Protein AF-0000000086705305 (afdb_homodimer)

Organism: NCBI:txid218936

Radius of gyration: 27.29 Å; Cα contacts (8 Å, |Δi|>4): 1681; chains: 2; bounding box: 51×80×66 Å

Secondary structure (DSSP, 8-state):
---TT-----TTS-BHHHHTTTTS--EE--SS--SSPPPHHHHHHHHHHHHH-----B---HHHHHHHHHHHHHHH-----GGGEEEES-HHHHHHHHHHHH--TT-EEEEEES--THHHHHHHHTT--EEEEEEEEETTEEEE-HHHHHHHHTTEEEEEEESS-TTT-----HHHHHHHHHHHHHHT-EEEEE-TTTT-B--TT-----GGGS-HHHHHTEEEEE-STTTTT-GGG--EEEE---HHHHHHHHHHHTTTSPPPPHHHHHHHHHHHHH-HHHHHHHHHHHHHHHHHHHHHHHHSTT-EEPPP-BSSEEEEE-GGGT-S-HHHHHHHTTEE-EEHHHHT-TTEEEEE--S-HHHHHHHHHHHHHHHHHHH-/---TT-----TTS-BHHHHTTTTS--EE--SS--SSPPPHHHHHHHHHHHHH-----B---HHHHHHHHHHHHHHH-----GGGEEEES-HHHHHHHHHHHH--TT-EEEEEES--THHHHHHHHTT--EEEEEEEEETTEEEE-HHHHHHHHTTEEEEEEESS-TTT-----HHHHHHHHHHHHHTT-EEEEE-TTTT-B--TT-----GGGS-HHHHHTEEEEE-STTTTT-GGG--EEEE---HHHHHHHHHHHTTTSPPPPHHHHHHHHHHHHH-HHHHHHHHHHHHHHHHHHHHHHHHSTT-EE----BSSEEEEE-GGGT-S-HHHHHHHTTEE-EEHHHHT-TTEEEEE--S-HHHHHHHHHHHHHHHHHHH-

Solvent-accessible surface area (backbone atoms only — not comparable to full-atom values): 38372 Å² total; per-residue (Å²): 137,87,71,58,67,55,84,67,89,55,74,96,63,37,33,48,57,56,56,76,38,62,97,50,84,39,50,66,24,46,50,90,51,48,56,40,68,31,37,68,48,24,43,50,46,45,47,54,53,46,68,69,31,60,35,40,50,43,52,81,45,73,64,39,55,48,46,52,40,50,46,37,30,74,75,54,68,29,82,68,57,80,85,24,55,43,79,31,34,35,62,62,28,46,52,25,37,45,50,59,38,54,38,56,87,78,31,20,33,34,29,59,35,57,23,53,38,65,66,73,44,27,27,57,69,60,67,24,44,74,40,74,25,51,51,39,77,54,97,51,28,49,40,73,39,60,69,55,41,54,67,53,34,77,55,25,26,30,34,49,41,58,45,41,26,42,46,50,7,24,64,65,48,72,68,57,50,49,53,54,46,52,48,27,60,76,43,62,30,37,37,39,32,42,25,42,45,50,79,33,59,50,34,88,88,60,65,68,65,58,67,52,55,73,36,74,69,44,18,54,36,27,34,37,29,37,38,54,21,65,61,47,30,35,49,10,36,28,41,23,33,31,46,24,69,25,61,67,62,40,49,35,40,53,60,56,36,50,53,43,52,51,74,48,25,37,66,15,47,49,34,45,34,25,35,71,71,56,22,61,68,50,41,55,52,48,40,55,52,42,41,51,45,49,49,52,49,53,58,52,41,73,69,40,83,54,42,46,66,56,53,62,30,26,58,51,43,45,42,37,37,41,56,67,67,68,61,93,48,56,51,62,58,36,36,75,47,23,31,35,50,31,58,17,48,64,28,65,38,61,52,27,36,32,39,38,50,43,50,25,61,66,60,50,51,50,46,53,50,34,48,49,52,49,51,52,62,69,76,101,135,85,71,58,66,55,83,67,87,58,75,95,63,38,33,50,56,54,57,77,39,64,98,50,83,38,50,70,23,44,51,90,50,48,57,41,68,31,37,68,48,24,41,52,47,46,46,56,53,46,69,68,30,60,35,39,49,44,51,82,44,72,64,40,55,49,47,53,41,50,44,38,30,72,75,53,68,30,82,68,57,79,84,25,55,45,79,31,33,35,62,62,27,47,53,23,36,44,49,60,39,55,39,56,88,78,31,18,34,33,28,58,34,58,23,54,39,66,67,74,44,25,26,58,68,59,68,26,43,73,40,74,25,50,50,40,77,53,97,50,29,50,40,73,40,61,68,55,40,55,67,52,34,77,55,25,25,30,34,49,40,59,44,41,27,44,45,48,7,25,65,66,47,72,67,58,50,47,54,54,46,52,47,29,60,75,43,62,30,36,36,41,33,43,25,44,45,50,79,34,58,51,34,88,88,60,64,68,66,57,65,52,56,72,36,74,70,44,17,53,36,27,36,38,29,37,37,53,20,66,62,49,31,35,49,9,37,26,42,24,33,31,44,24,69,25,63,67,62,41,50,35,40,53,59,56,36,50,52,43,52,52,74,48,25,39,66,16,48,48,33,46,35,24,36,71,71,57,22,62,69,51,43,54,53,48,41,55,52,43,40,52,43,50,50,52,50,53,58,52,40,73,69,39,84,54,42,44,66,59,53,64,29,27,59,51,43,46,44,36,38,40,55,69,67,68,60,93,48,56,52,62,56,37,36,74,49,24,31,34,51,32,59,18,49,66,28,66,38,60,52,26,37,32,39,38,50,42,50,25,60,67,58,51,51,51,45,50,50,32,49,50,54,48,49,49,60,69,75,104

pLDDT: mean 97.44, std 2.16, range [77.44, 98.94]

Structure (mmCIF, N/CA/C/O backbone):
data_AF-0000000086705305-model_v1
#
loop_
_entity.id
_entity.type
_entity.pdbx_description
1 polymer 'cysteine-S-conjugate beta-lyase'
#
loop_
_atom_site.group_PDB
_atom_site.id
_atom_site.type_symbol
_atom_site.label_atom_id
_atom_site.label_alt_id
_atom_site.label_comp_id
_atom_site.label_asym_id
_atom_site.label_entity_id
_atom_site.label_seq_id
_atom_site.pdbx_PDB_ins_code
_atom_site.Cartn_x
_atom_site.Cartn_y
_atom_site.Cartn_z
_atom_site.occupancy
_atom_site.B_iso_or_equiv
_atom_site.auth_seq_id
_atom_site.auth_comp_id
_atom_site.auth_asym_id
_atom_site.auth_atom_id
_atom_site.pdbx_PDB_model_num
ATOM 1 N N . MET A 1 1 ? -6.625 5.883 32.219 1 77.69 1 MET A N 1
ATOM 2 C CA . MET A 1 1 ? -5.848 7.102 32 1 77.69 1 MET A CA 1
ATOM 3 C C . MET A 1 1 ? -4.707 6.859 31.031 1 77.69 1 MET A C 1
ATOM 5 O O . MET A 1 1 ? -4.07 5.809 31.062 1 77.69 1 MET A O 1
ATOM 9 N N . PHE A 1 2 ? -4.656 7.656 29.953 1 94.25 2 PHE A N 1
ATOM 10 C CA . PHE A 1 2 ? -3.613 7.535 28.953 1 94.25 2 PHE A CA 1
ATOM 11 C C . PHE A 1 2 ? -2.387 8.352 29.328 1 94.25 2 PHE A C 1
ATOM 13 O O . PHE A 1 2 ? -2.512 9.469 29.844 1 94.25 2 PHE A O 1
ATOM 20 N N . ASP A 1 3 ? -1.215 7.75 29.312 1 96.81 3 ASP A N 1
ATOM 21 C CA . ASP A 1 3 ? 0.016 8.43 29.719 1 96.81 3 ASP A CA 1
ATOM 22 C C . ASP A 1 3 ? 0.774 8.945 28.5 1 96.81 3 ASP A C 1
ATOM 24 O O . ASP A 1 3 ? 1.658 8.266 27.969 1 96.81 3 ASP A O 1
ATOM 28 N N . PHE A 1 4 ? 0.56 10.203 28.125 1 98.19 4 PHE A N 1
ATOM 29 C CA . PHE A 1 4 ? 1.198 10.812 26.969 1 98.19 4 PHE A CA 1
ATOM 30 C C . PHE A 1 4 ? 2.564 11.383 27.328 1 98.19 4 PHE A C 1
ATOM 32 O O . PHE A 1 4 ? 3.307 11.844 26.469 1 98.19 4 PHE A O 1
ATOM 39 N N . ASP A 1 5 ? 2.9 11.312 28.609 1 97.88 5 ASP A N 1
ATOM 40 C CA . ASP A 1 5 ? 4.215 11.773 29.062 1 97.88 5 ASP A CA 1
ATOM 41 C C . ASP A 1 5 ? 5.25 10.656 28.953 1 97.88 5 ASP A C 1
ATOM 43 O O . ASP A 1 5 ? 6.453 10.914 29.047 1 97.88 5 ASP A O 1
ATOM 47 N N . LYS A 1 6 ? 4.812 9.469 28.812 1 95.31 6 LYS A N 1
ATOM 48 C CA . LYS A 1 6 ? 5.715 8.32 28.781 1 95.31 6 LYS A CA 1
ATOM 49 C C . LYS A 1 6 ? 6.648 8.391 27.578 1 95.31 6 LYS A C 1
ATOM 51 O O . LYS A 1 6 ? 6.195 8.547 26.453 1 95.31 6 LYS A O 1
ATOM 56 N N . GLU A 1 7 ? 7.91 8.367 27.844 1 95.62 7 GLU A N 1
ATOM 57 C CA . GLU A 1 7 ? 8.891 8.273 26.766 1 95.62 7 GLU A CA 1
ATOM 58 C C . GLU A 1 7 ? 9.078 6.832 26.297 1 95.62 7 GLU A C 1
ATOM 60 O O . GLU A 1 7 ? 9.336 5.945 27.109 1 95.62 7 GLU A O 1
ATOM 65 N N . ILE A 1 8 ? 8.906 6.609 25.094 1 95.31 8 ILE A N 1
ATOM 66 C CA . ILE A 1 8 ? 9.039 5.273 24.531 1 95.31 8 ILE A CA 1
ATOM 67 C C . ILE A 1 8 ? 10.242 5.23 23.594 1 95.31 8 ILE A C 1
ATOM 69 O O . ILE A 1 8 ? 10.359 6.062 22.688 1 95.31 8 ILE A O 1
ATOM 73 N N . ASP A 1 9 ? 11.148 4.266 23.781 1 95.06 9 ASP A N 1
ATOM 74 C CA . ASP A 1 9 ? 12.328 4.098 22.922 1 95.06 9 ASP A CA 1
ATOM 75 C C . ASP A 1 9 ? 11.93 3.639 21.531 1 95.06 9 ASP A C 1
ATOM 77 O O . ASP A 1 9 ? 11.289 2.598 21.375 1 95.06 9 ASP A O 1
ATOM 81 N N . ARG A 1 10 ? 12.297 4.406 20.578 1 94.44 10 ARG A N 1
ATOM 82 C CA . ARG A 1 10 ? 11.922 4.102 19.203 1 94.44 10 ARG A CA 1
ATOM 83 C C . ARG A 1 10 ? 13.125 3.615 18.406 1 94.44 10 ARG A C 1
ATOM 85 O O . ARG A 1 10 ? 13.055 3.469 17.188 1 94.44 10 ARG A O 1
ATOM 92 N N . SER A 1 11 ? 14.195 3.375 19.047 1 91 11 SER A N 1
ATOM 93 C CA . SER A 1 11 ? 15.367 2.828 18.375 1 91 11 SER A CA 1
ATOM 94 C C . SER A 1 11 ? 15.117 1.408 17.891 1 91 11 SER A C 1
ATOM 96 O O . SER A 1 11 ? 14.445 0.623 18.562 1 91 11 SER A O 1
ATOM 98 N N . ASN A 1 12 ? 15.641 1.086 16.734 1 90.94 12 ASN A N 1
ATOM 99 C CA . ASN A 1 12 ? 15.562 -0.247 16.141 1 90.94 12 ASN A CA 1
ATOM 100 C C . ASN A 1 12 ? 14.109 -0.671 15.906 1 90.94 12 ASN A C 1
ATOM 102 O O . ASN A 1 12 ? 13.758 -1.832 16.109 1 90.94 12 ASN A O 1
ATOM 106 N N . THR A 1 13 ? 13.242 0.273 15.609 1 93.62 13 THR A N 1
ATOM 107 C CA . THR A 1 13 ? 11.836 -0.011 15.367 1 93.62 13 THR A CA 1
ATOM 108 C C . THR A 1 13 ? 11.461 0.32 13.922 1 93.62 13 THR A C 1
ATOM 110 O O . THR A 1 13 ? 10.273 0.457 13.602 1 93.62 13 THR A O 1
ATOM 113 N N . MET A 1 14 ? 12.445 0.501 13.047 1 95.06 14 MET A N 1
ATOM 114 C CA . MET A 1 14 ? 12.242 0.86 11.648 1 95.06 14 MET A CA 1
ATOM 115 C C . MET A 1 14 ? 11.594 2.236 11.531 1 95.06 14 MET A C 1
ATOM 117 O O . MET A 1 14 ? 10.891 2.512 10.555 1 95.06 14 MET A O 1
ATOM 121 N N . SER A 1 15 ? 11.812 3.102 12.484 1 95.62 15 SER A N 1
ATOM 122 C CA . SER A 1 15 ? 11.203 4.422 12.539 1 95.62 15 SER A CA 1
ATOM 123 C C . SER A 1 15 ? 11.875 5.387 11.57 1 95.62 15 SER A C 1
ATOM 125 O O . SER A 1 15 ? 13.055 5.711 11.727 1 95.62 15 SER A O 1
ATOM 127 N N . LEU A 1 16 ? 11.133 5.859 10.602 1 95.81 16 LEU A N 1
ATOM 128 C CA . LEU A 1 16 ? 11.633 6.891 9.703 1 95.81 16 LEU A CA 1
ATOM 129 C C . LEU A 1 16 ? 12.07 8.125 10.484 1 95.81 16 LEU A C 1
ATOM 131 O O . LEU A 1 16 ? 13.156 8.664 10.242 1 95.81 16 LEU A O 1
ATOM 135 N N . LYS A 1 17 ? 11.266 8.578 11.445 1 95.75 17 LYS A N 1
ATOM 136 C CA . LYS A 1 17 ? 11.461 9.789 12.234 1 95.75 17 LYS A CA 1
ATOM 137 C C . LYS A 1 17 ? 12.758 9.727 13.031 1 95.75 17 LYS A C 1
ATOM 139 O O . LYS A 1 17 ? 13.562 10.656 12.992 1 95.75 17 LYS A O 1
ATOM 144 N N . TRP A 1 18 ? 13.07 8.672 13.656 1 95.31 18 TRP A N 1
ATOM 145 C CA . TRP A 1 18 ? 14.172 8.578 14.617 1 95.31 18 TRP A CA 1
ATOM 146 C C . TRP A 1 18 ? 15.438 8.07 13.945 1 95.31 18 TRP A C 1
ATOM 148 O O . TRP A 1 18 ? 16.547 8.453 14.328 1 95.31 18 TRP A O 1
ATOM 158 N N . ASP A 1 19 ? 15.312 7.266 12.898 1 95.5 19 ASP A N 1
ATOM 159 C CA . ASP A 1 19 ? 16.469 6.637 12.273 1 95.5 19 ASP A CA 1
ATOM 160 C C . ASP A 1 19 ? 17.328 7.668 11.539 1 95.5 19 ASP A C 1
ATOM 162 O O . ASP A 1 19 ? 18.531 7.477 11.367 1 95.5 19 ASP A O 1
ATOM 166 N N . LYS A 1 20 ? 16.703 8.711 11.102 1 95 20 LYS A N 1
ATOM 167 C CA . LYS A 1 20 ? 17.453 9.773 10.43 1 95 20 LYS A CA 1
ATOM 168 C C . LYS A 1 20 ? 18.578 10.297 11.312 1 95 20 LYS A C 1
ATOM 170 O O . LYS A 1 20 ? 19.641 10.68 10.82 1 95 20 LYS A O 1
ATOM 175 N N . TYR A 1 21 ? 18.391 10.32 12.578 1 96.25 21 TYR A N 1
ATOM 176 C CA . TYR A 1 21 ? 19.344 10.945 13.484 1 96.25 21 TYR A CA 1
ATOM 177 C C . TYR A 1 21 ? 19.969 9.906 14.422 1 96.25 21 TYR A C 1
ATOM 179 O O . TYR A 1 21 ? 20.359 10.227 15.539 1 96.25 21 TYR A O 1
ATOM 187 N N . LYS A 1 22 ? 19.938 8.648 13.992 1 94.25 22 LYS A N 1
ATOM 188 C CA . LYS A 1 22 ? 20.547 7.574 14.781 1 94.25 22 LYS A CA 1
ATOM 189 C C . LYS A 1 22 ? 22 7.887 15.109 1 94.25 22 LYS A C 1
ATOM 191 O O . LYS A 1 22 ? 22.781 8.242 14.227 1 94.25 22 LYS A O 1
ATOM 196 N N . GLY A 1 23 ? 22.359 7.75 16.375 1 93.62 23 GLY A N 1
ATOM 197 C CA . GLY A 1 23 ? 23.719 7.957 16.812 1 93.62 23 GLY A CA 1
ATOM 198 C C . GLY A 1 23 ? 24.078 9.422 16.984 1 93.62 23 GLY A C 1
ATOM 199 O O . GLY A 1 23 ? 25.203 9.758 17.344 1 93.62 23 GLY A O 1
ATOM 200 N N . ARG A 1 24 ? 23.156 10.398 16.766 1 95.5 24 ARG A N 1
ATOM 201 C CA . ARG A 1 24 ? 23.375 11.836 16.906 1 95.5 24 ARG A CA 1
ATOM 202 C C . ARG A 1 24 ? 22.5 12.414 18.016 1 95.5 24 ARG A C 1
ATOM 204 O O . ARG A 1 24 ? 21.422 11.891 18.297 1 95.5 24 ARG A O 1
ATOM 211 N N . ASP A 1 25 ? 22.938 13.414 18.594 1 97.19 25 ASP A N 1
ATOM 212 C CA . ASP A 1 25 ? 22.156 14.094 19.625 1 97.19 25 ASP A CA 1
ATOM 213 C C . ASP A 1 25 ? 21.25 15.156 19.016 1 97.19 25 ASP A C 1
ATOM 215 O O . ASP A 1 25 ? 21.422 16.344 19.266 1 97.19 25 ASP A O 1
ATOM 219 N N . VAL A 1 26 ? 20.359 14.742 18.203 1 98.31 26 VAL A N 1
ATOM 220 C CA . VAL A 1 26 ? 19.359 15.578 17.547 1 98.31 26 VAL A CA 1
ATOM 221 C C . VAL A 1 26 ? 17.953 15.07 17.891 1 98.31 26 VAL A C 1
ATOM 223 O O . VAL A 1 26 ? 17.672 13.875 17.734 1 98.31 26 VAL A O 1
ATOM 226 N N . LEU A 1 27 ? 17.125 15.875 18.5 1 98.19 27 LEU A N 1
ATOM 227 C CA . LEU A 1 27 ? 15.734 15.539 18.75 1 98.19 27 LEU A CA 1
ATOM 228 C C . LEU A 1 27 ? 14.922 15.586 17.469 1 98.19 27 LEU A C 1
ATOM 230 O O . LEU A 1 27 ? 14.828 16.641 16.812 1 98.19 27 LEU A O 1
ATOM 234 N N . PRO A 1 28 ? 14.383 14.453 17.016 1 98.06 28 PRO A N 1
ATOM 235 C CA . PRO A 1 28 ? 13.602 14.461 15.781 1 98.06 28 PRO A CA 1
ATOM 236 C C . PRO A 1 28 ? 12.219 15.078 15.969 1 98.06 28 PRO A C 1
ATOM 238 O O . PRO A 1 28 ? 11.344 14.477 16.594 1 98.06 28 PRO A O 1
ATOM 241 N N . MET A 1 29 ? 11.953 16.234 15.398 1 98.5 29 MET A N 1
ATOM 242 C CA . MET A 1 29 ? 10.688 16.953 15.477 1 98.5 29 MET A CA 1
ATOM 243 C C . MET A 1 29 ? 10.141 17.25 14.086 1 98.5 29 MET A C 1
ATOM 245 O O . MET A 1 29 ? 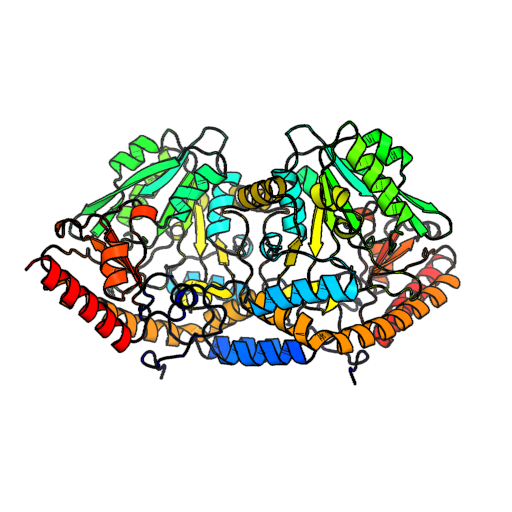9.672 18.359 13.812 1 98.5 29 MET A O 1
ATOM 249 N N . TRP A 1 30 ? 10.18 16.281 13.109 1 96.88 30 TRP A N 1
ATOM 250 C CA . TRP A 1 30 ? 9.93 16.641 11.719 1 96.88 30 TRP A CA 1
ATOM 251 C C . TRP A 1 30 ? 8.852 15.742 11.109 1 96.88 30 TRP A C 1
ATOM 253 O O . TRP A 1 30 ? 7.969 16.219 10.398 1 96.88 30 TRP A O 1
ATOM 263 N N . VAL A 1 31 ? 8.727 14.445 11.305 1 94.75 31 VAL A N 1
ATOM 264 C CA . VAL A 1 31 ? 7.781 13.508 10.703 1 94.75 31 VAL A CA 1
ATOM 265 C C . VAL A 1 31 ? 6.453 13.555 11.453 1 94.75 31 VAL A C 1
ATOM 267 O O . VAL A 1 31 ? 6.438 13.633 12.688 1 94.75 31 VAL A O 1
ATOM 270 N N . ALA A 1 32 ? 5.352 13.453 10.633 1 95.38 32 ALA A N 1
ATOM 271 C CA . ALA A 1 32 ? 4.023 13.625 11.211 1 95.38 32 ALA A CA 1
ATOM 272 C C . ALA A 1 32 ? 3.492 12.305 11.766 1 95.38 32 ALA A C 1
ATOM 274 O O . ALA A 1 32 ? 2.367 11.906 11.461 1 95.38 32 ALA A O 1
ATOM 275 N N . ASP A 1 33 ? 4.211 11.586 12.508 1 96.56 33 ASP A N 1
ATOM 276 C CA . ASP A 1 33 ? 3.738 10.602 13.469 1 96.56 33 ASP A CA 1
ATOM 277 C C . ASP A 1 33 ? 4.105 11.008 14.898 1 96.56 33 ASP A C 1
ATOM 279 O O . ASP A 1 33 ? 5.027 11.797 15.102 1 96.56 33 ASP A O 1
ATOM 283 N N . THR A 1 34 ? 3.312 10.625 15.852 1 97.81 34 THR A N 1
ATOM 284 C CA . THR A 1 34 ? 3.531 11.062 17.234 1 97.81 34 THR A CA 1
ATOM 285 C C . THR A 1 34 ? 4.336 10.023 18 1 97.81 34 THR A C 1
ATOM 287 O O . THR A 1 34 ? 4.555 8.914 17.516 1 97.81 34 THR A O 1
ATOM 290 N N . ASP A 1 35 ? 4.801 10.438 19.141 1 97.5 35 ASP A N 1
ATOM 291 C CA . ASP A 1 35 ? 5.602 9.57 20 1 97.5 35 ASP A CA 1
ATOM 292 C C . ASP A 1 35 ? 4.734 8.906 21.062 1 97.5 35 ASP A C 1
ATOM 294 O O . ASP A 1 35 ? 5.25 8.406 22.078 1 97.5 35 ASP A O 1
ATOM 298 N N . PHE A 1 36 ? 3.42 8.922 20.859 1 98.31 36 PHE A N 1
ATOM 299 C CA . PHE A 1 36 ? 2.494 8.336 21.828 1 98.31 36 PHE A CA 1
ATOM 300 C C . PHE A 1 36 ? 2.16 6.898 21.453 1 98.31 36 PHE A C 1
ATOM 302 O O . PHE A 1 36 ? 2.135 6.547 20.281 1 98.31 36 PHE A O 1
ATOM 309 N N . LEU A 1 37 ? 1.892 6.129 22.5 1 98 37 LEU A N 1
ATOM 310 C CA . LEU A 1 37 ? 1.273 4.836 22.219 1 98 37 LEU A CA 1
ATOM 311 C C . LEU A 1 37 ? -0.083 5.012 21.547 1 98 37 LEU A C 1
ATOM 313 O O . LEU A 1 37 ? -0.844 5.914 21.906 1 98 37 LEU A O 1
ATOM 317 N N . SER A 1 38 ? -0.342 4.172 20.547 1 98.5 38 SER A N 1
ATOM 318 C CA . SER A 1 38 ? -1.675 4.168 19.953 1 98.5 38 SER A CA 1
ATOM 319 C C . SER A 1 38 ? -2.729 3.729 20.969 1 98.5 38 SER A C 1
ATOM 321 O O . SER A 1 38 ? -2.395 3.176 22.016 1 98.5 38 SER A O 1
ATOM 323 N N . PRO A 1 39 ? -4.023 3.994 20.672 1 98.62 39 PRO A N 1
ATOM 324 C CA . PRO A 1 39 ? -5.078 3.582 21.609 1 98.62 39 PRO A CA 1
ATOM 325 C C . PRO A 1 39 ? -4.965 2.117 22.016 1 98.62 39 PRO A C 1
ATOM 327 O O . PRO A 1 39 ? -4.668 1.258 21.188 1 98.62 39 PRO A O 1
ATOM 330 N N . PRO A 1 40 ? -5.203 1.874 23.328 1 98.44 40 PRO A N 1
ATOM 331 C CA . PRO A 1 40 ? -5.098 0.493 23.812 1 98.44 40 PRO A CA 1
ATOM 332 C C . PRO A 1 40 ? -5.965 -0.476 23.016 1 98.44 40 PRO A C 1
ATOM 334 O O . PRO A 1 40 ? -5.574 -1.626 22.797 1 98.44 40 PRO A O 1
ATOM 337 N N . GLY A 1 41 ? -7.168 -0.02 22.578 1 98.56 41 GLY A N 1
ATOM 338 C CA . GLY A 1 41 ? -8.039 -0.87 21.781 1 98.56 41 GLY A CA 1
ATOM 339 C C . GLY A 1 41 ? -7.402 -1.302 20.469 1 98.56 41 GLY A C 1
ATOM 340 O O . GLY A 1 41 ? -7.641 -2.416 19.984 1 98.56 41 GLY A O 1
ATOM 341 N N . VAL A 1 42 ? -6.637 -0.442 19.828 1 98.81 42 VAL A N 1
ATOM 342 C CA . VAL A 1 42 ? -5.934 -0.764 18.594 1 98.81 42 VAL A CA 1
ATOM 343 C C . VAL A 1 42 ? -4.883 -1.837 18.859 1 98.81 42 VAL A C 1
ATOM 345 O O . VAL A 1 42 ? -4.793 -2.826 18.141 1 98.81 42 VAL A O 1
ATOM 348 N N . ILE A 1 43 ? -4.059 -1.638 19.922 1 98.75 43 ILE A N 1
ATOM 349 C CA . ILE A 1 43 ? -3.002 -2.58 20.281 1 98.75 43 ILE A CA 1
ATOM 350 C C . ILE A 1 43 ? -3.613 -3.943 20.594 1 98.75 43 ILE A C 1
ATOM 352 O O . ILE A 1 43 ? -3.105 -4.977 20.156 1 98.75 43 ILE A O 1
ATOM 356 N N . GLU A 1 44 ? -4.738 -3.949 21.312 1 98.81 44 GLU A N 1
ATOM 357 C CA . GLU A 1 44 ? -5.422 -5.191 21.672 1 98.81 44 GLU A CA 1
ATOM 358 C C . GLU A 1 44 ? -5.953 -5.902 20.422 1 98.81 44 GLU A C 1
ATOM 360 O O . GLU A 1 44 ? -5.777 -7.113 20.281 1 98.81 44 GLU A O 1
ATOM 365 N N . ALA A 1 45 ? -6.617 -5.188 19.516 1 98.75 45 ALA A N 1
ATOM 366 C CA . ALA A 1 45 ? -7.184 -5.77 18.297 1 98.75 45 ALA A CA 1
ATOM 367 C C . ALA A 1 45 ? -6.09 -6.371 17.422 1 98.75 45 ALA A C 1
ATOM 369 O O . ALA A 1 45 ? -6.258 -7.461 16.875 1 98.75 45 ALA A O 1
ATOM 370 N N . LEU A 1 46 ? -5.004 -5.629 17.281 1 98.88 46 LEU A N 1
ATOM 371 C CA . LEU A 1 46 ? -3.883 -6.137 16.5 1 98.88 46 LEU A CA 1
ATOM 372 C C . LEU A 1 46 ? -3.291 -7.387 17.141 1 98.88 46 LEU A C 1
ATOM 374 O O . LEU A 1 46 ? -2.941 -8.344 16.438 1 98.88 46 LEU A O 1
ATOM 378 N N . THR A 1 47 ? -3.115 -7.34 18.469 1 98.88 47 THR A N 1
ATOM 379 C CA . THR A 1 47 ? -2.594 -8.5 19.188 1 98.88 47 THR A CA 1
ATOM 380 C C . THR A 1 47 ? -3.459 -9.727 18.938 1 98.88 47 THR A C 1
ATOM 382 O O . THR A 1 47 ? -2.941 -10.805 18.625 1 98.88 47 THR A O 1
ATOM 385 N N . GLN A 1 48 ? -4.754 -9.547 19.062 1 98.56 48 GLN A N 1
ATOM 386 C CA . GLN A 1 48 ? -5.684 -10.641 18.828 1 98.56 48 GLN A CA 1
ATOM 387 C C . GLN A 1 48 ? -5.609 -11.148 17.391 1 98.56 48 GLN A C 1
ATOM 389 O O . GLN A 1 48 ? -5.602 -12.352 17.156 1 98.56 48 GLN A O 1
ATOM 394 N N . ARG A 1 49 ? -5.578 -10.258 16.453 1 98.56 49 ARG A N 1
ATOM 395 C CA . ARG A 1 49 ? -5.559 -10.664 15.047 1 98.56 49 ARG A CA 1
ATOM 396 C C . ARG A 1 49 ? -4.254 -11.375 14.703 1 98.56 49 ARG A C 1
ATOM 398 O O . ARG A 1 49 ? -4.254 -12.344 13.93 1 98.56 49 ARG A O 1
ATOM 405 N N . VAL A 1 50 ? -3.123 -10.844 15.188 1 98.75 50 VAL A N 1
ATOM 406 C CA . VAL A 1 50 ? -1.825 -11.477 14.961 1 98.75 50 VAL A CA 1
ATOM 407 C C . VAL A 1 50 ? -1.838 -12.898 15.516 1 98.75 50 VAL A C 1
ATOM 409 O O . VAL A 1 50 ? -1.298 -13.82 14.891 1 98.75 50 VAL A O 1
ATOM 412 N N . ALA A 1 51 ? -2.506 -13.086 16.625 1 98.25 51 ALA A N 1
ATOM 413 C CA . ALA A 1 51 ? -2.562 -14.398 17.266 1 98.25 51 ALA A CA 1
ATOM 414 C C . ALA A 1 51 ? -3.314 -15.406 16.406 1 98.25 51 ALA A C 1
ATOM 416 O O . ALA A 1 51 ? -3.094 -16.609 16.516 1 98.25 51 ALA A O 1
ATOM 417 N N . HIS A 1 52 ? -4.238 -14.906 15.586 1 98 52 HIS A N 1
ATOM 418 C CA . HIS A 1 52 ? -4.941 -15.797 14.672 1 98 52 HIS A CA 1
ATOM 419 C C . HIS A 1 52 ? -3.963 -16.531 13.766 1 98 52 HIS A C 1
ATOM 421 O O . HIS A 1 52 ? -4.176 -17.703 13.438 1 98 52 HIS A O 1
ATOM 427 N N . GLY A 1 53 ? -2.955 -15.828 13.227 1 98 53 GLY A N 1
ATOM 428 C CA . GLY A 1 53 ? -1.782 -16.469 12.656 1 98 53 GLY A CA 1
ATOM 429 C C . GLY A 1 53 ? -1.877 -16.656 11.156 1 98 53 GLY A C 1
ATOM 430 O O . GLY A 1 53 ? -0.921 -17.109 10.523 1 98 53 GLY A O 1
ATOM 431 N N . ILE A 1 54 ? -3.004 -16.406 10.516 1 98 54 ILE A N 1
ATOM 432 C CA . ILE A 1 54 ? -3.152 -16.438 9.062 1 98 54 ILE A CA 1
ATOM 433 C C . ILE A 1 54 ? -3.328 -15.023 8.531 1 98 54 ILE A C 1
ATOM 435 O O . ILE A 1 54 ? -4.238 -14.305 8.945 1 98 54 ILE A O 1
ATOM 439 N N . PHE A 1 55 ? -2.449 -14.609 7.648 1 98.25 55 PHE A N 1
ATOM 440 C CA . PHE A 1 55 ? -2.424 -13.242 7.145 1 98.25 55 PHE A CA 1
ATOM 441 C C . PHE A 1 55 ? -2.709 -13.211 5.648 1 98.25 55 PHE A C 1
ATOM 443 O O . PHE A 1 55 ? -1.882 -12.742 4.863 1 98.25 55 PHE A O 1
ATOM 450 N N . GLY A 1 56 ? -3.875 -13.625 5.219 1 96.69 56 GLY A N 1
ATOM 451 C CA . GLY A 1 56 ? -4.25 -13.711 3.816 1 96.69 56 GLY A CA 1
ATOM 452 C C . GLY A 1 56 ? -4.816 -12.422 3.266 1 96.69 56 GLY A C 1
ATOM 453 O O . GLY A 1 56 ? -4.879 -11.414 3.973 1 96.69 56 GLY A O 1
ATOM 454 N N . TYR A 1 57 ? -5.203 -12.43 1.952 1 96.25 57 TYR A N 1
ATOM 455 C CA . TYR A 1 57 ? -5.836 -11.289 1.296 1 96.25 57 TYR A CA 1
ATOM 456 C C . TYR A 1 57 ? -7.125 -10.898 2.006 1 96.25 57 TYR A C 1
ATOM 458 O O . TYR A 1 57 ? -7.859 -11.758 2.492 1 96.25 57 TYR A O 1
ATOM 466 N N . SER A 1 58 ? -7.309 -9.555 2.021 1 96.25 58 SER A N 1
ATOM 467 C CA . SER A 1 58 ? -8.398 -9.102 2.875 1 96.25 58 SER A CA 1
ATOM 468 C C . SER A 1 58 ? -9.195 -7.977 2.213 1 96.25 58 SER A C 1
ATOM 470 O O . SER A 1 58 ? -8.734 -7.383 1.235 1 96.25 58 SER A O 1
ATOM 472 N N . ARG A 1 59 ? -10.359 -7.746 2.682 1 95.44 59 ARG A N 1
ATOM 473 C CA . ARG A 1 59 ? -11.258 -6.637 2.385 1 95.44 59 ARG A CA 1
ATOM 474 C C . ARG A 1 59 ? -11.727 -5.953 3.664 1 95.44 59 ARG A C 1
ATOM 476 O O . ARG A 1 59 ? -11.602 -6.52 4.754 1 95.44 59 ARG A O 1
ATOM 483 N N . PRO A 1 60 ? -12.117 -4.684 3.49 1 96.62 60 PRO A N 1
ATOM 484 C CA . PRO A 1 60 ? -12.672 -4.07 4.699 1 96.62 60 PRO A CA 1
ATOM 485 C C . PRO A 1 60 ? -13.883 -4.824 5.246 1 96.62 60 PRO A C 1
ATOM 487 O O . PRO A 1 60 ? -14.719 -5.297 4.473 1 96.62 60 PRO A O 1
ATOM 490 N N . SER A 1 61 ? -13.992 -4.934 6.566 1 96.88 61 SER A N 1
ATOM 491 C CA . SER A 1 61 ? -15.141 -5.586 7.184 1 96.88 61 SER A CA 1
ATOM 492 C C . SER A 1 61 ? -16.391 -4.715 7.078 1 96.88 61 SER A C 1
ATOM 494 O O . SER A 1 61 ? -16.297 -3.488 7.016 1 96.88 61 SER A O 1
ATOM 496 N N . PRO A 1 62 ? -17.562 -5.371 7.066 1 96.56 62 PRO A N 1
ATOM 497 C CA . PRO A 1 62 ? -18.781 -4.574 7.176 1 96.56 62 PRO A CA 1
ATOM 498 C C . PRO A 1 62 ? -18.797 -3.672 8.406 1 96.56 62 PRO A C 1
ATOM 500 O O . PRO A 1 62 ? -19.328 -2.561 8.359 1 96.56 62 PRO A O 1
ATOM 503 N N . ARG A 1 63 ? -18.203 -4.141 9.469 1 98 63 ARG A N 1
ATOM 504 C CA . ARG A 1 63 ? -18.141 -3.369 10.703 1 98 63 ARG A CA 1
ATOM 505 C C . ARG A 1 63 ? -17.344 -2.09 10.508 1 98 63 ARG A C 1
ATOM 507 O O . ARG A 1 63 ? -17.734 -1.023 10.984 1 98 63 ARG A O 1
ATOM 514 N N . LEU A 1 64 ? -16.219 -2.186 9.812 1 98.5 64 LEU A N 1
ATOM 515 C CA . LEU A 1 64 ? -15.406 -0.999 9.547 1 98.5 64 LEU A CA 1
ATOM 516 C C . LEU A 1 64 ? -16.203 0.03 8.75 1 98.5 64 LEU A C 1
ATOM 518 O O . LEU A 1 64 ? -16.172 1.223 9.062 1 98.5 64 LEU A O 1
ATOM 522 N N . ILE A 1 65 ? -16.906 -0.385 7.723 1 98.69 65 ILE A N 1
ATOM 523 C CA . ILE A 1 65 ? -17.719 0.492 6.887 1 98.69 65 ILE A CA 1
ATOM 524 C C . ILE A 1 65 ? -18.781 1.171 7.738 1 98.69 65 ILE A C 1
ATOM 526 O O . ILE A 1 65 ? -18.969 2.387 7.66 1 98.69 65 ILE A O 1
ATOM 530 N N . GLU A 1 66 ? -19.391 0.399 8.609 1 98.75 66 GLU A N 1
ATOM 531 C CA . GLU A 1 66 ? -20.406 0.921 9.508 1 98.75 66 GLU A CA 1
ATOM 532 C C . GLU A 1 66 ? -19.828 1.967 10.461 1 98.75 66 GLU A C 1
ATOM 534 O O . GLU A 1 66 ? -20.438 3.01 10.688 1 98.75 66 GLU A O 1
ATOM 539 N N . LEU A 1 67 ? -18.703 1.68 10.984 1 98.88 67 LEU A N 1
ATOM 540 C CA . LEU A 1 67 ? -18.047 2.588 11.922 1 98.88 67 LEU A CA 1
ATOM 541 C C . LEU A 1 67 ? -17.719 3.912 11.242 1 98.88 67 LEU A C 1
ATOM 543 O O . LEU A 1 67 ? -17.875 4.977 11.844 1 98.88 67 LEU A O 1
ATOM 547 N N . ILE A 1 68 ? -17.266 3.875 9.977 1 98.88 68 ILE A N 1
ATOM 548 C CA . ILE A 1 68 ? -16.938 5.09 9.242 1 98.88 68 ILE A CA 1
ATOM 549 C C . ILE A 1 68 ? -18.203 5.91 9.008 1 98.88 68 ILE A C 1
ATOM 551 O O . ILE A 1 68 ? -18.219 7.117 9.258 1 98.88 68 ILE A O 1
ATOM 555 N N . ILE A 1 69 ? -19.25 5.258 8.578 1 98.81 69 ILE A N 1
ATOM 556 C CA . ILE A 1 69 ? -20.516 5.922 8.297 1 98.81 69 ILE A CA 1
ATOM 557 C C . ILE A 1 69 ? -21.047 6.59 9.562 1 98.81 69 ILE A C 1
ATOM 559 O O . ILE A 1 69 ? -21.391 7.773 9.547 1 98.81 69 ILE A O 1
ATOM 563 N N . ASN A 1 70 ? -21.031 5.867 10.664 1 98.75 70 ASN A N 1
ATOM 564 C CA . ASN A 1 70 ? -21.516 6.398 11.93 1 98.75 70 ASN A CA 1
ATOM 565 C C . ASN A 1 70 ? -20.656 7.551 12.43 1 98.75 70 ASN A C 1
ATOM 567 O O . ASN A 1 70 ? -21.172 8.547 12.93 1 98.75 70 ASN A O 1
ATOM 571 N N . ARG A 1 71 ? -19.422 7.414 12.273 1 98.44 71 ARG A N 1
ATOM 572 C CA . ARG A 1 71 ? -18.5 8.445 12.742 1 98.44 71 ARG A CA 1
ATOM 573 C C . ARG A 1 71 ? -18.719 9.758 12 1 98.44 71 ARG A C 1
ATOM 575 O O . ARG A 1 71 ? -18.781 10.828 12.609 1 98.44 71 ARG A O 1
ATOM 582 N N . LEU A 1 72 ? -18.844 9.703 10.664 1 98.69 72 LEU A N 1
ATOM 583 C CA . LEU A 1 72 ? -19.016 10.914 9.867 1 98.69 72 LEU A CA 1
ATOM 584 C C . LEU A 1 72 ? -20.359 11.57 10.172 1 98.69 72 LEU A C 1
ATOM 586 O O . LEU A 1 72 ? -20.469 12.797 10.195 1 98.69 72 LEU A O 1
ATOM 590 N N . ALA A 1 73 ? -21.359 10.742 10.461 1 98.62 73 ALA A N 1
ATOM 591 C CA . ALA A 1 73 ? -22.656 11.266 10.859 1 98.62 73 ALA A CA 1
ATOM 592 C C . ALA A 1 73 ? -22.594 11.922 12.234 1 98.62 73 ALA A C 1
ATOM 594 O O . ALA A 1 73 ? -23.078 13.039 12.422 1 98.62 73 ALA A O 1
ATOM 595 N N . ASP A 1 74 ? -21.984 11.266 13.18 1 97.81 74 ASP A N 1
ATOM 596 C CA . ASP A 1 74 ? -21.953 11.711 14.57 1 97.81 74 ASP A CA 1
ATOM 597 C C . ASP A 1 74 ? -21.062 12.938 14.742 1 97.81 74 ASP A C 1
ATOM 599 O O . ASP A 1 74 ? -21.422 13.898 15.422 1 97.81 74 ASP A O 1
ATOM 603 N N . ARG A 1 75 ? -19.938 12.984 14.109 1 96.81 75 ARG A N 1
ATOM 604 C CA . ARG A 1 75 ? -18.938 14.023 14.336 1 96.81 75 ARG A CA 1
ATOM 605 C C . ARG A 1 75 ? -19.203 15.234 13.453 1 96.81 75 ARG A C 1
ATOM 607 O O . ARG A 1 75 ? -18.938 16.375 13.852 1 96.81 75 ARG A O 1
ATOM 614 N N . TYR A 1 76 ? -19.734 14.93 12.25 1 97.75 76 TYR A N 1
ATOM 615 C CA . TYR A 1 76 ? -19.734 16.016 11.281 1 97.75 76 TYR A CA 1
ATOM 616 C C . TYR A 1 76 ? -21.141 16.25 10.734 1 97.75 76 TYR A C 1
ATOM 618 O O . TYR A 1 76 ? -21.344 17.172 9.93 1 97.75 76 TYR A O 1
ATOM 626 N N . GLY A 1 77 ? -22.109 15.461 11.156 1 97.75 77 GLY A N 1
ATOM 627 C CA . GLY A 1 77 ? -23.438 15.57 10.57 1 97.75 77 GLY A CA 1
ATOM 628 C C . GLY A 1 77 ? -23.469 15.219 9.094 1 97.75 77 GLY A C 1
ATOM 629 O O . GLY A 1 77 ? -24.344 15.688 8.359 1 97.75 77 GLY A O 1
ATOM 630 N N . TRP A 1 78 ? -22.484 14.508 8.602 1 98.44 78 TRP A N 1
ATOM 631 C CA . TRP A 1 78 ? -22.391 14.109 7.203 1 98.44 78 TRP A CA 1
ATOM 632 C C . TRP A 1 78 ? -22.859 12.68 7.012 1 98.44 78 TRP A C 1
ATOM 634 O O . TRP A 1 78 ? -22.172 11.727 7.387 1 98.44 78 TRP A O 1
ATOM 644 N N . HIS A 1 79 ? -24.047 12.477 6.457 1 98.5 79 HIS A N 1
ATOM 645 C CA . HIS A 1 79 ? -24.594 11.156 6.184 1 98.5 79 HIS A CA 1
ATOM 646 C C . HIS A 1 79 ? -24.125 10.633 4.828 1 98.5 79 HIS A C 1
ATOM 648 O O . HIS A 1 79 ? -24.453 11.211 3.791 1 98.5 79 HIS A O 1
ATOM 654 N N . ILE A 1 80 ? -23.391 9.539 4.859 1 98.75 80 ILE A N 1
ATOM 655 C CA . ILE A 1 80 ? -22.844 9 3.615 1 98.75 80 ILE A CA 1
ATOM 656 C C . ILE A 1 80 ? -23.391 7.594 3.381 1 98.75 80 ILE A C 1
ATOM 658 O O . ILE A 1 80 ? -23.984 6.992 4.281 1 98.75 80 ILE A O 1
ATOM 662 N N . GLU A 1 81 ? -23.234 7.109 2.145 1 98.56 81 GLU A N 1
ATOM 663 C CA . GLU A 1 81 ? -23.594 5.75 1.755 1 98.56 81 GLU A CA 1
ATOM 664 C C . GLU A 1 81 ? -22.359 4.855 1.657 1 98.56 81 GLU A C 1
ATOM 666 O O . GLU A 1 81 ? -21.266 5.328 1.327 1 98.56 81 GLU A O 1
ATOM 671 N N . PRO A 1 82 ? -22.578 3.592 1.97 1 98.38 82 PRO A N 1
ATOM 672 C CA . PRO A 1 82 ? -21.422 2.682 1.944 1 98.38 82 PRO A CA 1
ATOM 673 C C . PRO A 1 82 ? -20.734 2.643 0.584 1 98.38 82 PRO A C 1
ATOM 675 O O . PRO A 1 82 ? -19.516 2.521 0.514 1 98.38 82 PRO A O 1
ATOM 678 N N . GLU A 1 83 ? -21.484 2.787 -0.503 1 97.94 83 GLU A N 1
ATOM 679 C CA . GLU A 1 83 ? -20.938 2.672 -1.852 1 97.94 83 GLU A CA 1
ATOM 680 C C . GLU A 1 83 ? -20.047 3.857 -2.188 1 97.94 83 GLU A C 1
ATOM 682 O O . GLU A 1 83 ? -19.281 3.816 -3.16 1 97.94 83 GLU A O 1
ATOM 687 N N . TRP A 1 84 ? -20.156 4.961 -1.394 1 98.81 84 TRP A N 1
ATOM 688 C CA . TRP A 1 84 ? -19.344 6.156 -1.653 1 98.81 84 TRP A CA 1
ATOM 689 C C . TRP A 1 84 ? -17.906 5.949 -1.219 1 98.81 84 TRP A C 1
ATOM 691 O O . TRP A 1 84 ? -17.031 6.734 -1.572 1 98.81 84 TRP A O 1
ATOM 701 N N . LEU A 1 85 ? -17.688 4.875 -0.431 1 98.81 85 LEU A N 1
ATOM 702 C CA . LEU A 1 85 ? -16.359 4.664 0.153 1 98.81 85 LEU A CA 1
ATOM 703 C C . LEU A 1 85 ? -15.445 3.938 -0.826 1 98.81 85 LEU A C 1
ATOM 705 O O . LEU A 1 85 ? -15.82 2.906 -1.389 1 98.81 85 LEU A O 1
ATOM 709 N N . VAL A 1 86 ? -14.266 4.508 -1.074 1 98.56 86 VAL A N 1
ATOM 710 C CA . VAL A 1 86 ? -13.172 3.879 -1.808 1 98.56 86 VAL A CA 1
ATOM 711 C C . VAL A 1 86 ? -11.93 3.803 -0.92 1 98.56 86 VAL A C 1
ATOM 713 O O . VAL A 1 86 ? -11.344 4.828 -0.578 1 98.56 86 VAL A O 1
ATOM 716 N N . PHE A 1 87 ? -11.562 2.615 -0.552 1 98.12 87 PHE A N 1
ATOM 717 C CA . PHE A 1 87 ? -10.406 2.447 0.328 1 98.12 87 PHE A CA 1
ATOM 718 C C . PHE A 1 87 ? -9.109 2.592 -0.45 1 98.12 87 PHE A C 1
ATOM 720 O O . PHE A 1 87 ? -9.016 2.16 -1.602 1 98.12 87 PHE A O 1
ATOM 727 N N . LEU A 1 88 ? -8.117 3.209 0.167 1 96.81 88 LEU A N 1
ATOM 728 C CA . LEU A 1 88 ? -6.801 3.516 -0.394 1 96.81 88 LEU A CA 1
ATOM 729 C C . LEU A 1 88 ? -5.695 3.164 0.593 1 96.81 88 LEU A C 1
ATOM 731 O O . LEU A 1 88 ? -5.883 3.264 1.808 1 96.81 88 LEU A O 1
ATOM 735 N N . PRO A 1 89 ? -4.535 2.836 0.091 1 95.06 89 PRO A N 1
ATOM 736 C CA . PRO A 1 89 ? -3.426 2.545 1.003 1 95.06 89 PRO A CA 1
ATOM 737 C C . PRO A 1 89 ? -2.818 3.805 1.614 1 95.06 89 PRO A C 1
ATOM 739 O O . PRO A 1 89 ? -1.998 3.717 2.533 1 95.06 89 PRO A O 1
ATOM 742 N N . GLY A 1 90 ? -3.174 4.953 1.108 1 96.25 90 GLY A N 1
ATOM 743 C CA . GLY A 1 90 ? -2.729 6.238 1.621 1 96.25 90 GLY A CA 1
ATOM 744 C C . GLY A 1 90 ? -3.375 7.418 0.92 1 96.25 90 GLY A C 1
ATOM 745 O O . GLY A 1 90 ? -3.898 7.277 -0.187 1 96.25 90 GLY A O 1
ATOM 746 N N . VAL A 1 91 ? -3.273 8.547 1.539 1 97.38 91 VAL A N 1
ATOM 747 C CA . VAL A 1 91 ? -3.885 9.742 0.972 1 97.38 91 VAL A CA 1
ATOM 748 C C . VAL A 1 91 ? -2.98 10.32 -0.113 1 97.38 91 VAL A C 1
ATOM 750 O O . VAL A 1 91 ? -3.463 10.844 -1.12 1 97.38 91 VAL A O 1
ATOM 753 N N . VAL A 1 92 ? -1.665 10.234 0.074 1 97.31 92 VAL A N 1
ATOM 754 C CA . VAL A 1 92 ? -0.741 10.781 -0.914 1 97.31 92 VAL A CA 1
ATOM 755 C C . VAL A 1 92 ? -0.937 10.07 -2.252 1 97.31 92 VAL A C 1
ATOM 757 O O . VAL A 1 92 ? -1.109 10.719 -3.287 1 97.31 92 VAL A O 1
ATOM 760 N N . PRO A 1 93 ? -0.97 8.711 -2.283 1 97.31 93 PRO A N 1
ATOM 761 C CA 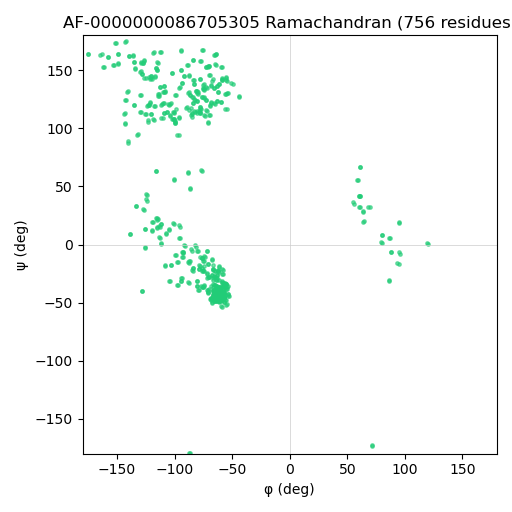. PRO A 1 93 ? -1.351 8.078 -3.549 1 97.31 93 PRO A CA 1
ATOM 762 C C . PRO A 1 93 ? -2.713 8.547 -4.055 1 97.31 93 PRO A C 1
ATOM 764 O O . PRO A 1 93 ? -2.91 8.688 -5.266 1 97.31 93 PRO A O 1
ATOM 767 N N . GLY A 1 94 ? -3.631 8.773 -3.15 1 98 94 GLY A N 1
ATOM 768 C CA . GLY A 1 94 ? -4.941 9.281 -3.521 1 98 94 GLY A CA 1
ATOM 769 C C . GLY A 1 94 ? -4.887 10.609 -4.258 1 98 94 GLY A C 1
ATOM 770 O O . GLY A 1 94 ? -5.598 10.805 -5.246 1 98 94 GLY A O 1
ATOM 771 N N . LEU A 1 95 ? -4.031 11.5 -3.807 1 98.5 95 LEU A N 1
ATOM 772 C CA . LEU A 1 95 ? -3.854 12.797 -4.457 1 98.5 95 LEU A CA 1
ATOM 773 C C . LEU A 1 95 ? -3.33 12.625 -5.879 1 98.5 95 LEU A C 1
ATOM 775 O O . LEU A 1 95 ? -3.781 13.305 -6.801 1 98.5 95 LEU A O 1
ATOM 779 N N . ASN A 1 96 ? -2.398 11.773 -6.027 1 98.06 96 ASN A N 1
ATOM 780 C CA . ASN A 1 96 ? -1.84 11.508 -7.348 1 98.06 96 ASN A CA 1
ATOM 781 C C . ASN A 1 96 ? -2.873 10.875 -8.273 1 98.06 96 ASN A C 1
ATOM 783 O O . ASN A 1 96 ? -2.992 11.266 -9.438 1 98.06 96 ASN A O 1
ATOM 787 N N . LEU A 1 97 ? -3.631 9.914 -7.762 1 97.88 97 LEU A N 1
ATOM 788 C CA . LEU A 1 97 ? -4.68 9.266 -8.547 1 97.88 97 LEU A CA 1
ATOM 789 C C . LEU A 1 97 ? -5.758 10.273 -8.945 1 97.88 97 LEU A C 1
ATOM 791 O O . LEU A 1 97 ? -6.332 10.172 -10.031 1 97.88 97 LEU A O 1
ATOM 795 N N . ALA A 1 98 ? -6.023 11.188 -8.055 1 98.62 98 ALA A N 1
ATOM 796 C CA . ALA A 1 98 ? -6.973 12.258 -8.375 1 98.62 98 ALA A CA 1
ATOM 797 C C . ALA A 1 98 ? -6.512 13.055 -9.586 1 98.62 98 ALA A C 1
ATOM 799 O O . ALA A 1 98 ? -7.309 13.359 -10.477 1 98.62 98 ALA A O 1
ATOM 800 N N . CYS A 1 99 ? -5.223 13.406 -9.625 1 98.38 99 CYS A N 1
ATOM 801 C CA . CYS A 1 99 ? -4.672 14.133 -10.766 1 98.38 99 CYS A CA 1
ATOM 802 C C . CYS A 1 99 ? -4.879 13.352 -12.055 1 98.38 99 CYS A C 1
ATOM 804 O O . CYS A 1 99 ? -5.254 13.93 -13.078 1 98.38 99 CYS A O 1
ATOM 806 N N . ARG A 1 100 ? -4.688 12.078 -11.969 1 96 100 ARG A N 1
ATOM 807 C CA . ARG A 1 100 ? -4.828 11.227 -13.141 1 96 100 ARG A CA 1
ATOM 808 C C . ARG A 1 100 ? -6.293 11.078 -13.539 1 96 100 ARG A C 1
ATOM 810 O O . ARG A 1 100 ? -6.625 11.078 -14.727 1 96 100 ARG A O 1
ATOM 817 N N . ALA A 1 101 ? -7.141 10.961 -12.602 1 97.94 101 ALA A N 1
ATOM 818 C CA . ALA A 1 101 ? -8.531 10.586 -12.82 1 97.94 101 ALA A CA 1
ATOM 819 C C . ALA A 1 101 ? -9.359 11.781 -13.266 1 97.94 101 ALA A C 1
ATOM 821 O O . ALA A 1 101 ? -10.312 11.641 -14.039 1 97.94 101 ALA A O 1
ATOM 822 N N . TRP A 1 102 ? -9 12.977 -12.812 1 98.69 102 TRP A N 1
ATOM 823 C CA . TRP A 1 102 ? -10 14.039 -12.883 1 98.69 102 TRP A CA 1
ATOM 824 C C . TRP A 1 102 ? -9.453 15.25 -13.633 1 98.69 102 TRP A C 1
ATOM 826 O O . TRP A 1 102 ? -10.008 16.344 -13.539 1 98.69 102 TRP A O 1
ATOM 836 N N . THR A 1 103 ? -8.359 15.094 -14.305 1 98.31 103 THR A N 1
ATOM 837 C CA . THR A 1 103 ? -7.82 16.188 -15.109 1 98.31 103 THR A CA 1
ATOM 838 C C . THR A 1 103 ? -7.531 15.711 -16.531 1 98.31 103 THR A C 1
ATOM 840 O O . THR A 1 103 ? -7.199 14.547 -16.75 1 98.31 103 THR A O 1
ATOM 843 N N . ALA A 1 104 ? -7.691 16.578 -17.484 1 97.06 104 ALA A N 1
ATOM 844 C CA . ALA A 1 104 ? -7.254 16.344 -18.859 1 97.06 104 ALA A CA 1
ATOM 845 C C . ALA A 1 104 ? -5.812 16.812 -19.062 1 97.06 104 ALA A C 1
ATOM 847 O O . ALA A 1 104 ? -5.336 17.703 -18.344 1 97.06 104 ALA A O 1
ATOM 848 N N . PRO A 1 105 ? -5.145 16.188 -20.062 1 94.5 105 PRO A N 1
ATOM 849 C CA . PRO A 1 105 ? -3.805 16.688 -20.375 1 94.5 105 PRO A CA 1
ATOM 850 C C . PRO A 1 105 ? -3.789 18.172 -20.703 1 94.5 105 PRO A C 1
ATOM 852 O O . PRO A 1 105 ? -4.652 18.656 -21.438 1 94.5 105 PRO A O 1
ATOM 855 N N . GLY A 1 106 ? -2.91 18.906 -20.047 1 96.44 106 GLY A N 1
ATOM 856 C CA . GLY A 1 106 ? -2.768 20.328 -20.312 1 96.44 106 GLY A CA 1
ATOM 857 C C . GLY A 1 106 ? -3.586 21.188 -19.375 1 96.44 106 GLY A C 1
ATOM 858 O O . GLY A 1 106 ? -3.346 22.391 -19.266 1 96.44 106 GLY A O 1
ATOM 859 N N . ARG A 1 107 ? -4.562 20.609 -18.688 1 97.62 107 ARG A N 1
ATOM 860 C CA . ARG A 1 107 ? -5.355 21.344 -17.703 1 97.62 107 ARG A CA 1
ATOM 861 C C . ARG A 1 107 ? -4.691 21.312 -16.328 1 97.62 107 ARG A C 1
ATOM 863 O O . ARG A 1 107 ? -4.098 20.297 -15.945 1 97.62 107 ARG A O 1
ATOM 870 N N . GLY A 1 108 ? -4.82 22.391 -15.594 1 98.5 108 GLY A N 1
ATOM 871 C CA . GLY A 1 108 ? -4.039 22.578 -14.383 1 98.5 108 GLY A CA 1
ATOM 872 C C . GLY A 1 108 ? -4.648 21.906 -13.164 1 98.5 108 GLY A C 1
ATOM 873 O O . GLY A 1 108 ? -5.816 21.516 -13.188 1 98.5 108 GLY A O 1
ATOM 874 N N . VAL A 1 109 ? -3.861 21.656 -12.188 1 98.94 109 VAL A N 1
ATOM 875 C CA . VAL A 1 109 ? -4.223 21.312 -10.82 1 98.94 109 VAL A CA 1
ATOM 876 C C . VAL A 1 109 ? -3.854 22.453 -9.875 1 98.94 109 VAL A C 1
ATOM 878 O O . VAL A 1 109 ? -2.691 22.844 -9.805 1 98.94 109 VAL A O 1
ATOM 881 N N . ILE A 1 110 ? -4.855 22.984 -9.188 1 98.94 110 ILE A N 1
ATOM 882 C CA . ILE A 1 110 ? -4.637 24.094 -8.266 1 98.94 110 ILE A CA 1
ATOM 883 C C . ILE A 1 110 ? -4.418 23.547 -6.852 1 98.94 110 ILE A C 1
ATOM 885 O O . ILE A 1 110 ? -5.102 22.625 -6.422 1 98.94 110 ILE A O 1
ATOM 889 N N . THR A 1 111 ? -3.494 24.109 -6.129 1 98.81 111 THR A N 1
ATOM 890 C CA . THR A 1 111 ? -3.357 23.812 -4.707 1 98.81 111 THR A CA 1
ATOM 891 C C . THR A 1 111 ? -2.811 25.031 -3.961 1 98.81 111 THR A C 1
ATOM 893 O O . THR A 1 111 ? -2.199 25.922 -4.566 1 98.81 111 THR A O 1
ATOM 896 N N . PRO A 1 112 ? -3.084 25.109 -2.68 1 98.19 112 PRO A N 1
ATOM 897 C CA . PRO A 1 112 ? -2.502 26.188 -1.869 1 98.19 112 PRO A CA 1
ATOM 898 C C . PRO A 1 112 ? -0.979 26.094 -1.778 1 98.19 112 PRO A C 1
ATOM 900 O O . PRO A 1 112 ? -0.411 25.016 -1.946 1 98.19 112 PRO A O 1
ATOM 903 N N . LYS A 1 113 ? -0.361 27.203 -1.528 1 98.25 113 LYS A N 1
ATOM 904 C CA . LYS A 1 113 ? 1.061 27.312 -1.211 1 98.25 113 LYS A CA 1
ATOM 905 C C . LYS A 1 113 ? 1.311 28.391 -0.161 1 98.25 113 LYS A C 1
ATOM 907 O O . LYS A 1 113 ? 0.94 29.547 -0.355 1 98.25 113 LYS A O 1
ATOM 912 N N . PRO A 1 114 ? 1.972 28.078 0.978 1 97.75 114 PRO A N 1
ATOM 913 C CA . PRO A 1 114 ? 2.553 26.781 1.333 1 97.75 114 PRO A CA 1
ATOM 914 C C . PRO A 1 114 ? 1.495 25.734 1.632 1 97.75 114 PRO A C 1
ATOM 916 O O . PRO A 1 114 ? 0.372 26.062 2.016 1 97.75 114 PRO A O 1
ATOM 919 N N . VAL A 1 115 ? 1.854 24.516 1.422 1 98.56 115 VAL A N 1
ATOM 920 C CA . VAL A 1 115 ? 1.008 23.375 1.726 1 98.56 115 VAL A CA 1
ATOM 921 C C . VAL A 1 115 ? 1.872 22.125 1.883 1 98.56 115 VAL A C 1
ATOM 923 O O . VAL A 1 115 ? 3.055 22.125 1.532 1 98.56 115 VAL A O 1
ATOM 926 N N . TYR A 1 116 ? 1.346 21.125 2.502 1 98 116 TYR A N 1
ATOM 927 C CA . TYR A 1 116 ? 2.006 19.828 2.553 1 98 116 TYR A CA 1
ATOM 928 C C . TYR A 1 116 ? 2.561 19.438 1.186 1 98 116 TYR A C 1
ATOM 930 O O . TYR A 1 116 ? 1.82 19.406 0.2 1 98 116 TYR A O 1
ATOM 938 N N . TYR A 1 117 ? 3.797 19.094 1.043 1 97.06 117 TYR A N 1
ATOM 939 C CA . TYR A 1 117 ? 4.562 19.188 -0.193 1 97.06 117 TYR A CA 1
ATOM 940 C C . TYR A 1 117 ? 4.098 18.156 -1.212 1 97.06 117 TYR A C 1
ATOM 942 O O . TYR A 1 117 ? 4.207 18.375 -2.422 1 97.06 117 TYR A O 1
ATOM 950 N N . PRO A 1 118 ? 3.561 17.016 -0.82 1 97.44 118 PRO A N 1
ATOM 951 C CA . PRO A 1 118 ? 3.041 16.125 -1.851 1 97.44 118 PRO A CA 1
ATOM 952 C C . PRO A 1 118 ? 1.955 16.766 -2.709 1 97.44 118 PRO A C 1
ATOM 954 O O . PRO A 1 118 ? 1.773 16.391 -3.869 1 97.44 118 PRO A O 1
ATOM 957 N N . PHE A 1 119 ? 1.268 17.75 -2.18 1 98.62 119 PHE A N 1
ATOM 958 C CA . PHE A 1 119 ? 0.308 18.484 -2.986 1 98.62 119 PHE A CA 1
ATOM 959 C C . PHE A 1 119 ? 1.003 19.172 -4.152 1 98.62 119 PHE A C 1
ATOM 961 O O . PHE A 1 119 ? 0.458 19.25 -5.258 1 98.62 119 PHE A O 1
ATOM 968 N N . LEU A 1 120 ? 2.162 19.719 -3.879 1 98.56 120 LEU A N 1
ATOM 969 C CA . LEU A 1 120 ? 2.928 20.469 -4.863 1 98.56 120 LEU A CA 1
ATOM 970 C C . LEU A 1 120 ? 3.59 19.547 -5.871 1 98.56 120 LEU A C 1
ATOM 972 O O . LEU A 1 120 ? 3.873 19.938 -7.004 1 98.56 120 LEU A O 1
ATOM 976 N N . GLN A 1 121 ? 3.785 18.297 -5.527 1 98.25 121 GLN A N 1
ATOM 977 C CA . GLN A 1 121 ? 4.516 17.344 -6.363 1 98.25 121 GLN A CA 1
ATOM 978 C C . GLN A 1 121 ? 3.561 16.531 -7.242 1 98.25 121 GLN A C 1
ATOM 980 O O . GLN A 1 121 ? 3.902 16.172 -8.367 1 98.25 121 GLN A O 1
ATOM 985 N N . ALA A 1 122 ? 2.359 16.266 -6.777 1 98.25 122 ALA A N 1
ATOM 986 C CA . ALA A 1 122 ? 1.417 15.336 -7.402 1 98.25 122 ALA A CA 1
ATOM 987 C C . ALA A 1 122 ? 1.132 15.742 -8.852 1 98.25 122 ALA A C 1
ATOM 989 O O . ALA A 1 122 ? 1.169 14.898 -9.75 1 98.25 122 ALA A O 1
ATOM 990 N N . PRO A 1 123 ? 0.859 17.062 -9.133 1 98.44 123 PRO A N 1
ATOM 991 C CA . PRO A 1 123 ? 0.58 17.422 -10.523 1 98.44 123 PRO A CA 1
ATOM 992 C C . PRO A 1 123 ? 1.736 17.094 -11.469 1 98.44 123 PRO A C 1
ATOM 994 O O . PRO A 1 123 ? 1.528 16.469 -12.516 1 98.44 123 PRO A O 1
ATOM 997 N N . GLY A 1 124 ? 2.961 17.438 -11.039 1 97.81 124 GLY A N 1
ATOM 998 C CA . GLY A 1 124 ? 4.125 17.156 -11.867 1 97.81 124 GLY A CA 1
ATOM 999 C C . GLY A 1 124 ? 4.336 15.672 -12.117 1 97.81 124 GLY A C 1
ATOM 1000 O O . GLY A 1 124 ? 4.637 15.266 -13.234 1 97.81 124 GLY A O 1
ATOM 1001 N N . PHE A 1 125 ? 4.152 14.875 -11.109 1 96.38 125 PHE A N 1
ATOM 1002 C CA . PHE A 1 125 ? 4.309 13.43 -11.219 1 96.38 125 PHE A CA 1
ATOM 1003 C C . PHE A 1 125 ? 3.307 12.852 -12.219 1 96.38 125 PHE A C 1
ATOM 1005 O O . PHE A 1 125 ? 3.51 11.758 -12.75 1 96.38 125 PHE A O 1
ATOM 1012 N N . ASN A 1 126 ? 2.207 13.508 -12.5 1 95.94 126 ASN A N 1
ATOM 1013 C CA . ASN A 1 126 ? 1.153 13.039 -13.391 1 95.94 126 ASN A CA 1
ATOM 1014 C C . ASN A 1 126 ? 1.07 13.883 -14.656 1 95.94 126 ASN A C 1
ATOM 1016 O O . ASN A 1 126 ? 0.037 13.906 -15.328 1 95.94 126 ASN A O 1
ATOM 1020 N N . GLU A 1 127 ? 2.115 14.656 -14.891 1 95.19 127 GLU A N 1
ATOM 1021 C CA . GLU A 1 127 ? 2.283 15.43 -16.109 1 95.19 127 GLU A CA 1
ATOM 1022 C C . GLU A 1 127 ? 1.142 16.422 -16.297 1 95.19 127 GLU A C 1
ATOM 1024 O O . GLU A 1 127 ? 0.555 16.516 -17.375 1 95.19 127 GLU A O 1
ATOM 1029 N N . ARG A 1 128 ? 0.763 17.062 -15.203 1 98.12 128 ARG A N 1
ATOM 1030 C CA . ARG A 1 128 ? -0.22 18.141 -15.203 1 98.12 128 ARG A CA 1
ATOM 1031 C C . ARG A 1 128 ? 0.407 19.453 -14.742 1 98.12 128 ARG A C 1
ATOM 1033 O O . ARG A 1 128 ? 1.297 19.453 -13.891 1 98.12 128 ARG A O 1
ATOM 1040 N N . PRO A 1 129 ? -0.043 20.594 -15.344 1 98.56 129 PRO A N 1
ATOM 1041 C CA . PRO A 1 129 ? 0.47 21.875 -14.844 1 98.56 129 PRO A CA 1
ATOM 1042 C C . PRO A 1 129 ? 0.102 22.125 -13.383 1 98.56 129 PRO A C 1
ATOM 1044 O O . PRO A 1 129 ? -1.057 21.938 -12.992 1 98.56 129 PRO A O 1
ATOM 1047 N N . LEU A 1 130 ? 1.097 22.5 -12.594 1 98.75 130 LEU A N 1
ATOM 1048 C CA . LEU A 1 130 ? 0.861 22.938 -11.219 1 98.75 130 LEU A CA 1
ATOM 1049 C C . LEU A 1 130 ? 0.489 24.406 -11.172 1 98.75 130 LEU A C 1
ATOM 1051 O O . LEU A 1 130 ? 1.215 25.25 -11.703 1 98.75 130 LEU A O 1
ATOM 1055 N N . LEU A 1 131 ? -0.626 24.719 -10.641 1 98.75 131 LEU A N 1
ATOM 1056 C CA . LEU A 1 131 ? -1.043 26.078 -10.32 1 98.75 131 LEU A CA 1
ATOM 1057 C C . LEU A 1 131 ? -1.141 26.266 -8.812 1 98.75 131 LEU A C 1
ATOM 1059 O O . LEU A 1 131 ? -1.646 25.406 -8.102 1 98.75 131 LEU A O 1
ATOM 1063 N N . THR A 1 132 ? -0.627 27.391 -8.312 1 98.5 132 THR A N 1
ATOM 1064 C CA . THR A 1 132 ? -0.66 27.594 -6.867 1 98.5 132 THR A CA 1
ATOM 1065 C C . THR A 1 132 ? -1.414 28.875 -6.52 1 98.5 132 THR A C 1
ATOM 1067 O O . THR A 1 132 ? -1.387 29.844 -7.285 1 98.5 132 THR A O 1
ATOM 1070 N N . VAL A 1 133 ? -2.109 28.781 -5.434 1 98.38 133 VAL A N 1
ATOM 1071 C CA . VAL A 1 133 ? -2.801 29.922 -4.832 1 98.38 133 VAL A CA 1
ATOM 1072 C C . VAL A 1 133 ? -2.18 30.25 -3.475 1 98.38 133 VAL A C 1
ATOM 1074 O O . VAL A 1 133 ? -2.025 29.359 -2.631 1 98.38 133 VAL A O 1
ATOM 1077 N N . PRO A 1 134 ? -1.856 31.469 -3.281 1 97.81 134 PRO A N 1
ATOM 1078 C CA . PRO A 1 134 ? -1.169 31.797 -2.029 1 97.81 134 PRO A CA 1
ATOM 1079 C C . PRO A 1 134 ? -2.072 31.641 -0.806 1 97.81 134 PRO A C 1
ATOM 1081 O O . PRO A 1 134 ? -3.256 31.984 -0.864 1 97.81 134 PRO A O 1
ATOM 1084 N N . MET A 1 135 ? -1.505 31.062 0.227 1 97 135 MET A N 1
ATOM 1085 C CA . MET A 1 135 ? -2.041 31.234 1.572 1 97 135 MET A CA 1
ATOM 1086 C C . MET A 1 135 ? -1.59 32.562 2.164 1 97 135 MET A C 1
ATOM 1088 O O . MET A 1 135 ? -0.408 32.906 2.098 1 97 135 MET A O 1
ATOM 1092 N N . GLN A 1 136 ? -2.541 33.281 2.684 1 94.62 136 GLN A N 1
ATOM 1093 C CA . GLN A 1 136 ? -2.229 34.594 3.266 1 94.62 136 GLN A CA 1
ATOM 1094 C C . GLN A 1 136 ? -2.633 34.656 4.734 1 94.62 136 GLN A C 1
ATOM 1096 O O . GLN A 1 136 ? -3.629 34.031 5.133 1 94.62 136 GLN A O 1
ATOM 1101 N N . GLU A 1 137 ? -1.81 35.312 5.48 1 93.25 137 GLU A N 1
ATOM 1102 C CA . GLU A 1 137 ? -2.191 35.5 6.875 1 93.25 137 GLU A CA 1
ATOM 1103 C C . GLU A 1 137 ? -3.18 36.656 7.012 1 93.25 137 GLU A C 1
ATOM 1105 O O . GLU A 1 137 ? -2.873 37.812 6.633 1 93.25 137 GLU A O 1
ATOM 1110 N N . VAL A 1 138 ? -4.355 36.406 7.406 1 94.62 138 VAL A N 1
ATOM 1111 C CA . VAL A 1 138 ? -5.406 37.375 7.66 1 94.62 138 VAL A CA 1
ATOM 1112 C C . VAL A 1 138 ? -5.922 37.219 9.086 1 94.62 138 VAL A C 1
ATOM 1114 O O . VAL A 1 138 ? -6.383 36.156 9.477 1 94.62 138 VAL A O 1
ATOM 1117 N N . ALA A 1 139 ? -5.789 38.281 9.867 1 93.38 139 ALA A N 1
ATOM 1118 C CA . ALA A 1 139 ? -6.238 38.312 11.258 1 93.38 139 ALA A CA 1
ATOM 1119 C C . ALA A 1 139 ? -5.605 37.156 12.047 1 93.38 139 ALA A C 1
ATOM 1121 O O . ALA A 1 139 ? -6.289 36.469 12.805 1 93.38 139 ALA A O 1
ATOM 1122 N N . GLY A 1 140 ? -4.359 36.844 11.719 1 93.38 140 GLY A N 1
ATOM 1123 C CA . GLY A 1 140 ? -3.582 35.875 12.477 1 93.38 140 GLY A CA 1
ATOM 1124 C C . GLY A 1 140 ? -3.801 34.469 12.031 1 93.38 140 GLY A C 1
ATOM 1125 O O . GLY A 1 140 ? -3.338 33.531 12.68 1 93.38 140 GLY A O 1
ATOM 1126 N N . ARG A 1 141 ? -4.559 34.25 10.945 1 95.38 141 ARG A N 1
ATOM 1127 C CA . ARG A 1 141 ? -4.82 32.938 10.391 1 95.38 141 ARG A CA 1
ATOM 1128 C C . ARG A 1 141 ? -4.328 32.844 8.953 1 95.38 141 ARG A C 1
ATOM 1130 O O . ARG A 1 141 ? -4.383 33.812 8.203 1 95.38 141 ARG A O 1
ATOM 1137 N N . TRP A 1 142 ? -3.836 31.609 8.602 1 96.38 142 TRP A N 1
ATOM 1138 C CA . TRP A 1 142 ? -3.535 31.344 7.199 1 96.38 142 TRP A CA 1
ATOM 1139 C C . TRP A 1 142 ? -4.809 31.031 6.418 1 96.38 142 TRP A C 1
ATOM 1141 O O . TRP A 1 142 ? -5.469 30.031 6.68 1 96.38 142 TRP A O 1
ATOM 1151 N N . VAL A 1 143 ? -5.188 31.875 5.477 1 96.88 143 VAL A N 1
ATOM 1152 C CA . VAL A 1 143 ? -6.387 31.594 4.688 1 96.88 143 VAL A CA 1
ATOM 1153 C C . VAL A 1 143 ? -6.047 31.641 3.199 1 96.88 143 VAL A C 1
ATOM 1155 O O . VAL A 1 143 ? -5.039 32.25 2.805 1 96.88 143 VAL A O 1
ATOM 1158 N N . LEU A 1 144 ? -6.84 31.016 2.428 1 98 144 LEU A N 1
ATOM 1159 C CA . LEU A 1 144 ? -6.633 30.906 0.987 1 98 144 LEU A CA 1
ATOM 1160 C C . LEU A 1 144 ? -6.988 32.219 0.292 1 98 144 LEU A C 1
ATOM 1162 O O . LEU A 1 144 ? -8 32.844 0.612 1 98 144 LEU A O 1
ATOM 1166 N N . ASP A 1 145 ? -6.168 32.719 -0.626 1 98.44 145 ASP A N 1
ATOM 1167 C CA . ASP A 1 145 ? -6.48 33.875 -1.456 1 98.44 145 ASP A CA 1
ATOM 1168 C C . ASP A 1 145 ? -7.562 33.531 -2.482 1 98.44 145 ASP A C 1
ATOM 1170 O O . ASP A 1 145 ? -7.262 33.062 -3.574 1 98.44 145 ASP A O 1
ATOM 1174 N N . LEU A 1 146 ? -8.742 34 -2.246 1 98.44 146 LEU A N 1
ATOM 1175 C CA . LEU A 1 146 ? -9.898 33.625 -3.057 1 98.44 146 LEU A CA 1
ATOM 1176 C C . LEU A 1 146 ? -9.859 34.312 -4.41 1 98.44 146 LEU A C 1
ATOM 1178 O O . LEU A 1 146 ? -10.305 33.75 -5.414 1 98.44 146 LEU A O 1
ATOM 1182 N N . ASP A 1 147 ? -9.367 35.531 -4.406 1 98.06 147 ASP A N 1
ATOM 1183 C CA . ASP A 1 147 ? -9.258 36.25 -5.676 1 98.06 147 ASP A CA 1
ATOM 1184 C C . ASP A 1 147 ? -8.297 35.531 -6.625 1 98.06 147 ASP A C 1
ATOM 1186 O O . ASP A 1 147 ? -8.594 35.375 -7.809 1 98.06 147 ASP A O 1
ATOM 1190 N N . GLU A 1 148 ? -7.188 35.125 -6.09 1 98.38 148 GLU A N 1
ATOM 1191 C CA . GLU A 1 148 ? -6.227 34.406 -6.906 1 98.38 148 GLU A CA 1
ATOM 1192 C C . GLU A 1 148 ? -6.793 33.031 -7.332 1 98.38 148 GLU A C 1
ATOM 1194 O O . GLU A 1 148 ? -6.535 32.594 -8.445 1 98.38 148 GLU A O 1
ATOM 1199 N N . LEU A 1 149 ? -7.512 32.375 -6.406 1 98.75 149 LEU A N 1
ATOM 1200 C CA . LEU A 1 149 ? -8.156 31.125 -6.758 1 98.75 149 LEU A CA 1
ATOM 1201 C C . LEU A 1 149 ? -9.094 31.312 -7.941 1 98.75 149 LEU A C 1
ATOM 1203 O O . LEU A 1 149 ? -9.094 30.5 -8.875 1 98.75 149 LEU A O 1
ATOM 1207 N N . GLU A 1 150 ? -9.867 32.344 -7.891 1 98.44 150 GLU A N 1
ATOM 1208 C CA . GLU A 1 150 ? -10.805 32.656 -8.977 1 98.44 150 GLU A CA 1
ATOM 1209 C C . GLU A 1 150 ? -10.07 32.844 -10.297 1 98.44 150 GLU A C 1
ATOM 1211 O O . GLU A 1 150 ? -10.484 32.312 -11.328 1 98.44 150 GLU A O 1
ATOM 1216 N N . LEU A 1 151 ? -9.016 33.531 -10.227 1 98.06 151 LEU A N 1
ATOM 1217 C CA . LEU A 1 151 ? -8.234 33.844 -11.414 1 98.06 151 LEU A CA 1
ATOM 1218 C C . LEU A 1 151 ? -7.66 32.594 -12.031 1 98.06 151 LEU A C 1
ATOM 1220 O O . LEU A 1 151 ? -7.684 32.406 -13.258 1 98.06 151 LEU A O 1
ATOM 1224 N N . GLN A 1 152 ? -7.199 31.672 -11.242 1 97.88 152 GLN A N 1
ATOM 1225 C CA . GLN A 1 152 ? -6.508 30.469 -11.727 1 97.88 152 GLN A CA 1
ATOM 1226 C C . GLN A 1 152 ? -7.504 29.391 -12.117 1 97.88 152 GLN A C 1
ATOM 1228 O O . GLN A 1 152 ? -7.18 28.5 -12.914 1 97.88 152 GLN A O 1
ATOM 1233 N N . ALA A 1 153 ? -8.664 29.484 -11.641 1 98.38 153 ALA A N 1
ATOM 1234 C CA . ALA A 1 153 ? -9.641 28.406 -11.758 1 98.38 153 ALA A CA 1
ATOM 1235 C C . ALA A 1 153 ? -10.008 28.141 -13.219 1 98.38 153 ALA A C 1
ATOM 1237 O O . ALA A 1 153 ? -10.281 27 -13.602 1 98.38 153 ALA A O 1
ATOM 1238 N N . SER A 1 154 ? -9.922 29.141 -14.055 1 96.56 154 SER A N 1
ATOM 1239 C CA . SER A 1 154 ? -10.344 29 -15.445 1 96.56 154 SER A CA 1
ATOM 1240 C C . SER A 1 154 ? -9.422 28.031 -16.203 1 96.56 154 SER A C 1
ATOM 1242 O O . SER A 1 154 ? -9.828 27.438 -17.203 1 96.56 154 SER A O 1
ATOM 1244 N N . GLY A 1 155 ? -8.227 27.828 -15.703 1 97.5 155 GLY A N 1
ATOM 1245 C CA . GLY A 1 155 ? -7.266 26.984 -16.406 1 97.5 155 GLY A CA 1
ATOM 1246 C C . GLY A 1 155 ? -7.09 25.625 -15.766 1 97.5 155 GLY A C 1
ATOM 1247 O O . GLY A 1 155 ? -6.188 24.859 -16.141 1 97.5 155 GLY A O 1
ATOM 1248 N N . ALA A 1 156 ? -7.988 25.281 -14.859 1 98.69 156 ALA A N 1
ATOM 1249 C CA . ALA A 1 156 ? -7.75 24.062 -14.078 1 98.69 156 ALA A CA 1
ATOM 1250 C C . ALA A 1 156 ? -8.969 23.141 -14.102 1 98.69 156 ALA A C 1
ATOM 1252 O O . ALA A 1 156 ? -10.078 23.578 -14.422 1 98.69 156 ALA A O 1
ATOM 1253 N N . ASP A 1 157 ? -8.742 21.828 -13.859 1 98.81 157 ASP A N 1
ATOM 1254 C CA . ASP A 1 157 ? -9.828 20.859 -13.719 1 98.81 157 ASP A CA 1
ATOM 1255 C C . ASP A 1 157 ? -9.977 20.406 -12.266 1 98.81 157 ASP A C 1
ATOM 1257 O O . ASP A 1 157 ? -11.016 19.875 -11.883 1 98.81 157 ASP A O 1
ATOM 1261 N N . LEU A 1 158 ? -8.953 20.625 -11.492 1 98.94 158 LEU A N 1
ATOM 1262 C CA . LEU A 1 158 ? -8.883 20 -10.172 1 98.94 158 LEU A CA 1
ATOM 1263 C C . LEU A 1 158 ? -8.312 20.969 -9.141 1 98.94 158 LEU A C 1
ATOM 1265 O O . LEU A 1 158 ? -7.348 21.688 -9.422 1 98.94 158 LEU A O 1
ATOM 1269 N N . LEU A 1 159 ? -8.953 21.094 -8 1 98.94 159 LEU A N 1
ATOM 1270 C CA . LEU A 1 159 ? -8.422 21.75 -6.805 1 98.94 159 LEU A CA 1
ATOM 1271 C C . LEU A 1 159 ? -8.062 20.719 -5.742 1 98.94 159 LEU A C 1
ATOM 1273 O O . LEU A 1 159 ? -8.922 19.984 -5.266 1 98.94 159 LEU A O 1
ATOM 1277 N N . LEU A 1 160 ? -6.805 20.578 -5.41 1 98.94 160 LEU A N 1
ATOM 1278 C CA . LEU A 1 160 ? -6.379 19.844 -4.223 1 98.94 160 LEU A CA 1
ATOM 1279 C C . LEU A 1 160 ? -6.422 20.75 -2.99 1 98.94 160 LEU A C 1
ATOM 1281 O O . LEU A 1 160 ? -5.641 21.688 -2.877 1 98.94 160 LEU A O 1
ATOM 1285 N N . LEU A 1 161 ? -7.301 20.438 -2.131 1 98.88 161 LEU A N 1
ATOM 1286 C CA . LEU A 1 161 ? -7.488 21.234 -0.923 1 98.88 161 LEU A CA 1
ATOM 1287 C C . LEU A 1 161 ? -6.984 20.484 0.306 1 98.88 161 LEU A C 1
ATOM 1289 O O . LEU A 1 161 ? -7.203 19.266 0.437 1 98.88 161 LEU A O 1
ATOM 1293 N N . CYS A 1 162 ? -6.227 21.094 1.116 1 98.75 162 CYS A N 1
ATOM 1294 C CA . CYS A 1 162 ? -5.758 20.578 2.398 1 98.75 162 CYS A CA 1
ATOM 1295 C C . CYS A 1 162 ? -6.566 21.156 3.549 1 98.75 162 CYS A C 1
ATOM 1297 O O . CYS A 1 162 ? -6.43 22.344 3.869 1 98.75 162 CYS A O 1
ATOM 1299 N N . HIS A 1 163 ? -7.406 20.375 4.172 1 98.69 163 HIS A N 1
ATOM 1300 C CA . HIS A 1 163 ? -8.359 20.875 5.164 1 98.69 163 HIS A CA 1
ATOM 1301 C C . HIS A 1 163 ? -8.531 19.875 6.305 1 98.69 163 HIS A C 1
ATOM 1303 O O . HIS A 1 163 ? -9.094 18.797 6.109 1 98.69 163 HIS A O 1
ATOM 1309 N N . PRO A 1 164 ? -8.07 20.219 7.59 1 98.44 164 PRO A N 1
ATOM 1310 C CA . PRO A 1 164 ? -7.355 21.422 8.039 1 98.44 164 PRO A CA 1
ATOM 1311 C C . PRO A 1 164 ? -6.023 21.609 7.324 1 98.44 164 PRO A C 1
ATOM 1313 O O . PRO A 1 164 ? -5.422 20.641 6.852 1 98.44 164 PRO A O 1
ATOM 1316 N N . HIS A 1 165 ? -5.664 22.844 7.258 1 98.56 165 HIS A N 1
ATOM 1317 C CA . HIS A 1 165 ? -4.5 23.203 6.457 1 98.56 165 HIS A CA 1
ATOM 1318 C C . HIS A 1 165 ? -3.205 22.797 7.156 1 98.56 165 HIS A C 1
ATOM 1320 O O . HIS A 1 165 ? -3.025 23.078 8.344 1 98.56 165 HIS A O 1
ATOM 1326 N N . ASN A 1 166 ? -2.385 22.125 6.598 1 98.12 166 ASN A N 1
ATOM 1327 C CA . ASN A 1 166 ? -1.004 21.797 6.938 1 98.12 166 ASN A CA 1
ATOM 1328 C C . ASN A 1 166 ? -0.022 22.438 5.961 1 98.12 166 ASN A C 1
ATOM 1330 O O . ASN A 1 166 ? -0.025 22.125 4.773 1 98.12 166 ASN A O 1
ATOM 1334 N N . PRO A 1 167 ? 0.692 23.391 6.363 1 97.62 167 PRO A N 1
ATOM 1335 C CA . PRO A 1 167 ? 1.236 23.453 7.723 1 97.62 167 PRO A CA 1
ATOM 1336 C C . PRO A 1 167 ? 0.611 24.578 8.547 1 97.62 167 PRO A C 1
ATOM 1338 O O . PRO A 1 167 ? 0.915 24.719 9.734 1 97.62 167 PRO A O 1
ATOM 1341 N N . GLY A 1 168 ? -0.282 25.328 8.078 1 96.69 168 GLY A N 1
ATOM 1342 C CA . GLY A 1 168 ? -0.728 26.562 8.711 1 96.69 168 GLY A CA 1
ATOM 1343 C C . GLY A 1 168 ? -1.69 26.344 9.859 1 96.69 168 GLY A C 1
ATOM 1344 O O . GLY A 1 168 ? -1.926 27.234 10.672 1 96.69 168 GLY A O 1
ATOM 1345 N N . GLY A 1 169 ? -2.27 25.156 9.891 1 97.62 169 GLY A N 1
ATOM 1346 C CA . GLY A 1 169 ? -3.098 24.766 11.023 1 97.62 169 GLY A CA 1
ATOM 1347 C C . GLY A 1 169 ? -4.496 25.344 10.969 1 97.62 169 GLY A C 1
ATOM 1348 O O . GLY A 1 169 ? -5.262 25.219 11.93 1 97.62 169 GLY A O 1
ATOM 1349 N N . THR A 1 170 ? -4.867 25.969 9.891 1 97.75 170 THR A N 1
ATOM 1350 C CA . THR A 1 170 ? -6.16 26.625 9.742 1 97.75 170 THR A CA 1
ATOM 1351 C C . THR A 1 170 ? -7.277 25.594 9.586 1 97.75 170 THR A C 1
ATOM 1353 O O . THR A 1 170 ? -7.121 24.609 8.859 1 97.75 170 THR A O 1
ATOM 1356 N N . VAL A 1 171 ? -8.398 25.812 10.305 1 98.5 171 VAL A N 1
ATOM 1357 C CA . VAL A 1 171 ? -9.664 25.125 10.062 1 98.5 171 VAL A CA 1
ATOM 1358 C C . VAL A 1 171 ? -10.617 26.062 9.312 1 98.5 171 VAL A C 1
ATOM 1360 O O . VAL A 1 171 ? -11.117 27.031 9.875 1 98.5 171 VAL A O 1
ATOM 1363 N N . PHE A 1 172 ? -10.859 25.781 8.031 1 98.44 172 PHE A N 1
ATOM 1364 C CA . PHE A 1 172 ? -11.688 26.672 7.23 1 98.44 172 PHE A CA 1
ATOM 1365 C C . PHE A 1 172 ? -13.109 26.719 7.785 1 98.44 172 PHE A C 1
ATOM 1367 O O . PHE A 1 172 ? -13.664 25.703 8.188 1 98.44 172 PHE A O 1
ATOM 1374 N N . THR A 1 173 ? -13.664 27.906 7.863 1 97.62 173 THR A N 1
ATOM 1375 C CA . THR A 1 173 ? -15.047 28.109 8.289 1 97.62 173 THR A CA 1
ATOM 1376 C C . THR A 1 173 ? -16.016 27.719 7.18 1 97.62 173 THR A C 1
ATOM 1378 O O . THR A 1 173 ? -15.609 27.531 6.031 1 97.62 173 THR A O 1
ATOM 1381 N N . ARG A 1 174 ? -17.281 27.625 7.551 1 98.25 174 ARG A N 1
ATOM 1382 C CA . ARG A 1 174 ? -18.312 27.328 6.562 1 98.25 174 ARG A CA 1
ATOM 1383 C C . ARG A 1 174 ? -18.328 28.375 5.449 1 98.25 174 ARG A C 1
ATOM 1385 O O . ARG A 1 174 ? -18.438 28.031 4.273 1 98.25 174 ARG A O 1
ATOM 1392 N N . ASP A 1 175 ? -18.188 29.641 5.836 1 98.19 175 ASP A N 1
ATOM 1393 C CA . ASP A 1 175 ? -18.219 30.719 4.852 1 98.19 175 ASP A CA 1
ATOM 1394 C C . ASP A 1 175 ? -17.016 30.625 3.904 1 98.19 175 ASP A C 1
ATOM 1396 O O . ASP A 1 175 ? -17.156 30.828 2.699 1 98.19 175 ASP A O 1
ATOM 1400 N N . GLU A 1 176 ? -15.875 30.344 4.426 1 98.06 176 GLU A N 1
ATOM 1401 C CA . GLU A 1 176 ? -14.68 30.203 3.607 1 98.06 176 GLU A CA 1
ATOM 1402 C C . GLU A 1 176 ? -14.805 29.016 2.65 1 98.06 176 GLU A C 1
ATOM 1404 O O . GLU A 1 176 ? -14.477 29.125 1.467 1 98.06 176 GLU A O 1
ATOM 1409 N N . LEU A 1 177 ? -15.305 27.859 3.123 1 98.75 177 LEU A N 1
ATOM 1410 C CA . LEU A 1 177 ? -15.516 26.672 2.289 1 98.75 177 LEU A CA 1
ATOM 1411 C C . LEU A 1 177 ? -16.562 26.953 1.212 1 98.75 177 LEU A C 1
ATOM 1413 O O . LEU A 1 177 ? -16.406 26.516 0.069 1 98.75 177 LEU A O 1
ATOM 1417 N N . ALA A 1 178 ? -17.609 27.672 1.609 1 98.75 178 ALA A N 1
ATOM 1418 C CA . ALA A 1 178 ? -18.656 28.016 0.65 1 98.75 178 ALA A CA 1
ATOM 1419 C C . ALA A 1 178 ? -18.094 28.906 -0.466 1 98.75 178 ALA A C 1
ATOM 1421 O O . ALA A 1 178 ? -18.484 28.75 -1.628 1 98.75 178 ALA A O 1
ATOM 1422 N N . ALA A 1 179 ? -17.266 29.828 -0.085 1 98.69 179 ALA A N 1
ATOM 1423 C CA . ALA A 1 179 ? -16.656 30.703 -1.082 1 98.69 179 ALA A CA 1
ATOM 1424 C C . ALA A 1 179 ? -15.781 29.891 -2.041 1 98.69 179 ALA A C 1
ATOM 1426 O O . ALA A 1 179 ? -15.805 30.125 -3.252 1 98.69 179 ALA A O 1
ATOM 1427 N N . ILE A 1 180 ? -15 28.969 -1.521 1 98.75 180 ILE A N 1
ATOM 1428 C CA . ILE A 1 180 ? -14.172 28.094 -2.344 1 98.75 180 ILE A CA 1
ATOM 1429 C C . ILE A 1 180 ? -15.062 27.266 -3.273 1 98.75 180 ILE A C 1
ATOM 1431 O O . ILE A 1 180 ? -14.781 27.156 -4.469 1 98.75 180 ILE A O 1
ATOM 1435 N N . ASP A 1 181 ? -16.141 26.734 -2.732 1 98.88 181 ASP A N 1
ATOM 1436 C CA . ASP A 1 181 ? -17.031 25.891 -3.502 1 98.88 181 ASP A CA 1
ATOM 1437 C C . ASP A 1 181 ? -17.703 26.672 -4.621 1 98.88 181 ASP A C 1
ATOM 1439 O O . ASP A 1 181 ? -17.953 26.141 -5.707 1 98.88 181 ASP A O 1
ATOM 1443 N N . ALA A 1 182 ? -18.094 27.906 -4.309 1 98.81 182 ALA A N 1
ATOM 1444 C CA . ALA A 1 182 ? -18.719 28.75 -5.328 1 98.81 182 ALA A CA 1
ATOM 1445 C C . ALA A 1 182 ? -17.781 28.953 -6.52 1 98.81 182 ALA A C 1
ATOM 1447 O O . ALA A 1 182 ? -18.234 28.922 -7.672 1 98.81 182 ALA A O 1
ATOM 1448 N N . ILE A 1 183 ? -16.531 29.156 -6.277 1 98.88 183 ILE A N 1
ATOM 1449 C CA . ILE A 1 183 ? -15.547 29.297 -7.336 1 98.88 183 ILE A CA 1
ATOM 1450 C C . ILE A 1 183 ? -15.391 27.984 -8.086 1 98.88 183 ILE A C 1
ATOM 1452 O O . ILE A 1 183 ? -15.367 27.969 -9.32 1 98.88 183 ILE A O 1
ATOM 1456 N N . ALA A 1 184 ? -15.297 26.859 -7.332 1 98.81 184 ALA A N 1
ATOM 1457 C CA . ALA A 1 184 ? -15.195 25.547 -7.957 1 98.81 184 ALA A CA 1
ATOM 1458 C C . ALA A 1 184 ? -16.375 25.281 -8.875 1 98.81 184 ALA A C 1
ATOM 1460 O O . ALA A 1 184 ? -16.219 24.766 -9.984 1 98.81 184 ALA A O 1
ATOM 1461 N N . ALA A 1 185 ? -17.562 25.672 -8.43 1 98.62 185 ALA A N 1
ATOM 1462 C CA . ALA A 1 185 ? -18.781 25.469 -9.211 1 98.62 185 ALA A CA 1
ATOM 1463 C C . ALA A 1 185 ? -18.75 26.297 -10.492 1 98.62 185 ALA A C 1
ATOM 1465 O O . ALA A 1 185 ? -19.078 25.797 -11.57 1 98.62 185 ALA A O 1
ATOM 1466 N N . ARG A 1 186 ? -18.344 27.531 -10.367 1 98.44 186 ARG A N 1
ATOM 1467 C CA . ARG A 1 186 ? -18.344 28.453 -11.5 1 98.44 186 ARG A CA 1
ATOM 1468 C C . ARG A 1 186 ? -17.391 27.969 -12.586 1 98.44 186 ARG A C 1
ATOM 1470 O O . ARG A 1 186 ? -17.641 28.172 -13.781 1 98.44 186 ARG A O 1
ATOM 1477 N N . HIS A 1 187 ? -16.359 27.297 -12.18 1 98.44 187 HIS A N 1
ATOM 1478 C CA . HIS A 1 187 ? -15.312 26.953 -13.133 1 98.44 187 HIS A CA 1
ATOM 1479 C C . HIS A 1 187 ? -15.25 25.453 -13.359 1 98.44 187 HIS A C 1
ATOM 1481 O O . HIS A 1 187 ? -14.32 24.953 -13.992 1 98.44 187 HIS A O 1
ATOM 1487 N N . ASN A 1 188 ? -16.203 24.688 -12.789 1 98 188 ASN A N 1
ATOM 1488 C CA . ASN A 1 188 ? -16.328 23.25 -12.961 1 98 188 ASN A CA 1
ATOM 1489 C C . ASN A 1 188 ? -15.086 22.516 -12.461 1 98 188 ASN A C 1
ATOM 1491 O O . ASN A 1 188 ? -14.562 21.625 -13.141 1 98 188 ASN A O 1
ATOM 1495 N N . LEU A 1 189 ? -14.578 22.938 -11.344 1 98.81 189 LEU A N 1
ATOM 1496 C CA . LEU A 1 189 ? -13.469 22.25 -10.695 1 98.81 189 LEU A CA 1
ATOM 1497 C C . LEU A 1 189 ? -13.961 21.047 -9.891 1 98.81 189 LEU A C 1
ATOM 1499 O O . LEU A 1 189 ? -14.984 21.141 -9.203 1 98.81 189 LEU A O 1
ATOM 1503 N N . VAL A 1 190 ? -13.312 19.891 -10.055 1 98.94 190 VAL A N 1
ATOM 1504 C CA . VAL A 1 190 ? -13.422 18.859 -9.039 1 98.94 190 VAL A CA 1
ATOM 1505 C C . VAL A 1 190 ? -12.578 19.234 -7.824 1 98.94 190 VAL A C 1
ATOM 1507 O O . VAL A 1 190 ? -11.492 19.797 -7.965 1 98.94 190 VAL A O 1
ATOM 1510 N N . VAL A 1 191 ? -13.094 19.031 -6.621 1 98.94 191 VAL A N 1
ATOM 1511 C CA . VAL A 1 191 ? -12.344 19.344 -5.402 1 98.94 191 VAL A CA 1
ATOM 1512 C C . VAL A 1 191 ? -11.938 18.031 -4.715 1 98.94 191 VAL A C 1
ATOM 1514 O O . VAL A 1 191 ? -12.797 17.25 -4.312 1 98.94 191 VAL A O 1
ATOM 1517 N N . CYS A 1 192 ? -10.719 17.766 -4.672 1 98.94 192 CYS A N 1
ATOM 1518 C CA . CYS A 1 192 ? -10.172 16.703 -3.83 1 98.94 192 CYS A CA 1
ATOM 1519 C C . CYS A 1 192 ? -9.672 17.266 -2.506 1 98.94 192 CYS A C 1
ATOM 1521 O O . CYS A 1 192 ? -8.641 17.938 -2.463 1 98.94 192 CYS A O 1
ATOM 1523 N N . SER A 1 193 ? -10.344 17 -1.475 1 98.94 193 SER A N 1
ATOM 1524 C CA . SER A 1 193 ? -10.023 17.547 -0.164 1 98.94 193 SER A CA 1
ATOM 1525 C C . SER A 1 193 ? -9.344 16.516 0.728 1 98.94 193 SER A C 1
ATOM 1527 O O . SER A 1 193 ? -9.953 15.508 1.092 1 98.94 193 SER A O 1
ATOM 1529 N N . ASP A 1 194 ? -8.086 16.734 1 1 98.88 194 ASP A N 1
ATOM 1530 C CA . ASP A 1 194 ? -7.379 15.93 1.994 1 98.88 194 ASP A CA 1
ATOM 1531 C C . ASP A 1 194 ? -7.738 16.375 3.41 1 98.88 194 ASP A C 1
ATOM 1533 O O . ASP A 1 194 ? -7.355 17.453 3.844 1 98.88 194 ASP A O 1
ATOM 1537 N N . GLU A 1 195 ? -8.406 15.508 4.105 1 98.88 195 GLU A N 1
ATOM 1538 C CA . GLU A 1 195 ? -8.875 15.859 5.441 1 98.88 195 GLU A CA 1
ATOM 1539 C C . GLU A 1 195 ? -8.383 14.852 6.48 1 98.88 195 GLU A C 1
ATOM 1541 O O . GLU A 1 195 ? -9.117 14.5 7.406 1 98.88 195 GLU A O 1
ATOM 1546 N N . ILE A 1 196 ? -7.145 14.438 6.277 1 98.5 196 ILE A N 1
ATOM 1547 C CA . ILE A 1 196 ? -6.523 13.406 7.102 1 98.5 196 ILE A CA 1
ATOM 1548 C C . ILE A 1 196 ? -6.379 13.914 8.539 1 98.5 196 ILE A C 1
ATOM 1550 O O . ILE A 1 196 ? -6.309 13.117 9.477 1 98.5 196 ILE A O 1
ATOM 1554 N N . HIS A 1 197 ? -6.352 15.242 8.766 1 98.62 197 HIS A N 1
ATOM 1555 C CA . HIS A 1 197 ? -6.195 15.836 10.086 1 98.62 197 HIS A CA 1
ATOM 1556 C C . HIS A 1 197 ? -7.535 16.297 10.648 1 98.62 197 HIS A C 1
ATOM 1558 O O . HIS A 1 197 ? -7.578 17.078 11.602 1 98.62 197 HIS A O 1
ATOM 1564 N N . CYS A 1 198 ? -8.625 15.82 10.125 1 98.62 198 CYS A N 1
ATOM 1565 C CA . CYS A 1 198 ? -9.953 16.359 10.406 1 98.62 198 CYS A CA 1
ATOM 1566 C C . CYS A 1 198 ? -10.312 16.203 11.875 1 98.62 198 CYS A C 1
ATOM 1568 O O . CYS A 1 198 ? -11.086 16.984 12.422 1 98.62 198 CYS A O 1
ATOM 1570 N N . ASP A 1 199 ? -9.734 15.211 12.547 1 98.31 199 ASP A N 1
ATOM 1571 C CA . ASP A 1 199 ? -10.078 14.938 13.938 1 98.31 199 ASP A CA 1
ATOM 1572 C C . ASP A 1 199 ? -9.141 15.664 14.891 1 98.31 199 ASP A C 1
ATOM 1574 O O . ASP A 1 199 ? -9.367 15.68 16.109 1 98.31 199 ASP A O 1
ATOM 1578 N N . LEU A 1 200 ? -8.133 16.266 14.391 1 98.69 200 LEU A N 1
ATOM 1579 C CA . LEU A 1 200 ? -7.094 16.875 15.219 1 98.69 200 LEU A CA 1
ATOM 1580 C C . LEU A 1 200 ? -7.305 18.391 15.328 1 98.69 200 LEU A C 1
ATOM 1582 O O . LEU A 1 200 ? -6.402 19.172 15.016 1 98.69 200 LEU A O 1
ATOM 1586 N N . ILE A 1 201 ? -8.508 18.734 15.797 1 98.75 201 ILE A N 1
ATOM 1587 C CA . ILE A 1 201 ? -8.883 20.125 16.031 1 98.75 201 ILE A CA 1
ATOM 1588 C C . ILE A 1 201 ? -8.523 20.531 17.469 1 98.75 201 ILE A C 1
ATOM 1590 O O . ILE A 1 201 ? -9.031 19.938 18.422 1 98.75 201 ILE A O 1
ATOM 1594 N N . LEU A 1 202 ? -7.652 21.484 17.625 1 98.62 202 LEU A N 1
ATOM 1595 C CA . LEU A 1 202 ? -7.145 21.891 18.922 1 98.62 202 LEU A CA 1
ATOM 1596 C C . LEU A 1 202 ? -7.898 23.109 19.453 1 98.62 202 LEU A C 1
ATOM 1598 O O . LEU A 1 202 ? -8.117 23.234 20.656 1 98.62 202 LEU A O 1
ATOM 1602 N N . ASP A 1 203 ? -8.273 23.969 18.531 1 97.81 203 ASP A N 1
ATOM 1603 C CA . ASP A 1 203 ? -9.078 25.141 18.891 1 97.81 203 ASP A CA 1
ATOM 1604 C C . ASP A 1 203 ? -10.492 24.734 19.297 1 97.81 203 ASP A C 1
ATOM 1606 O O . ASP A 1 203 ? -11.266 24.25 18.469 1 97.81 203 ASP A O 1
ATOM 1610 N N . PRO A 1 204 ? -10.812 24.891 20.562 1 94.69 204 PRO A N 1
ATOM 1611 C CA . PRO A 1 204 ? -12.125 24.438 21.031 1 94.69 204 PRO A CA 1
ATOM 1612 C C . PRO A 1 204 ? -13.273 25.156 20.328 1 94.69 204 PRO A C 1
ATOM 1614 O O . PRO A 1 204 ? -14.406 24.672 20.328 1 94.69 204 PRO A O 1
ATOM 1617 N N . ASP A 1 205 ? -13.016 26.297 19.734 1 94.44 205 ASP A N 1
ATOM 1618 C CA . ASP A 1 205 ? -14.062 27.078 19.078 1 94.44 205 ASP A CA 1
ATOM 1619 C C . ASP A 1 205 ? -14.156 26.719 17.594 1 94.44 205 ASP A C 1
ATOM 1621 O O . ASP A 1 205 ? -15.062 27.188 16.891 1 94.44 205 ASP A O 1
ATOM 1625 N N . ALA A 1 206 ? -13.219 25.984 17.109 1 96.5 206 ALA A N 1
ATOM 1626 C CA . ALA A 1 206 ? -13.242 25.578 15.703 1 96.5 206 ALA A CA 1
ATOM 1627 C C . ALA A 1 206 ? -13.945 24.234 15.531 1 96.5 206 ALA A C 1
ATOM 1629 O O . ALA A 1 206 ? -13.914 23.391 16.422 1 96.5 206 ALA A O 1
ATOM 1630 N N . ARG A 1 207 ? -14.625 24.156 14.43 1 96 207 ARG A N 1
ATOM 1631 C CA . ARG A 1 207 ? -15.281 22.906 14.055 1 96 207 ARG A CA 1
ATOM 1632 C C . ARG A 1 207 ? -14.93 22.5 12.625 1 96 207 ARG A C 1
ATOM 1634 O O . ARG A 1 207 ? -15.062 23.312 11.703 1 96 207 ARG A O 1
ATOM 1641 N N . HIS A 1 208 ? -14.508 21.297 12.523 1 98.44 208 HIS A N 1
ATOM 1642 C CA . HIS A 1 208 ? -14.219 20.812 11.18 1 98.44 208 HIS A CA 1
ATOM 1643 C C . HIS A 1 208 ? -15.508 20.531 10.414 1 98.44 208 HIS A C 1
ATOM 1645 O O . HIS A 1 208 ? -16.438 19.922 10.945 1 98.44 208 HIS A O 1
ATOM 1651 N N . ILE A 1 209 ? -15.609 20.984 9.211 1 98.75 209 ILE A N 1
ATOM 1652 C CA . ILE A 1 209 ? -16.672 20.688 8.258 1 98.75 209 ILE A CA 1
ATOM 1653 C C . ILE A 1 209 ? -16.078 19.984 7.039 1 98.75 209 ILE A C 1
ATOM 1655 O O . ILE A 1 209 ? -15.422 20.609 6.207 1 98.75 209 ILE A O 1
ATOM 1659 N N . PRO A 1 210 ? -16.359 18.625 6.941 1 98.88 210 PRO A N 1
ATOM 1660 C CA . PRO A 1 210 ? -15.914 18 5.691 1 98.88 210 PRO A CA 1
ATOM 1661 C C . PRO A 1 210 ? -16.453 18.703 4.453 1 98.88 210 PRO A C 1
ATOM 1663 O O . PRO A 1 210 ? -17.609 19.141 4.441 1 98.88 210 PRO A O 1
ATOM 1666 N N . TYR A 1 211 ? -15.609 18.797 3.471 1 98.88 211 TYR A N 1
ATOM 1667 C CA . TYR A 1 211 ? -16.016 19.5 2.258 1 98.88 211 TYR A CA 1
ATOM 1668 C C . TYR A 1 211 ? -17.312 18.938 1.711 1 98.88 211 TYR A C 1
ATOM 1670 O O . TYR A 1 211 ? -18.203 19.688 1.289 1 98.88 211 TYR A O 1
ATOM 1678 N N . GLY A 1 212 ? -17.422 17.578 1.706 1 98.69 212 GLY A N 1
ATOM 1679 C CA . GLY A 1 212 ? -18.609 16.906 1.168 1 98.69 212 GLY A CA 1
ATOM 1680 C C . GLY A 1 212 ? -19.859 17.156 1.995 1 98.69 212 GLY A C 1
ATOM 1681 O O . GLY A 1 212 ? -20.969 16.891 1.538 1 98.69 212 GLY A O 1
ATOM 1682 N N . ALA A 1 213 ? -19.703 17.672 3.168 1 98.5 213 ALA A N 1
ATOM 1683 C CA . ALA A 1 213 ? -20.828 17.922 4.055 1 98.5 213 ALA A CA 1
ATOM 1684 C C . ALA A 1 213 ? -21.359 19.344 3.885 1 98.5 213 ALA A C 1
ATOM 1686 O O . ALA A 1 213 ? -22.406 19.703 4.441 1 98.5 213 ALA A O 1
ATOM 1687 N N . LEU A 1 214 ? -20.703 20.156 3.119 1 98.38 214 LEU A N 1
ATOM 1688 C CA . LEU A 1 214 ? -21.047 21.562 2.951 1 98.38 214 LEU A CA 1
ATOM 1689 C C . LEU A 1 214 ? -22.422 21.719 2.318 1 98.38 214 LEU A C 1
ATOM 1691 O O . LEU A 1 214 ? -23.203 22.578 2.729 1 98.38 214 LEU A O 1
ATOM 1695 N N . SER A 1 215 ? -22.688 21.047 1.281 1 98.06 215 SER A N 1
ATOM 1696 C CA . SER A 1 215 ? -23.938 20.984 0.536 1 98.06 215 SER A CA 1
ATOM 1697 C C . SER A 1 215 ? -23.969 19.766 -0.394 1 98.06 215 SER A C 1
ATOM 1699 O O . SER A 1 215 ? -22.953 19.141 -0.632 1 98.06 215 SER A O 1
ATOM 1701 N N . GLU A 1 216 ? -25.141 19.453 -0.828 1 98 216 GLU A N 1
ATOM 1702 C CA . GLU A 1 216 ? -25.266 18.359 -1.794 1 98 216 GLU A CA 1
ATOM 1703 C C . GLU A 1 216 ? -24.469 18.656 -3.064 1 98 216 GLU A C 1
ATOM 1705 O O . GLU A 1 216 ? -23.844 17.766 -3.641 1 98 216 GLU A O 1
ATOM 1710 N N . GLU A 1 217 ? -24.516 19.875 -3.469 1 98.12 217 GLU A N 1
ATOM 1711 C CA . GLU A 1 217 ? -23.781 20.281 -4.668 1 98.12 217 GLU A CA 1
ATOM 1712 C C . GLU A 1 217 ? -22.281 20.141 -4.473 1 98.12 217 GLU A C 1
ATOM 1714 O O . GLU A 1 217 ? -21.578 19.641 -5.355 1 98.12 217 GLU A O 1
ATOM 1719 N N . ALA A 1 218 ? -21.781 20.562 -3.342 1 98.69 218 ALA A N 1
ATOM 1720 C CA . ALA A 1 218 ? -20.359 20.422 -3.031 1 98.69 218 ALA A CA 1
ATOM 1721 C C . ALA A 1 218 ? -19.953 18.938 -2.992 1 98.69 218 ALA A C 1
ATOM 1723 O O . ALA A 1 218 ? -18.875 18.578 -3.479 1 98.69 218 ALA A O 1
ATOM 1724 N N . ALA A 1 219 ? -20.812 18.125 -2.42 1 98.75 219 ALA A N 1
ATOM 1725 C CA . ALA A 1 219 ? -20.547 16.688 -2.324 1 98.75 219 ALA A CA 1
ATOM 1726 C C . ALA A 1 219 ? -20.406 16.062 -3.709 1 98.75 219 ALA A C 1
ATOM 1728 O O . ALA A 1 219 ? -19.562 15.203 -3.924 1 98.75 219 ALA A O 1
ATOM 1729 N N . GLN A 1 220 ? -21.172 16.531 -4.645 1 98.56 220 GLN A N 1
ATOM 1730 C CA . GLN A 1 220 ? -21.234 15.93 -5.977 1 98.56 220 GLN A CA 1
ATOM 1731 C C . GLN A 1 220 ? -20.031 16.344 -6.812 1 98.56 220 GLN A C 1
ATOM 1733 O O . GLN A 1 220 ? -19.75 15.742 -7.852 1 98.56 220 GLN A O 1
ATOM 1738 N N . ARG A 1 221 ? -19.219 17.297 -6.391 1 98.44 221 ARG A N 1
ATOM 1739 C CA . ARG A 1 221 ? -18.047 17.688 -7.164 1 98.44 221 ARG A CA 1
ATOM 1740 C C . ARG A 1 221 ? -16.766 17.469 -6.359 1 98.44 221 ARG A C 1
ATOM 1742 O O . ARG A 1 221 ? -15.734 18.062 -6.66 1 98.44 221 ARG A O 1
ATOM 1749 N N . SER A 1 222 ? -16.906 16.594 -5.316 1 98.75 222 SER A N 1
ATOM 1750 C CA . SER A 1 222 ? -15.727 16.469 -4.465 1 98.75 222 SER A CA 1
ATOM 1751 C C . SER A 1 222 ? -15.422 15.016 -4.137 1 98.75 222 SER A C 1
ATOM 1753 O O . SER A 1 222 ? -16.281 14.148 -4.285 1 98.75 222 SER A O 1
ATOM 1755 N N . ALA A 1 223 ? -14.273 14.781 -3.818 1 98.94 223 ALA A N 1
ATOM 1756 C CA . ALA A 1 223 ? -13.758 13.602 -3.123 1 98.94 223 ALA A CA 1
ATOM 1757 C C . ALA A 1 223 ? -13.055 13.992 -1.827 1 98.94 223 ALA A C 1
ATOM 1759 O O . ALA A 1 223 ? -12.141 14.82 -1.836 1 98.94 223 ALA A O 1
ATOM 1760 N N . VAL A 1 224 ? -13.523 13.453 -0.725 1 98.94 224 VAL A N 1
ATOM 1761 C CA . VAL A 1 224 ? -12.945 13.773 0.573 1 98.94 224 VAL A CA 1
ATOM 1762 C C . VAL A 1 224 ? -12.094 12.602 1.066 1 98.94 224 VAL A C 1
ATOM 1764 O O . VAL A 1 224 ? -12.602 11.484 1.211 1 98.94 224 VAL A O 1
ATOM 1767 N N . MET A 1 225 ? -10.852 12.844 1.279 1 98.75 225 MET A N 1
ATOM 1768 C CA . MET A 1 225 ? -9.938 11.797 1.735 1 98.75 225 MET A CA 1
ATOM 1769 C C . MET A 1 225 ? -9.719 11.883 3.24 1 98.75 225 MET A C 1
ATOM 1771 O O . MET A 1 225 ? -9.438 12.969 3.766 1 98.75 225 MET A O 1
ATOM 1775 N N . MET A 1 226 ? -9.898 10.781 3.916 1 98.75 226 MET A N 1
ATOM 1776 C CA . MET A 1 226 ? -9.75 10.688 5.363 1 98.75 226 MET A CA 1
ATOM 1777 C C . MET A 1 226 ? -8.977 9.43 5.75 1 98.75 226 MET A C 1
ATOM 1779 O O . MET A 1 226 ? -8.773 8.539 4.918 1 98.75 226 MET A O 1
ATOM 1783 N N . ALA A 1 227 ? -8.492 9.383 6.91 1 98.5 227 ALA A N 1
ATOM 1784 C CA . ALA A 1 227 ? -7.793 8.219 7.465 1 98.5 227 ALA A CA 1
ATOM 1785 C C . ALA A 1 227 ? -7.719 8.305 8.984 1 98.5 227 ALA A C 1
ATOM 1787 O O . ALA A 1 227 ? -7.715 9.398 9.555 1 98.5 227 ALA A O 1
ATOM 1788 N N . PRO A 1 228 ? -7.645 7.164 9.609 1 98.38 228 PRO A N 1
ATOM 1789 C CA . PRO A 1 228 ? -7.383 7.168 11.055 1 98.38 228 PRO A CA 1
ATOM 1790 C C . PRO A 1 228 ? -5.906 7.363 11.383 1 98.38 228 PRO A C 1
ATOM 1792 O O . PRO A 1 228 ? -5.547 7.504 12.555 1 98.38 228 PRO A O 1
ATOM 1795 N N . SER A 1 229 ? -5.055 7.398 10.453 1 97.38 229 SER A N 1
ATOM 1796 C CA . SER A 1 229 ? -3.609 7.254 10.586 1 97.38 229 SER A CA 1
ATOM 1797 C C . SER A 1 229 ? -3.029 8.328 11.5 1 97.38 229 SER A C 1
ATOM 1799 O O . SER A 1 229 ? -2.299 8.016 12.445 1 97.38 229 SER A O 1
ATOM 1801 N N . LYS A 1 230 ? -3.338 9.633 11.18 1 98.56 230 LYS A N 1
ATOM 1802 C CA . LYS A 1 230 ? -2.793 10.734 11.977 1 98.56 230 LYS A CA 1
ATOM 1803 C C . LYS A 1 230 ? -3.521 10.859 13.312 1 98.56 230 LYS A C 1
ATOM 1805 O O . LYS A 1 230 ? -2.896 11.117 14.344 1 98.56 230 LYS A O 1
ATOM 1810 N N . THR A 1 231 ? -4.781 10.617 13.289 1 98.5 231 THR A N 1
ATOM 1811 C CA . THR A 1 231 ? -5.664 10.766 14.438 1 98.5 231 THR A CA 1
ATOM 1812 C C . THR A 1 231 ? -5.258 9.812 15.555 1 98.5 231 THR A C 1
ATOM 1814 O O . THR A 1 231 ? -5.207 10.203 16.719 1 98.5 231 THR A O 1
ATOM 1817 N N . PHE A 1 232 ? -4.914 8.578 15.195 1 98.75 232 PHE A N 1
ATOM 1818 C CA . PHE A 1 232 ? -4.742 7.543 16.203 1 98.75 232 PHE A CA 1
ATOM 1819 C C . PHE A 1 232 ? -3.318 7 16.188 1 98.75 232 PHE A C 1
ATOM 1821 O O . PHE A 1 232 ? -3.039 5.953 16.781 1 98.75 232 PHE A O 1
ATOM 1828 N N . ASN A 1 233 ? -2.418 7.676 15.492 1 98.25 233 ASN A N 1
ATOM 1829 C CA . ASN A 1 233 ? -0.995 7.359 15.422 1 98.25 233 ASN A CA 1
ATOM 1830 C C . ASN A 1 233 ? -0.762 5.945 14.891 1 98.25 233 ASN A C 1
ATOM 1832 O O . ASN A 1 233 ? -0.063 5.148 15.516 1 98.25 233 ASN A O 1
ATOM 1836 N N . ILE A 1 234 ? -1.313 5.684 13.719 1 98.5 234 ILE A N 1
ATOM 1837 C CA . ILE A 1 234 ? -1.135 4.379 13.086 1 98.5 234 ILE A CA 1
ATOM 1838 C C . ILE A 1 234 ? -0.761 4.566 11.617 1 98.5 234 ILE A C 1
ATOM 1840 O O . ILE A 1 234 ? -1.198 3.799 10.758 1 98.5 234 ILE A O 1
ATOM 1844 N N . ALA A 1 235 ? -0.012 5.652 11.297 1 97.38 235 ALA A N 1
ATOM 1845 C CA . ALA A 1 235 ? 0.334 6.02 9.93 1 97.38 235 ALA A CA 1
ATOM 1846 C C . ALA A 1 235 ? 1.108 4.895 9.242 1 97.38 235 ALA A C 1
ATOM 1848 O O . ALA A 1 235 ? 0.968 4.688 8.031 1 97.38 235 ALA A O 1
ATOM 1849 N N . GLY A 1 236 ? 1.903 4.137 9.969 1 97.69 236 GLY A N 1
ATOM 1850 C CA . GLY A 1 236 ? 2.709 3.07 9.398 1 97.69 236 GLY A CA 1
ATOM 1851 C C . GLY A 1 236 ? 1.89 1.867 8.969 1 97.69 236 GLY A C 1
ATOM 1852 O O . GLY A 1 236 ? 2.414 0.942 8.344 1 97.69 236 GLY A O 1
ATOM 1853 N N . LEU A 1 237 ? 0.599 1.853 9.25 1 98.06 237 LEU A N 1
ATOM 1854 C CA . LEU A 1 237 ? -0.237 0.705 8.914 1 98.06 237 LEU A CA 1
ATOM 1855 C C . LEU A 1 237 ? -1.01 0.953 7.625 1 98.06 237 LEU A C 1
ATOM 1857 O O . LEU A 1 237 ? -1.631 0.036 7.082 1 98.06 237 LEU A O 1
ATOM 1861 N N . CYS A 1 238 ? -1.006 2.123 7.074 1 96.62 238 CYS A N 1
ATOM 1862 C CA . CYS A 1 238 ? -1.339 2.467 5.695 1 96.62 238 CYS A CA 1
ATOM 1863 C C . CYS A 1 238 ? -2.781 2.092 5.371 1 96.62 238 CYS A C 1
ATOM 1865 O O . CYS A 1 238 ? -3.029 1.255 4.504 1 96.62 238 CYS A O 1
ATOM 1867 N N . CYS A 1 239 ? -3.746 2.705 5.953 1 97.88 239 CYS A N 1
ATOM 1868 C CA . CYS A 1 239 ? -5.164 2.539 5.652 1 97.88 239 CYS A CA 1
ATOM 1869 C C . CYS A 1 239 ? -5.867 3.889 5.582 1 97.88 239 CYS A C 1
ATOM 1871 O O . CYS A 1 239 ? -5.816 4.672 6.531 1 97.88 239 CYS A O 1
ATOM 1873 N N . SER A 1 240 ? -6.438 4.195 4.461 1 98.38 240 SER A N 1
ATOM 1874 C CA . SER A 1 240 ? -7.203 5.418 4.254 1 98.38 240 SER A CA 1
ATOM 1875 C C . SER A 1 240 ? -8.414 5.168 3.361 1 98.38 240 SER A C 1
ATOM 1877 O O . SER A 1 240 ? -8.664 4.035 2.953 1 98.38 240 SER A O 1
ATOM 1879 N N . PHE A 1 241 ? -9.25 6.168 3.188 1 98.75 241 PHE A N 1
ATOM 1880 C CA . PHE A 1 241 ? -10.406 6.035 2.309 1 98.75 241 PHE A CA 1
ATOM 1881 C C . PHE A 1 241 ? -10.812 7.391 1.741 1 98.75 241 PHE A C 1
ATOM 1883 O O . PHE A 1 241 ? -10.484 8.43 2.311 1 98.75 241 PHE A O 1
ATOM 1890 N N . ALA A 1 242 ? -11.438 7.332 0.62 1 98.81 242 ALA A N 1
ATOM 1891 C CA . ALA A 1 242 ? -12.102 8.477 0.002 1 98.81 242 ALA A CA 1
ATOM 1892 C C . ALA A 1 242 ? -13.617 8.336 0.057 1 98.81 242 ALA A C 1
ATOM 1894 O O . ALA A 1 242 ? -14.148 7.238 -0.122 1 98.81 242 ALA A O 1
ATOM 1895 N N . VAL A 1 243 ? -14.266 9.375 0.381 1 98.94 243 VAL A N 1
ATOM 1896 C CA . VAL A 1 243 ? -15.719 9.453 0.27 1 98.94 243 VAL A CA 1
ATOM 1897 C C . VAL A 1 243 ? -16.094 10.227 -0.99 1 98.94 243 VAL A C 1
ATOM 1899 O O . VAL A 1 243 ? -15.844 11.43 -1.087 1 98.94 243 VAL A O 1
ATOM 1902 N N . ILE A 1 244 ? -16.719 9.547 -1.954 1 98.94 244 ILE A N 1
ATOM 1903 C CA . ILE A 1 244 ? -17 10.133 -3.258 1 98.94 244 ILE A CA 1
ATOM 1904 C C . ILE A 1 244 ? -18.453 9.867 -3.641 1 98.94 244 ILE A C 1
ATOM 1906 O O . ILE A 1 244 ? -18.75 8.867 -4.301 1 98.94 244 ILE A O 1
ATOM 1910 N N . PRO A 1 245 ? -19.328 10.773 -3.369 1 98.81 245 PRO A N 1
ATOM 1911 C CA . PRO A 1 245 ? -20.75 10.578 -3.668 1 98.81 245 PRO A CA 1
ATOM 1912 C C . PRO A 1 245 ? -21.031 10.469 -5.164 1 98.81 245 PRO A C 1
ATOM 1914 O O . PRO A 1 245 ? -21.875 9.664 -5.582 1 98.81 245 PRO A O 1
ATOM 1917 N N . ASN A 1 246 ? -20.344 11.266 -5.996 1 98.88 246 ASN A N 1
ATOM 1918 C CA . ASN A 1 246 ? -20.562 11.297 -7.434 1 98.88 246 ASN A CA 1
ATOM 1919 C C . ASN A 1 246 ? -20.094 10.008 -8.102 1 98.88 246 ASN A C 1
ATOM 1921 O O . ASN A 1 246 ? -18.906 9.688 -8.078 1 98.88 246 ASN A O 1
ATOM 1925 N N . GLU A 1 247 ? -20.984 9.328 -8.734 1 98.62 247 GLU A N 1
ATOM 1926 C CA . GLU A 1 247 ? -20.703 8.016 -9.312 1 98.62 247 GLU A CA 1
ATOM 1927 C C . GLU A 1 247 ? -19.656 8.117 -10.414 1 98.62 247 GLU A C 1
ATOM 1929 O O . GLU A 1 247 ? -18.781 7.25 -10.531 1 98.62 247 GLU A O 1
ATOM 1934 N N . ARG A 1 248 ? -19.781 9.094 -11.195 1 98.5 248 ARG A N 1
ATOM 1935 C CA . ARG A 1 248 ? -18.828 9.266 -12.297 1 98.5 248 ARG A CA 1
ATOM 1936 C C . ARG A 1 248 ? -17.422 9.516 -11.773 1 98.5 248 ARG A C 1
ATOM 1938 O O . ARG A 1 248 ? -16.453 8.93 -12.273 1 98.5 248 ARG A O 1
ATOM 1945 N N . LEU A 1 249 ? -17.312 10.438 -10.781 1 98.75 249 LEU A N 1
ATOM 1946 C CA . LEU A 1 249 ? -16.016 10.695 -10.172 1 98.75 249 LEU A CA 1
ATOM 1947 C C . LEU A 1 249 ? -15.445 9.422 -9.539 1 98.75 249 LEU A C 1
ATOM 1949 O O . LEU A 1 249 ? -14.25 9.141 -9.672 1 98.75 249 LEU A O 1
ATOM 1953 N N . ARG A 1 250 ? -16.266 8.68 -8.836 1 98.75 250 ARG A N 1
ATOM 1954 C CA . ARG A 1 250 ? -15.852 7.449 -8.18 1 98.75 250 ARG A CA 1
ATOM 1955 C C . ARG A 1 250 ? -15.359 6.422 -9.195 1 98.75 250 ARG A C 1
ATOM 1957 O O . ARG A 1 250 ? -14.32 5.793 -8.992 1 98.75 250 ARG A O 1
ATOM 1964 N N . LEU A 1 251 ? -16.078 6.258 -10.297 1 98.38 251 LEU A N 1
ATOM 1965 C CA . LEU A 1 251 ? -15.703 5.309 -11.344 1 98.38 251 LEU A CA 1
ATOM 1966 C C . LEU A 1 251 ? -14.359 5.688 -11.953 1 98.38 251 LEU A C 1
ATOM 1968 O O . LEU A 1 251 ? -13.516 4.82 -12.203 1 98.38 251 LEU A O 1
ATOM 1972 N N . LYS A 1 252 ? -14.18 6.945 -12.203 1 98.44 252 LYS A N 1
ATOM 1973 C CA . LYS A 1 252 ? -12.922 7.414 -12.789 1 98.44 252 LYS A CA 1
ATOM 1974 C C . LYS A 1 252 ? -11.75 7.141 -11.859 1 98.44 252 LYS A C 1
ATOM 1976 O O . LYS A 1 252 ? -10.664 6.762 -12.312 1 98.44 252 LYS A O 1
ATOM 1981 N N . LEU A 1 253 ? -11.977 7.402 -10.57 1 98.44 253 LEU A N 1
ATOM 1982 C CA . LEU A 1 253 ? -10.906 7.102 -9.617 1 98.44 253 LEU A CA 1
ATOM 1983 C C . LEU A 1 253 ? -10.602 5.609 -9.602 1 98.44 253 LEU A C 1
ATOM 1985 O O . LEU A 1 253 ? -9.438 5.207 -9.609 1 98.44 253 LEU A O 1
ATOM 1989 N N . GLN A 1 254 ? -11.641 4.816 -9.578 1 97.56 254 GLN A N 1
ATOM 1990 C CA . GLN A 1 254 ? -11.469 3.365 -9.562 1 97.56 254 GLN A CA 1
ATOM 1991 C C . GLN A 1 254 ? -10.734 2.883 -10.812 1 97.56 254 GLN A C 1
ATOM 1993 O O . GLN A 1 254 ? -9.906 1.97 -10.734 1 97.56 254 GLN A O 1
ATOM 1998 N N . GLN A 1 255 ? -11.031 3.473 -11.906 1 96.81 255 GLN A N 1
ATOM 1999 C CA . GLN A 1 255 ? -10.328 3.145 -13.141 1 96.81 255 GLN A CA 1
ATOM 2000 C C . GLN A 1 255 ? -8.852 3.514 -13.055 1 96.81 255 GLN A C 1
ATOM 2002 O O . GLN A 1 255 ? -7.984 2.742 -13.477 1 96.81 255 GLN A O 1
ATOM 2007 N N . ALA A 1 256 ? -8.609 4.668 -12.469 1 96.12 256 ALA A N 1
ATOM 2008 C CA . ALA A 1 256 ? -7.234 5.133 -12.328 1 96.12 256 ALA A CA 1
ATOM 2009 C C . ALA A 1 256 ? -6.449 4.246 -11.367 1 96.12 256 ALA A C 1
ATOM 2011 O O . ALA A 1 256 ? -5.223 4.137 -11.477 1 96.12 256 ALA A O 1
ATOM 2012 N N . MET A 1 257 ? -7.16 3.619 -10.469 1 96.44 257 MET A N 1
ATOM 2013 C CA . MET A 1 257 ? -6.543 2.789 -9.445 1 96.44 257 MET A CA 1
ATOM 2014 C C . MET A 1 257 ? -6.16 1.424 -10 1 96.44 257 MET A C 1
ATOM 2016 O O . MET A 1 257 ? -5.309 0.735 -9.438 1 96.44 257 MET A O 1
ATOM 2020 N N . ARG A 1 258 ? -6.711 0.973 -11.047 1 94.25 258 ARG A N 1
ATOM 2021 C CA . ARG A 1 258 ? -6.59 -0.405 -11.516 1 94.25 258 ARG A CA 1
ATOM 2022 C C . ARG A 1 258 ? -5.129 -0.764 -11.781 1 94.25 258 ARG A C 1
ATOM 2024 O O . ARG A 1 258 ? -4.449 -0.084 -12.555 1 94.25 258 ARG A O 1
ATOM 2031 N N . GLY A 1 259 ? -4.73 -1.795 -11.086 1 91.69 259 GLY A N 1
ATOM 2032 C CA . GLY A 1 259 ? -3.414 -2.369 -11.328 1 91.69 259 GLY A CA 1
ATOM 2033 C C . GLY A 1 259 ? -2.314 -1.691 -10.531 1 91.69 259 GLY A C 1
ATOM 2034 O O . GLY A 1 259 ? -1.335 -2.332 -10.141 1 91.69 259 GLY A O 1
ATOM 2035 N N . ILE A 1 260 ? -2.445 -0.428 -10.258 1 91.31 260 ILE A N 1
ATOM 2036 C CA . ILE A 1 260 ? -1.302 0.299 -9.719 1 91.31 260 ILE A CA 1
ATOM 2037 C C . ILE A 1 260 ? -1.497 0.536 -8.219 1 91.31 260 ILE A C 1
ATOM 2039 O O . ILE A 1 260 ? -0.526 0.61 -7.465 1 91.31 260 ILE A O 1
ATOM 2043 N N . SER A 1 261 ? -2.68 0.673 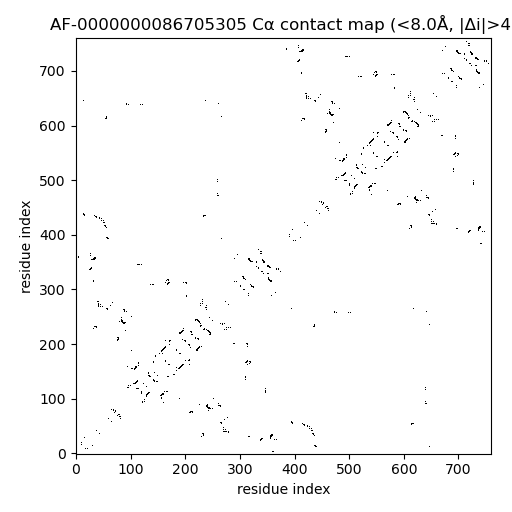-7.816 1 89.19 261 SER A N 1
ATOM 2044 C CA . SER A 1 261 ? -2.934 0.865 -6.391 1 89.19 261 SER A CA 1
ATOM 2045 C C . SER A 1 261 ? -2.795 -0.446 -5.625 1 89.19 261 SER A C 1
ATOM 2047 O O . SER A 1 261 ? -3.412 -1.45 -5.988 1 89.19 261 SER A O 1
ATOM 2049 N N . ALA A 1 262 ? -1.999 -0.366 -4.633 1 86.94 262 ALA A N 1
ATOM 2050 C CA . ALA A 1 262 ? -1.885 -1.527 -3.756 1 86.94 262 ALA A CA 1
ATOM 2051 C C . ALA A 1 262 ? -3.16 -1.73 -2.945 1 86.94 262 ALA A C 1
ATOM 2053 O O . ALA A 1 262 ? -3.896 -0.775 -2.684 1 86.94 262 ALA A O 1
ATOM 2054 N N . ASP A 1 263 ? -3.344 -2.91 -2.605 1 88.5 263 ASP A N 1
ATOM 2055 C CA . ASP A 1 263 ? -4.41 -3.199 -1.653 1 88.5 263 ASP A CA 1
ATOM 2056 C C . ASP A 1 263 ? -4.062 -2.674 -0.262 1 88.5 263 ASP A C 1
ATOM 2058 O O . ASP A 1 263 ? -2.893 -2.646 0.121 1 88.5 263 ASP A O 1
ATOM 2062 N N . VAL A 1 264 ? -5.109 -2.256 0.391 1 95.38 264 VAL A N 1
ATOM 2063 C CA . VAL A 1 264 ? -4.914 -2.006 1.815 1 95.38 264 VAL A CA 1
ATOM 2064 C C . VAL A 1 264 ? -4.609 -3.316 2.535 1 95.38 264 VAL A C 1
ATOM 2066 O O . VAL A 1 264 ? -5.246 -4.34 2.268 1 95.38 264 VAL A O 1
ATOM 2069 N N . ASN A 1 265 ? -3.621 -3.285 3.395 1 97.5 265 ASN A N 1
ATOM 2070 C CA . ASN A 1 265 ? -3.189 -4.504 4.066 1 97.5 265 ASN A CA 1
ATOM 2071 C C . ASN A 1 265 ? -4.137 -4.883 5.203 1 97.5 265 ASN A C 1
ATOM 2073 O O . ASN A 1 265 ? -4.805 -4.02 5.773 1 97.5 265 ASN A O 1
ATOM 2077 N N . LEU A 1 266 ? -4.121 -6.117 5.574 1 98.31 266 LEU A N 1
ATOM 2078 C CA . LEU A 1 266 ? -5.02 -6.723 6.551 1 98.31 266 LEU A CA 1
ATOM 2079 C C . LEU A 1 266 ? -4.934 -5.996 7.891 1 98.31 266 LEU A C 1
ATOM 2081 O O . LEU A 1 266 ? -5.953 -5.609 8.461 1 98.31 266 LEU A O 1
ATOM 2085 N N . LEU A 1 267 ? -3.734 -5.785 8.375 1 98.75 267 LEU A N 1
ATOM 2086 C CA . LEU A 1 267 ? -3.574 -5.242 9.719 1 98.75 267 LEU A CA 1
ATOM 2087 C C . LEU A 1 267 ? -3.881 -3.746 9.734 1 98.75 267 LEU A C 1
ATOM 2089 O O . LEU A 1 267 ? -4.195 -3.188 10.789 1 98.75 267 LEU A O 1
ATOM 2093 N N . GLY A 1 268 ? -3.764 -3.096 8.547 1 98.5 268 GLY A N 1
ATOM 2094 C CA . GLY A 1 268 ? -4.285 -1.744 8.414 1 98.5 268 GLY A CA 1
ATOM 2095 C C . GLY A 1 268 ? -5.781 -1.659 8.641 1 98.5 268 GLY A C 1
ATOM 2096 O O . GLY A 1 268 ? -6.262 -0.769 9.344 1 98.5 268 GLY A O 1
ATOM 2097 N N . PHE A 1 269 ? -6.531 -2.611 8.047 1 98.69 269 PHE A N 1
ATOM 2098 C CA . PHE A 1 269 ? -7.973 -2.664 8.242 1 98.69 269 PHE A CA 1
ATOM 2099 C C . PHE A 1 269 ? -8.312 -2.916 9.703 1 98.69 269 PHE A C 1
ATOM 2101 O O . PHE A 1 269 ? -9.203 -2.266 10.266 1 98.69 269 PHE A O 1
ATOM 2108 N N . VAL A 1 270 ? -7.605 -3.844 10.328 1 98.75 270 VAL A N 1
ATOM 2109 C CA . VAL A 1 270 ? -7.855 -4.219 11.711 1 98.75 270 VAL A CA 1
ATOM 2110 C C . VAL A 1 270 ? -7.645 -3.012 12.625 1 98.75 270 VAL A C 1
ATOM 2112 O O . VAL A 1 270 ? -8.469 -2.73 13.492 1 98.75 270 VAL A O 1
ATOM 2115 N N . ALA A 1 271 ? -6.582 -2.342 12.383 1 98.88 271 ALA A N 1
ATOM 2116 C CA . ALA A 1 271 ? -6.25 -1.181 13.203 1 98.88 271 ALA A CA 1
ATOM 2117 C C . ALA A 1 271 ? -7.266 -0.061 13.008 1 98.88 271 ALA A C 1
ATOM 2119 O O . ALA A 1 271 ? -7.676 0.59 13.969 1 98.88 271 ALA A O 1
ATOM 2120 N N . ALA A 1 272 ? -7.621 0.181 11.758 1 98.81 272 ALA A N 1
ATOM 2121 C CA . ALA A 1 272 ? -8.602 1.223 11.461 1 98.81 272 ALA A CA 1
ATOM 2122 C C . ALA A 1 272 ? -9.93 0.942 12.156 1 98.81 272 ALA A C 1
ATOM 2124 O O . ALA A 1 272 ? -10.516 1.837 12.773 1 98.81 272 ALA A O 1
ATOM 2125 N N . GLU A 1 273 ? -10.398 -0.299 12.039 1 98.75 273 GLU A N 1
ATOM 2126 C CA . GLU A 1 273 ? -11.648 -0.704 12.68 1 98.75 273 GLU A CA 1
ATOM 2127 C C . GLU A 1 273 ? -11.586 -0.484 14.188 1 98.75 273 GLU A C 1
ATOM 2129 O O . GLU A 1 273 ? -12.492 0.124 14.766 1 98.75 273 GLU A O 1
ATOM 2134 N N . ALA A 1 274 ? -10.492 -0.917 14.805 1 98.81 274 ALA A N 1
ATOM 2135 C CA . ALA A 1 274 ? -10.328 -0.812 16.25 1 98.81 274 ALA A CA 1
ATOM 2136 C C . ALA A 1 274 ? -10.227 0.648 16.688 1 98.81 274 ALA A C 1
ATOM 2138 O O . ALA A 1 274 ? -10.766 1.03 17.734 1 98.81 274 ALA A O 1
ATOM 2139 N N . ALA A 1 275 ? -9.531 1.437 15.938 1 98.81 275 ALA A N 1
ATOM 2140 C CA . ALA A 1 275 ? -9.383 2.855 16.25 1 98.81 275 ALA A CA 1
ATOM 2141 C C . ALA A 1 275 ? -10.734 3.562 16.266 1 98.81 275 ALA A C 1
ATOM 2143 O O . ALA A 1 275 ? -11.039 4.312 17.188 1 98.81 275 ALA A O 1
ATOM 2144 N N . TYR A 1 276 ? -11.523 3.34 15.242 1 98.75 276 TYR A N 1
ATOM 2145 C CA . TYR A 1 276 ? -12.82 3.992 15.141 1 98.75 276 TYR A CA 1
ATOM 2146 C C . TYR A 1 276 ? -13.805 3.41 16.156 1 98.75 276 TYR A C 1
ATOM 2148 O O . TYR A 1 276 ? -14.727 4.094 16.594 1 98.75 276 TYR A O 1
ATOM 2156 N N . GLU A 1 277 ? -13.578 2.207 16.562 1 98.25 277 GLU A N 1
ATOM 2157 C CA . GLU A 1 277 ? -14.484 1.536 17.484 1 98.25 277 GLU A CA 1
ATOM 2158 C C . GLU A 1 277 ? -14.25 2 18.922 1 98.25 277 GLU A C 1
ATOM 2160 O O . GLU A 1 277 ? -15.195 2.211 19.672 1 98.25 277 GLU A O 1
ATOM 2165 N N . SER A 1 278 ? -12.992 2.207 19.312 1 97.81 278 SER A N 1
ATOM 2166 C CA . SER A 1 278 ? -12.727 2.359 20.734 1 97.81 278 SER A CA 1
ATOM 2167 C C . SER A 1 278 ? -11.711 3.471 21 1 97.81 278 SER A C 1
ATOM 2169 O O . SER A 1 278 ? -11.258 3.654 22.125 1 97.81 278 SER A O 1
ATOM 2171 N N . GLY A 1 279 ? -11.367 4.227 20 1 98.19 279 GLY A N 1
ATOM 2172 C CA . GLY A 1 279 ? -10.266 5.168 20.125 1 98.19 279 GLY A CA 1
ATOM 2173 C C . GLY A 1 279 ? -10.703 6.547 20.594 1 98.19 279 GLY A C 1
ATOM 2174 O O . GLY A 1 279 ? -9.875 7.43 20.812 1 98.19 279 GLY A O 1
ATOM 2175 N N . GLU A 1 280 ? -12.023 6.781 20.812 1 98 280 GLU A N 1
ATOM 2176 C CA . GLU A 1 280 ? -12.547 8.133 21.016 1 98 280 GLU A CA 1
ATOM 2177 C C . GLU A 1 280 ? -12 8.734 22.312 1 98 280 GLU A C 1
ATOM 2179 O O . GLU A 1 280 ? -11.586 9.898 22.328 1 98 280 GLU A O 1
ATOM 2184 N N . ALA A 1 281 ? -12.039 8.016 23.422 1 98.44 281 ALA A N 1
ATOM 2185 C CA . ALA A 1 281 ? -11.547 8.531 24.688 1 98.44 281 ALA A CA 1
ATOM 2186 C C . ALA A 1 281 ? -10.062 8.875 24.609 1 98.44 281 ALA A C 1
ATOM 2188 O O . ALA A 1 281 ? -9.617 9.867 25.188 1 98.44 281 ALA A O 1
ATOM 2189 N N . TRP A 1 282 ? -9.328 8.023 23.969 1 98.69 282 TRP A N 1
ATOM 2190 C CA . TRP A 1 282 ? -7.906 8.258 23.75 1 98.69 282 TRP A CA 1
ATOM 2191 C C . TRP A 1 282 ? -7.68 9.531 22.938 1 98.69 282 TRP A C 1
ATOM 2193 O O . TRP A 1 282 ? -6.809 10.336 23.266 1 98.69 282 TRP A O 1
ATOM 2203 N N . LEU A 1 283 ? -8.469 9.719 21.891 1 98.62 283 LEU A N 1
ATOM 2204 C CA . LEU A 1 283 ? -8.359 10.906 21.047 1 98.62 283 LEU A CA 1
ATOM 2205 C C . LEU A 1 283 ? -8.641 12.172 21.859 1 98.62 283 LEU A C 1
ATOM 2207 O O . LEU A 1 283 ? -7.895 13.156 21.75 1 98.62 283 LEU A O 1
ATOM 2211 N N . ASP A 1 284 ? -9.672 12.156 22.641 1 98.19 284 ASP A N 1
ATOM 2212 C CA . ASP A 1 284 ? -10.023 13.32 23.469 1 98.19 284 ASP A CA 1
ATOM 2213 C C . ASP A 1 284 ? -8.875 13.688 24.391 1 98.19 284 ASP A C 1
ATOM 2215 O O . ASP A 1 284 ? -8.531 14.867 24.531 1 98.19 284 ASP A O 1
ATOM 2219 N N . ALA A 1 285 ? -8.328 12.672 25 1 98.69 285 ALA A N 1
ATOM 2220 C CA . ALA A 1 285 ? -7.203 12.906 25.891 1 98.69 285 ALA A CA 1
ATOM 2221 C C . ALA A 1 285 ? -5.992 13.43 25.125 1 98.69 285 ALA A C 1
ATOM 2223 O O . ALA A 1 285 ? -5.262 14.297 25.625 1 98.69 285 ALA A O 1
ATOM 2224 N N . GLN A 1 286 ? -5.742 12.883 23.984 1 98.69 286 GLN A N 1
ATOM 2225 C CA . GLN A 1 286 ? -4.641 13.367 23.156 1 98.69 286 GLN A CA 1
ATOM 2226 C C . GLN A 1 286 ? -4.82 14.836 22.797 1 98.69 286 GLN A C 1
ATOM 2228 O O . GLN A 1 286 ? -3.865 15.617 22.844 1 98.69 286 GLN A O 1
ATOM 2233 N N . LEU A 1 287 ? -6.047 15.195 22.391 1 98.62 287 LEU A N 1
ATOM 2234 C CA . LEU A 1 287 ? -6.316 16.578 22.016 1 98.62 287 LEU A CA 1
ATOM 2235 C C . LEU A 1 287 ? -6.039 17.531 23.172 1 98.62 287 LEU A C 1
ATOM 2237 O O . LEU A 1 287 ? -5.461 18.594 22.984 1 98.62 287 LEU A O 1
ATOM 2241 N N . ASP A 1 288 ? -6.457 17.109 24.344 1 98.56 288 ASP A N 1
ATOM 2242 C CA . ASP A 1 288 ? -6.176 17.906 25.531 1 98.56 288 ASP A CA 1
ATOM 2243 C C . ASP A 1 288 ? -4.672 18.078 25.734 1 98.56 288 ASP A C 1
ATOM 2245 O O . ASP A 1 288 ? -4.195 19.188 26.031 1 98.56 288 ASP A O 1
ATOM 2249 N N . TYR A 1 289 ? -3.984 17.016 25.641 1 98.75 289 TYR A N 1
ATOM 2250 C CA . TYR A 1 289 ? -2.535 17.031 25.812 1 98.75 289 TYR A CA 1
ATOM 2251 C C . TYR A 1 289 ? -1.871 17.906 24.766 1 98.75 289 TYR A C 1
ATOM 2253 O O . TYR A 1 289 ? -0.997 18.719 25.094 1 98.75 289 TYR A O 1
ATOM 2261 N N . LEU A 1 290 ? -2.271 17.766 23.516 1 98.75 290 LEU A N 1
ATOM 2262 C CA . LEU A 1 290 ? -1.703 18.516 22.406 1 98.75 290 LEU A CA 1
ATOM 2263 C C . LEU A 1 290 ? -2.004 20 22.547 1 98.75 290 LEU A C 1
ATOM 2265 O O . LEU A 1 290 ? -1.19 20.844 22.156 1 98.75 290 LEU A O 1
ATOM 2269 N N . ARG A 1 291 ? -3.18 20.359 23.078 1 98.62 291 ARG A N 1
ATOM 2270 C CA . ARG A 1 291 ? -3.479 21.766 23.375 1 98.62 291 ARG A CA 1
ATOM 2271 C C . ARG A 1 291 ? -2.455 22.344 24.344 1 98.62 291 ARG A C 1
ATOM 2273 O O . ARG A 1 291 ? -2.031 23.5 24.188 1 98.62 291 ARG A O 1
ATOM 2280 N N . GLY A 1 292 ? -2.141 21.547 25.312 1 98.69 292 GLY A N 1
ATOM 2281 C CA . GLY A 1 292 ? -1.099 21.969 26.234 1 98.69 292 GLY A CA 1
ATOM 2282 C C . GLY A 1 292 ? 0.244 22.172 25.562 1 98.69 292 GLY A C 1
ATOM 2283 O O . GLY A 1 292 ? 0.945 23.156 25.844 1 98.69 292 GLY A O 1
ATOM 2284 N N . ASN A 1 293 ? 0.646 21.219 24.703 1 98.81 293 ASN A N 1
ATOM 2285 C CA . ASN A 1 293 ? 1.891 21.359 23.953 1 98.81 293 ASN A CA 1
ATOM 2286 C C . ASN A 1 293 ? 1.877 22.609 23.078 1 98.81 293 ASN A C 1
ATOM 2288 O O . ASN A 1 293 ? 2.873 23.328 22.984 1 98.81 293 ASN A O 1
ATOM 2292 N N . LEU A 1 294 ? 0.765 22.828 22.391 1 98.75 294 LEU A N 1
ATOM 2293 C CA . LEU A 1 294 ? 0.641 24.016 21.562 1 98.75 294 LEU A CA 1
ATOM 2294 C C . LEU A 1 294 ? 0.756 25.297 22.391 1 98.75 294 LEU A C 1
ATOM 2296 O O . LEU A 1 294 ? 1.419 26.25 21.984 1 98.75 294 LEU A O 1
ATOM 2300 N N . ALA A 1 295 ? 0.116 25.312 23.531 1 98.56 295 ALA A N 1
ATOM 2301 C CA . ALA A 1 295 ? 0.195 26.453 24.438 1 98.56 295 ALA A CA 1
ATOM 2302 C C . ALA A 1 295 ? 1.64 26.75 24.828 1 98.56 295 ALA A C 1
ATOM 2304 O O . ALA A 1 295 ? 2.045 27.906 24.922 1 98.56 295 ALA A O 1
ATOM 2305 N N . LEU A 1 296 ? 2.352 25.719 25.062 1 98.56 296 LEU A N 1
ATOM 2306 C CA . LEU A 1 296 ? 3.764 25.859 25.391 1 98.56 296 LEU A CA 1
ATOM 2307 C C . LEU A 1 296 ? 4.527 26.516 24.25 1 98.56 296 LEU A C 1
ATOM 2309 O O . LEU A 1 296 ? 5.367 27.391 24.484 1 98.56 296 LEU A O 1
ATOM 2313 N N . ILE A 1 297 ? 4.305 26.094 23.047 1 98.75 297 ILE A N 1
ATOM 2314 C CA . ILE A 1 297 ? 4.953 26.688 21.875 1 98.75 297 ILE A CA 1
ATOM 2315 C C . ILE A 1 297 ? 4.566 28.156 21.75 1 98.75 297 ILE A C 1
ATOM 2317 O O . ILE A 1 297 ? 5.43 29.016 21.547 1 98.75 297 ILE A O 1
ATOM 2321 N N . GLU A 1 298 ? 3.291 28.438 21.891 1 98.06 298 GLU A N 1
ATOM 2322 C CA . GLU A 1 298 ? 2.793 29.812 21.766 1 98.06 298 GLU A CA 1
ATOM 2323 C C . GLU A 1 298 ? 3.453 30.734 22.797 1 98.06 298 GLU A C 1
ATOM 2325 O O . GLU A 1 298 ? 3.883 31.828 22.453 1 98.06 298 GLU A O 1
ATOM 2330 N N . GLN A 1 299 ? 3.512 30.25 23.969 1 97.88 299 GLN A N 1
ATOM 2331 C CA . GLN A 1 299 ? 4.133 31.031 25.031 1 97.88 299 GLN A CA 1
ATOM 2332 C C . GLN A 1 299 ? 5.613 31.266 24.75 1 97.88 299 GLN A C 1
ATOM 2334 O O . GLN A 1 299 ? 6.125 32.375 24.953 1 97.88 299 GLN A O 1
ATOM 2339 N N . THR A 1 300 ? 6.27 30.234 24.312 1 97.81 300 THR A N 1
ATOM 2340 C CA . THR A 1 300 ? 7.703 30.312 24.062 1 97.81 300 THR A CA 1
ATOM 2341 C C . THR A 1 300 ? 7.988 31.219 22.875 1 97.81 300 THR A C 1
ATOM 2343 O O . THR A 1 300 ? 8.883 32.062 22.922 1 97.81 300 THR A O 1
ATOM 2346 N N . VAL A 1 301 ? 7.277 31.062 21.812 1 97.12 301 VAL A N 1
ATOM 2347 C CA . VAL A 1 301 ? 7.473 31.812 20.578 1 97.12 301 VAL A CA 1
ATOM 2348 C C . VAL A 1 301 ? 7.191 33.281 20.844 1 97.12 301 VAL A C 1
ATOM 2350 O O . VAL A 1 301 ? 7.848 34.156 20.25 1 97.12 301 VAL A O 1
ATOM 2353 N N . ALA A 1 302 ? 6.227 33.594 21.703 1 95.81 302 ALA A N 1
ATOM 2354 C CA . ALA A 1 302 ? 5.887 34.969 22.031 1 95.81 302 ALA A CA 1
ATOM 2355 C C . ALA A 1 302 ? 7.09 35.688 22.609 1 95.81 302 ALA A C 1
ATOM 2357 O O . ALA A 1 302 ? 7.195 36.906 22.5 1 95.81 302 ALA A O 1
ATOM 2358 N N . ARG A 1 303 ? 8.039 34.938 23.109 1 94.75 303 ARG A N 1
ATOM 2359 C CA . ARG A 1 303 ? 9.219 35.531 23.75 1 94.75 303 ARG A CA 1
ATOM 2360 C C . ARG A 1 303 ? 10.391 35.594 22.766 1 94.75 303 ARG A C 1
ATOM 2362 O O . ARG A 1 303 ? 11.367 36.281 23.016 1 94.75 303 ARG A O 1
ATOM 2369 N N . TRP A 1 304 ? 10.281 34.875 21.703 1 95.44 304 TRP A N 1
ATOM 2370 C CA . TRP A 1 304 ? 11.375 34.781 20.75 1 95.44 304 TRP A CA 1
ATOM 2371 C C . TRP A 1 304 ? 11.383 36 19.828 1 95.44 304 TRP A C 1
ATOM 2373 O O . TRP A 1 304 ? 10.391 36.281 19.156 1 95.44 304 TRP A O 1
ATOM 2383 N N . PRO A 1 305 ? 12.5 36.688 19.812 1 90.5 305 PRO A N 1
ATOM 2384 C CA . PRO A 1 305 ? 12.555 37.812 18.875 1 90.5 305 PRO A CA 1
ATOM 2385 C C . PRO A 1 305 ? 12.508 37.375 17.406 1 90.5 305 PRO A C 1
ATOM 2387 O O . PRO A 1 305 ? 13.273 36.5 17 1 90.5 305 PRO A O 1
ATOM 2390 N N . GLY A 1 306 ? 11.523 37.875 16.688 1 90.62 306 GLY A N 1
ATOM 2391 C CA . GLY A 1 306 ? 11.508 37.719 15.242 1 90.62 306 GLY A CA 1
ATOM 2392 C C . GLY A 1 306 ? 10.852 36.438 14.789 1 90.62 306 GLY A C 1
ATOM 2393 O O . GLY A 1 306 ? 10.727 36.188 13.586 1 90.62 306 GLY A O 1
ATOM 2394 N N . VAL A 1 307 ? 10.484 35.562 15.633 1 96.56 307 VAL A N 1
ATOM 2395 C CA . VAL A 1 307 ? 9.805 34.312 15.25 1 96.56 307 VAL A CA 1
ATOM 2396 C C . VAL A 1 307 ? 8.297 34.5 15.391 1 96.56 307 VAL A C 1
ATOM 2398 O O . VAL A 1 307 ? 7.824 35.125 16.359 1 96.56 307 VAL A O 1
ATOM 2401 N N . ARG A 1 308 ? 7.582 34.031 14.359 1 95.88 308 ARG A N 1
ATOM 2402 C CA . ARG A 1 308 ? 6.129 34.188 14.383 1 95.88 308 ARG A CA 1
ATOM 2403 C C . ARG A 1 308 ? 5.438 32.844 14.203 1 95.88 308 ARG A C 1
ATOM 2405 O O . ARG A 1 308 ? 5.926 31.984 13.469 1 95.88 308 ARG A O 1
ATOM 2412 N N . LEU A 1 309 ? 4.395 32.688 14.867 1 96.69 309 LEU A N 1
ATOM 2413 C CA . LEU A 1 309 ? 3.443 31.594 14.742 1 96.69 309 LEU A CA 1
ATOM 2414 C C . LEU A 1 309 ? 2.018 32.125 14.609 1 96.69 309 LEU A C 1
ATOM 2416 O O . LEU A 1 309 ? 1.51 32.781 15.516 1 96.69 309 LEU A O 1
ATOM 2420 N N . ALA A 1 310 ? 1.39 31.891 13.422 1 95.62 310 ALA A N 1
ATOM 2421 C CA . ALA A 1 310 ? -0.025 32.219 13.273 1 95.62 310 ALA A CA 1
ATOM 2422 C C . ALA A 1 310 ? -0.893 31.344 14.164 1 95.62 310 ALA A C 1
ATOM 2424 O O . ALA A 1 310 ? -0.426 30.328 14.68 1 95.62 310 ALA A O 1
ATOM 2425 N N . ARG A 1 311 ? -2.086 31.781 14.344 1 95.31 311 ARG A N 1
ATOM 2426 C CA . ARG A 1 311 ? -3.01 30.984 15.148 1 95.31 311 ARG A CA 1
ATOM 2427 C C . ARG A 1 311 ? -3.15 29.578 14.578 1 95.31 311 ARG A C 1
ATOM 2429 O O . ARG A 1 311 ? -3.59 29.406 13.445 1 95.31 311 ARG A O 1
ATOM 2436 N N . HIS A 1 312 ? -2.752 28.688 15.352 1 95.69 312 HIS A N 1
ATOM 2437 C CA . HIS A 1 312 ? -2.805 27.297 14.961 1 95.69 312 HIS A CA 1
ATOM 2438 C C . HIS A 1 312 ? -4.027 26.594 15.547 1 95.69 312 HIS A C 1
ATOM 2440 O O . HIS A 1 312 ? -4.129 26.438 16.766 1 95.69 312 HIS A O 1
ATOM 2446 N N . GLN A 1 313 ? -4.938 26.125 14.68 1 98.25 313 GLN A N 1
ATOM 2447 C CA . GLN A 1 313 ? -6.219 25.625 15.164 1 98.25 313 GLN A CA 1
ATOM 2448 C C . GLN A 1 313 ? -6.242 24.094 15.148 1 98.25 313 GLN A C 1
ATOM 2450 O O . GLN A 1 313 ? -7.094 23.484 15.797 1 98.25 313 GLN A O 1
ATOM 2455 N N . ALA A 1 314 ? -5.309 23.484 14.391 1 98.56 314 ALA A N 1
ATOM 2456 C CA . ALA A 1 314 ? -5.418 22.047 14.18 1 98.56 314 ALA A CA 1
ATOM 2457 C C . ALA A 1 314 ? -4.047 21.406 13.961 1 98.56 314 ALA A C 1
ATOM 2459 O O . ALA A 1 314 ? -3.033 22.109 13.914 1 98.56 314 ALA A O 1
ATOM 2460 N N . THR A 1 315 ? -4.031 20.125 13.891 1 98.38 315 THR A N 1
ATOM 2461 C CA . THR A 1 315 ? -2.869 19.281 13.656 1 98.38 315 THR A CA 1
ATOM 2462 C C . THR A 1 315 ? -1.957 19.266 14.883 1 98.38 315 THR A C 1
ATOM 2464 O O . THR A 1 315 ? -2.391 19.594 15.984 1 98.38 315 THR A O 1
ATOM 2467 N N . TYR A 1 316 ? -0.84 18.703 14.875 1 98.81 316 TYR A N 1
ATOM 2468 C CA . TYR A 1 316 ? 0.235 18.719 15.859 1 98.81 316 TYR A CA 1
ATOM 2469 C C . TYR A 1 316 ? 1.557 19.125 15.211 1 98.81 316 TYR A C 1
ATOM 2471 O O . TYR A 1 316 ? 2.619 18.625 15.602 1 98.81 316 TYR A O 1
ATOM 2479 N N . LEU A 1 317 ? 1.421 19.969 14.141 1 98.75 317 LEU A N 1
ATOM 2480 C CA . LEU A 1 317 ? 2.543 20.453 13.352 1 98.75 317 LEU A CA 1
ATOM 2481 C C . LEU A 1 317 ? 2.576 21.984 13.344 1 98.75 317 LEU A C 1
ATOM 2483 O O . LEU A 1 317 ? 1.795 22.609 12.633 1 98.75 317 LEU A O 1
ATOM 2487 N N . ALA A 1 318 ? 3.475 22.562 14.023 1 98.56 318 ALA A N 1
ATOM 2488 C CA . ALA A 1 318 ? 3.549 24.016 14.141 1 98.56 318 ALA A CA 1
ATOM 2489 C C . ALA A 1 318 ? 4.379 24.625 13.016 1 98.56 318 ALA A C 1
ATOM 2491 O O . ALA A 1 318 ? 5.477 24.141 12.719 1 98.56 318 ALA A O 1
ATOM 2492 N N . TRP A 1 319 ? 3.865 25.594 12.398 1 98.19 319 TRP A N 1
ATOM 2493 C CA . TRP A 1 319 ? 4.504 26.312 11.305 1 98.19 319 TRP A CA 1
ATOM 2494 C C . TRP A 1 319 ? 5.133 27.625 11.789 1 98.19 319 TRP A C 1
ATOM 2496 O O . TRP A 1 319 ? 4.43 28.609 12.023 1 98.19 319 TRP A O 1
ATOM 2506 N N . LEU A 1 320 ? 6.449 27.641 11.914 1 98.19 320 LEU A N 1
ATOM 2507 C CA . LEU A 1 320 ? 7.148 28.781 12.492 1 98.19 320 LEU A CA 1
ATOM 2508 C C . LEU A 1 320 ? 7.812 29.625 11.414 1 98.19 320 LEU A C 1
ATOM 2510 O O . LEU A 1 320 ? 8.609 29.109 10.625 1 98.19 320 LEU A O 1
ATOM 2514 N N . ASP A 1 321 ? 7.465 30.891 11.328 1 97.31 321 ASP A N 1
ATOM 2515 C CA . ASP A 1 321 ? 8.141 31.859 10.469 1 97.31 321 ASP A CA 1
ATOM 2516 C C . ASP A 1 321 ? 9.391 32.406 11.148 1 97.31 321 ASP A C 1
ATOM 2518 O O . ASP A 1 321 ? 9.297 33.125 12.141 1 97.31 321 ASP A O 1
ATOM 2522 N N . VAL A 1 322 ? 10.547 32.125 10.602 1 97.56 322 VAL A N 1
ATOM 2523 C CA . VAL A 1 322 ? 11.797 32.531 11.219 1 97.56 322 VAL A CA 1
ATOM 2524 C C . VAL A 1 322 ? 12.516 33.531 10.312 1 97.56 322 VAL A C 1
ATOM 2526 O O . VAL A 1 322 ? 13.742 33.688 10.383 1 97.56 322 VAL A O 1
ATOM 2529 N N . THR A 1 323 ? 11.828 34.156 9.461 1 96.38 323 THR A N 1
ATOM 2530 C CA . THR A 1 323 ? 12.367 35.094 8.477 1 96.38 323 THR A CA 1
ATOM 2531 C C . THR A 1 323 ? 13.219 36.156 9.148 1 96.38 323 THR A C 1
ATOM 2533 O O . THR A 1 323 ? 14.312 36.5 8.68 1 96.38 323 THR A O 1
ATOM 2536 N N . ALA A 1 324 ? 12.789 36.688 10.211 1 95.75 324 ALA A N 1
ATOM 2537 C CA . ALA A 1 324 ? 13.414 37.812 10.867 1 95.75 324 ALA A CA 1
ATOM 2538 C C . ALA A 1 324 ? 14.781 37.438 11.438 1 95.75 324 ALA A C 1
ATOM 2540 O O . ALA A 1 324 ? 15.602 38.312 11.734 1 95.75 324 ALA A O 1
ATOM 2541 N N . LEU A 1 325 ? 15.031 36.188 11.586 1 96.12 325 LEU A N 1
ATOM 2542 C CA . LEU A 1 325 ? 16.312 35.75 12.141 1 96.12 325 LEU A CA 1
ATOM 2543 C C . LEU A 1 325 ? 17.422 35.875 1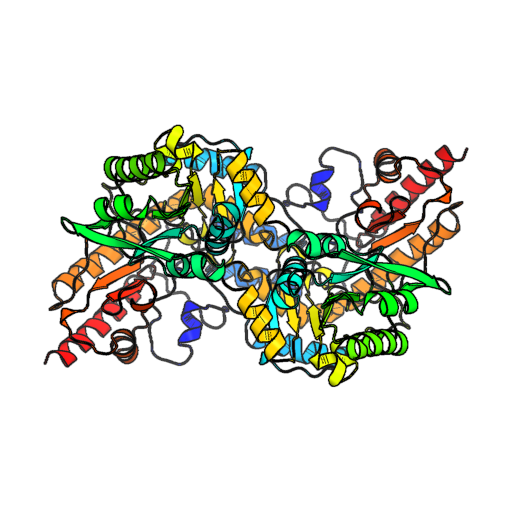1.094 1 96.12 325 LEU A C 1
ATOM 2545 O O . LEU A 1 325 ? 18.609 35.812 11.438 1 96.12 325 LEU A O 1
ATOM 2549 N N . GLY A 1 326 ? 17.047 35.938 9.742 1 96.06 326 GLY A N 1
ATOM 2550 C CA . GLY A 1 326 ? 18.031 36.125 8.688 1 96.06 326 GLY A CA 1
ATOM 2551 C C . GLY A 1 326 ? 18.922 34.906 8.5 1 96.06 326 GLY A C 1
ATOM 2552 O O . GLY A 1 326 ? 20.109 35.031 8.188 1 96.06 326 GLY A O 1
ATOM 2553 N N . LEU A 1 327 ? 18.375 33.781 8.727 1 95.69 327 LEU A N 1
ATOM 2554 C CA . LEU A 1 327 ? 19.172 32.562 8.625 1 95.69 327 LEU A CA 1
ATOM 2555 C C . LEU A 1 327 ? 19.312 32.125 7.168 1 95.69 327 LEU A C 1
ATOM 2557 O O . LEU A 1 327 ? 18.328 32.094 6.422 1 95.69 327 LEU A O 1
ATOM 2561 N N . GLY A 1 328 ? 20.484 31.797 6.676 1 94.81 328 GLY A N 1
ATOM 2562 C CA . GLY A 1 328 ? 20.703 31.25 5.344 1 94.81 328 GLY A CA 1
ATOM 2563 C C . GLY A 1 328 ? 20.094 29.875 5.156 1 94.81 328 GLY A C 1
ATOM 2564 O O . GLY A 1 328 ? 19.547 29.562 4.094 1 94.81 328 GLY A O 1
ATOM 2565 N N . ASP A 1 329 ? 20.188 29.031 6.164 1 97 329 ASP A N 1
ATOM 2566 C CA . ASP A 1 329 ? 19.641 27.672 6.199 1 97 329 ASP A CA 1
ATOM 2567 C C . ASP A 1 329 ? 19.062 27.359 7.57 1 97 329 ASP A C 1
ATOM 2569 O O . ASP A 1 329 ? 19.719 26.734 8.406 1 97 329 ASP A O 1
ATOM 2573 N N . PRO A 1 330 ? 17.781 27.703 7.699 1 97.62 330 PRO A N 1
ATOM 2574 C CA . PRO A 1 330 ? 17.156 27.5 9.008 1 97.62 330 PRO A CA 1
ATOM 2575 C C . PRO A 1 330 ? 17.234 26.062 9.484 1 97.62 330 PRO A C 1
ATOM 2577 O O . PRO A 1 330 ? 17.406 25.812 10.68 1 97.62 330 PRO A O 1
ATOM 2580 N N . ILE A 1 331 ? 17.141 25.109 8.602 1 97.94 331 ILE A N 1
ATOM 2581 C CA . ILE A 1 331 ? 17.125 23.688 8.953 1 97.94 331 ILE A CA 1
ATOM 2582 C C . ILE A 1 331 ? 18.484 23.266 9.516 1 97.94 331 ILE A C 1
ATOM 2584 O O . ILE A 1 331 ? 18.547 22.641 10.57 1 97.94 331 ILE A O 1
ATOM 2588 N N . ALA A 1 332 ? 19.516 23.609 8.781 1 97.69 332 ALA A N 1
ATOM 2589 C CA . ALA A 1 332 ? 20.859 23.312 9.266 1 97.69 332 ALA A CA 1
ATOM 2590 C C . ALA A 1 332 ? 21.141 24.016 10.594 1 97.69 332 ALA A C 1
ATOM 2592 O O . ALA A 1 332 ? 21.797 23.453 11.477 1 97.69 332 ALA A O 1
ATOM 2593 N N . PHE A 1 333 ? 20.734 25.266 10.727 1 97.88 333 PHE A N 1
ATOM 2594 C CA . PHE A 1 333 ? 20.953 26.078 11.922 1 97.88 333 PHE A CA 1
ATOM 2595 C C . PHE A 1 333 ? 20.391 25.375 13.156 1 97.88 333 PHE A C 1
ATOM 2597 O O . PHE A 1 333 ? 21.094 25.172 14.148 1 97.88 333 PHE A O 1
ATOM 2604 N N . PHE A 1 334 ? 19.109 24.938 13.109 1 98.31 334 PHE A N 1
ATOM 2605 C CA . PHE A 1 334 ? 18.469 24.312 14.266 1 98.31 334 PHE A CA 1
ATOM 2606 C C . PHE A 1 334 ? 18.969 22.891 14.461 1 98.31 334 PHE A C 1
ATOM 2608 O O . PHE A 1 334 ? 19.047 22.406 15.594 1 98.31 334 PHE A O 1
ATOM 2615 N N . GLU A 1 335 ? 19.219 22.188 13.344 1 98.5 335 GLU A N 1
ATOM 2616 C CA . GLU A 1 335 ? 19.766 20.844 13.461 1 98.5 335 GLU A CA 1
ATOM 2617 C C . GLU A 1 335 ? 21.094 20.859 14.211 1 98.5 335 GLU A C 1
ATOM 2619 O O . GLU A 1 335 ? 21.391 19.953 15 1 98.5 335 GLU A O 1
ATOM 2624 N N . GLN A 1 336 ? 21.938 21.828 13.953 1 98 336 GLN A N 1
ATOM 2625 C CA . GLN A 1 336 ? 23.203 21.984 14.672 1 98 336 GLN A CA 1
ATOM 2626 C C . GLN A 1 336 ? 22.953 22.203 16.156 1 98 336 GLN A C 1
ATOM 2628 O O . GLN A 1 336 ? 23.781 21.797 16.984 1 98 336 GLN A O 1
ATOM 2633 N N . ALA A 1 337 ? 21.844 22.812 16.438 1 98.31 337 ALA A N 1
ATOM 2634 C CA . ALA A 1 337 ? 21.453 23.031 17.828 1 98.31 337 ALA A CA 1
ATOM 2635 C C . ALA A 1 337 ? 20.797 21.781 18.422 1 98.31 337 ALA A C 1
ATOM 2637 O O . ALA A 1 337 ? 20.359 21.797 19.562 1 98.31 337 ALA A O 1
ATOM 2638 N N . GLY A 1 338 ? 20.656 20.766 17.625 1 98.62 338 GLY A N 1
ATOM 2639 C CA . GLY A 1 338 ? 20.156 19.484 18.109 1 98.62 338 GLY A CA 1
ATOM 2640 C C . GLY A 1 338 ? 18.672 19.312 17.922 1 98.62 338 GLY A C 1
ATOM 2641 O O . GLY A 1 338 ? 18.031 18.516 18.625 1 98.62 338 GLY A O 1
ATOM 2642 N N . VAL A 1 339 ? 18.062 20.047 17.078 1 98.81 339 VAL A N 1
ATOM 2643 C CA . VAL A 1 339 ? 16.625 19.938 16.828 1 98.81 339 VAL A CA 1
ATOM 2644 C C . VAL A 1 339 ? 16.391 19.719 15.336 1 98.81 339 VAL A C 1
ATOM 2646 O O . VAL A 1 339 ? 16.688 20.578 14.516 1 98.81 339 VAL A O 1
ATOM 2649 N N . GLY A 1 340 ? 15.891 18.5 14.977 1 98.69 340 GLY A N 1
ATOM 2650 C CA . GLY A 1 340 ? 15.555 18.188 13.594 1 98.69 340 GLY A CA 1
ATOM 2651 C C . GLY A 1 340 ? 14.156 18.625 13.203 1 98.69 340 GLY A C 1
ATOM 2652 O O . GLY A 1 340 ? 13.172 18.062 13.688 1 98.69 340 GLY A O 1
ATOM 2653 N N . LEU A 1 341 ? 14.023 19.609 12.344 1 98.69 341 LEU A N 1
ATOM 2654 C CA . LEU A 1 341 ? 12.75 20.156 11.891 1 98.69 341 LEU A CA 1
ATOM 2655 C C . LEU A 1 341 ? 12.523 19.859 10.414 1 98.69 341 LEU A C 1
ATOM 2657 O O . LEU A 1 341 ? 13.445 19.422 9.719 1 98.69 341 LEU A O 1
ATOM 2661 N N . SER A 1 342 ? 11.297 20.047 9.969 1 98.31 342 SER A N 1
ATOM 2662 C CA . SER A 1 342 ? 11.023 19.938 8.539 1 98.31 342 SER A CA 1
ATOM 2663 C C . SER A 1 342 ? 11.344 21.25 7.816 1 98.31 342 SER A C 1
ATOM 2665 O O . SER A 1 342 ? 11.008 22.328 8.305 1 98.31 342 SER A O 1
ATOM 2667 N N . PRO A 1 343 ? 11.953 21.141 6.664 1 97.81 343 PRO A N 1
ATOM 2668 C CA . PRO A 1 343 ? 12.273 22.344 5.895 1 97.81 343 PRO A CA 1
ATOM 2669 C C . PRO A 1 343 ? 11.047 22.984 5.266 1 97.81 343 PRO A C 1
ATOM 2671 O O . PRO A 1 343 ? 10.336 22.344 4.484 1 97.81 343 PRO A O 1
ATOM 2674 N N . GLY A 1 344 ? 10.828 24.25 5.566 1 97.56 344 GLY A N 1
ATOM 2675 C CA . GLY A 1 344 ? 9.703 24.953 4.984 1 97.56 344 GLY A CA 1
ATOM 2676 C C . GLY A 1 344 ? 9.773 25.047 3.473 1 97.56 344 GLY A C 1
ATOM 2677 O O . GLY A 1 344 ? 8.742 25.156 2.803 1 97.56 344 GLY A O 1
ATOM 2678 N N . ALA A 1 345 ? 10.961 24.938 2.916 1 96.81 345 ALA A N 1
ATOM 2679 C CA . ALA A 1 345 ? 11.172 25.031 1.473 1 96.81 345 ALA A CA 1
ATOM 2680 C C . ALA A 1 345 ? 10.352 23.969 0.736 1 96.81 345 ALA A C 1
ATOM 2682 O O . ALA A 1 345 ? 9.828 24.234 -0.352 1 96.81 345 ALA A O 1
ATOM 2683 N N . GLN A 1 346 ? 10.227 22.828 1.322 1 96.31 346 GLN A N 1
ATOM 2684 C CA . GLN A 1 346 ? 9.469 21.75 0.691 1 96.31 346 GLN A CA 1
ATOM 2685 C C . GLN A 1 346 ? 7.984 22.094 0.604 1 96.31 346 GLN A C 1
ATOM 2687 O O . GLN A 1 346 ? 7.281 21.625 -0.294 1 96.31 346 GLN A O 1
ATOM 2692 N N . PHE A 1 347 ? 7.516 22.891 1.537 1 97.06 347 PHE A N 1
ATOM 2693 C CA . PHE A 1 347 ? 6.109 23.266 1.601 1 97.06 347 PHE A CA 1
ATOM 2694 C C . PHE A 1 347 ? 5.836 24.5 0.756 1 97.06 347 PHE A C 1
ATOM 2696 O O . PHE A 1 347 ? 4.684 24.812 0.466 1 97.06 347 PHE A O 1
ATOM 2703 N N . GLY A 1 348 ? 6.977 25.203 0.362 1 95.06 348 GLY A N 1
ATOM 2704 C CA . GLY A 1 348 ? 6.809 26.375 -0.487 1 95.06 348 GLY A CA 1
ATOM 2705 C C . GLY A 1 348 ? 7.332 27.641 0.147 1 95.06 348 GLY A C 1
ATOM 2706 O O . GLY A 1 348 ? 7.238 28.719 -0.446 1 95.06 348 GLY A O 1
ATOM 2707 N N . ASP A 1 349 ? 7.887 27.516 1.399 1 94.81 349 ASP A N 1
ATOM 2708 C CA . ASP A 1 349 ? 8.445 28.703 2.061 1 94.81 349 ASP A CA 1
ATOM 2709 C C . ASP A 1 349 ? 9.703 28.344 2.85 1 94.81 349 ASP A C 1
ATOM 2711 O O . ASP A 1 349 ? 9.617 27.906 4.004 1 94.81 349 ASP A O 1
ATOM 2715 N N . GLY A 1 350 ? 10.844 28.688 2.309 1 94.5 350 GLY A N 1
ATOM 2716 C CA . GLY A 1 350 ? 12.125 28.281 2.869 1 94.5 350 GLY A CA 1
ATOM 2717 C C . GLY A 1 350 ? 12.492 29.031 4.129 1 94.5 350 GLY A C 1
ATOM 2718 O O . GLY A 1 350 ? 13.422 28.656 4.84 1 94.5 350 GLY A O 1
ATOM 2719 N N . GLN A 1 351 ? 11.758 30.062 4.438 1 94.25 351 GLN A N 1
ATOM 2720 C CA . GLN A 1 351 ? 12.047 30.844 5.633 1 94.25 351 GLN A CA 1
ATOM 2721 C C . GLN A 1 351 ? 11.188 30.391 6.812 1 94.25 351 GLN A C 1
ATOM 2723 O O . GLN A 1 351 ? 11.211 31.016 7.879 1 94.25 351 GLN A O 1
ATOM 2728 N N . CYS A 1 352 ? 10.445 29.344 6.609 1 97.38 352 CYS A N 1
ATOM 2729 C CA . CYS A 1 352 ? 9.664 28.734 7.676 1 97.38 352 CYS A CA 1
ATOM 2730 C C . CYS A 1 352 ? 10.18 27.328 7.992 1 97.38 352 CYS A C 1
ATOM 2732 O O . CYS A 1 352 ? 10.922 26.75 7.203 1 97.38 352 CYS A O 1
ATOM 2734 N N . VAL A 1 353 ? 9.922 26.891 9.156 1 98.44 353 VAL A N 1
ATOM 2735 C CA . VAL A 1 353 ? 10.195 25.516 9.578 1 98.44 353 VAL A CA 1
ATOM 2736 C C . VAL A 1 353 ? 8.945 24.922 10.219 1 98.44 353 VAL A C 1
ATOM 2738 O O . VAL A 1 353 ? 8.094 25.641 10.734 1 98.44 353 VAL A O 1
ATOM 2741 N N . ARG A 1 354 ? 8.773 23.672 10.102 1 98.75 354 ARG A N 1
ATOM 2742 C CA . ARG A 1 354 ? 7.648 22.969 10.727 1 98.75 354 ARG A CA 1
ATOM 2743 C C . ARG A 1 354 ? 8.117 22.094 11.875 1 98.75 354 ARG A C 1
ATOM 2745 O O . ARG A 1 354 ? 9.078 21.328 11.727 1 98.75 354 ARG A O 1
ATOM 2752 N N . LEU A 1 355 ? 7.488 22.203 12.945 1 98.75 355 LEU A N 1
ATOM 2753 C CA . LEU A 1 355 ? 7.828 21.484 14.18 1 98.75 355 LEU A CA 1
ATOM 2754 C C . LEU A 1 355 ? 6.699 20.547 14.594 1 98.75 355 LEU A C 1
ATOM 2756 O O . LEU A 1 355 ? 5.566 21 14.812 1 98.75 355 LEU A O 1
ATOM 2760 N N . ASN A 1 356 ? 6.969 19.266 14.664 1 98.75 356 ASN A N 1
ATOM 2761 C CA . ASN A 1 356 ? 6.031 18.281 15.188 1 98.75 356 ASN A CA 1
ATOM 2762 C C . ASN A 1 356 ? 5.988 18.297 16.703 1 98.75 356 ASN A C 1
ATOM 2764 O O . ASN A 1 356 ? 6.996 18.016 17.359 1 98.75 356 ASN A O 1
ATOM 2768 N N . PHE A 1 357 ? 4.789 18.609 17.266 1 98.75 357 PHE A N 1
ATOM 2769 C CA . PHE A 1 357 ? 4.707 18.672 18.719 1 98.75 357 PHE A CA 1
ATOM 2770 C C . PHE A 1 357 ? 3.854 17.531 19.266 1 98.75 357 PHE A C 1
ATOM 2772 O O . PHE A 1 357 ? 3.324 17.641 20.375 1 98.75 357 PHE A O 1
ATOM 2779 N N . GLY A 1 358 ? 3.623 16.469 18.438 1 98.5 358 GLY A N 1
ATOM 2780 C CA . GLY A 1 358 ? 3.037 15.227 18.906 1 98.5 358 GLY A CA 1
ATOM 2781 C C . GLY A 1 358 ? 4.02 14.359 19.672 1 98.5 358 GLY A C 1
ATOM 2782 O O . GLY A 1 358 ? 4.332 13.25 19.25 1 98.5 358 GLY A O 1
ATOM 2783 N N . CYS A 1 359 ? 4.512 14.828 20.797 1 98.5 359 CYS A N 1
ATOM 2784 C CA . CYS A 1 359 ? 5.527 14.188 21.625 1 98.5 359 CYS A CA 1
ATOM 2785 C C . CYS A 1 359 ? 5.332 14.523 23.094 1 98.5 359 CYS A C 1
ATOM 2787 O O . CYS A 1 359 ? 4.551 15.414 23.438 1 98.5 359 CYS A O 1
ATOM 2789 N N . PRO A 1 360 ? 5.969 13.773 23.984 1 98.44 360 PRO A N 1
ATOM 2790 C CA . PRO A 1 360 ? 5.879 14.125 25.406 1 98.44 360 PRO A CA 1
ATOM 2791 C C . PRO A 1 360 ? 6.316 15.562 25.688 1 98.44 360 PRO A C 1
ATOM 2793 O O . PRO A 1 360 ? 7.27 16.047 25.078 1 98.44 360 PRO A O 1
ATOM 2796 N N . ARG A 1 361 ? 5.633 16.172 26.625 1 98.5 361 ARG A N 1
ATOM 2797 C CA . ARG A 1 361 ? 5.84 17.578 26.953 1 98.5 361 ARG A CA 1
ATOM 2798 C C . ARG A 1 361 ? 7.305 17.859 27.281 1 98.5 361 ARG A C 1
ATOM 2800 O O . ARG A 1 361 ? 7.852 18.891 26.875 1 98.5 361 ARG A O 1
ATOM 2807 N N . ALA A 1 362 ? 7.945 16.969 27.953 1 98.44 362 ALA A N 1
ATOM 2808 C CA . ALA A 1 362 ? 9.344 17.141 28.328 1 98.44 362 ALA A CA 1
ATOM 2809 C C . ALA A 1 362 ? 10.242 17.234 27.094 1 98.44 362 ALA A C 1
ATOM 2811 O O . ALA A 1 362 ? 11.188 18.016 27.078 1 98.44 362 ALA A O 1
ATOM 2812 N N . ARG A 1 363 ? 10 16.375 26.156 1 98.06 363 ARG A N 1
ATOM 2813 C CA . ARG A 1 363 ? 10.75 16.406 24.906 1 98.06 363 ARG A CA 1
ATOM 2814 C C . ARG A 1 363 ? 10.547 17.734 24.172 1 98.06 363 ARG A C 1
ATOM 2816 O O . ARG A 1 363 ? 11.5 18.312 23.641 1 98.06 363 ARG A O 1
ATOM 2823 N N . LEU A 1 364 ? 9.336 18.188 24.125 1 98.75 364 LEU A N 1
ATOM 2824 C CA . LEU A 1 364 ? 9.039 19.484 23.5 1 98.75 364 LEU A CA 1
ATOM 2825 C C . LEU A 1 364 ? 9.766 20.609 24.219 1 98.75 364 LEU A C 1
ATOM 2827 O O . LEU A 1 364 ? 10.336 21.5 23.562 1 98.75 364 LEU A O 1
ATOM 2831 N N . GLN A 1 365 ? 9.727 20.609 25.5 1 98.69 365 GLN A N 1
ATOM 2832 C CA . GLN A 1 365 ? 10.414 21.625 26.281 1 98.69 365 GLN A CA 1
ATOM 2833 C C . GLN A 1 365 ? 11.906 21.641 25.969 1 98.69 365 GLN A C 1
ATOM 2835 O O . GLN A 1 365 ? 12.5 22.719 25.812 1 98.69 365 GLN A O 1
ATOM 2840 N N . GLN A 1 366 ? 12.477 20.484 25.875 1 98.69 366 GLN A N 1
ATOM 2841 C CA . GLN A 1 366 ? 13.898 20.375 25.547 1 98.69 366 GLN A CA 1
ATOM 2842 C C . GLN A 1 366 ? 14.18 20.953 24.156 1 98.69 366 GLN A C 1
ATOM 2844 O O . GLN A 1 366 ? 15.148 21.688 23.969 1 98.69 366 GLN A O 1
ATOM 2849 N N . ALA A 1 367 ? 13.375 20.609 23.203 1 98.75 367 ALA A N 1
ATOM 2850 C CA . ALA A 1 367 ? 13.547 21.109 21.844 1 98.75 367 ALA A CA 1
ATOM 2851 C C . ALA A 1 367 ? 13.445 22.641 21.797 1 98.75 367 ALA A C 1
ATOM 2853 O O . ALA A 1 367 ? 14.289 23.297 21.188 1 98.75 367 ALA A O 1
ATOM 2854 N N . LEU A 1 368 ? 12.438 23.156 22.453 1 98.69 368 LEU A N 1
ATOM 2855 C CA . LEU A 1 368 ? 12.234 24.609 22.469 1 98.69 368 LEU A CA 1
ATOM 2856 C C . LEU A 1 368 ? 13.391 25.312 23.172 1 98.69 368 LEU A C 1
ATOM 2858 O O . LEU A 1 368 ? 13.82 26.375 22.734 1 98.69 368 LEU A O 1
ATOM 2862 N N . ALA A 1 369 ? 13.883 24.734 24.234 1 98.5 369 ALA A N 1
ATOM 2863 C CA . ALA A 1 369 ? 15.023 25.297 24.938 1 98.5 369 ALA A CA 1
ATOM 2864 C C . ALA A 1 369 ? 16.266 25.344 24.047 1 98.5 369 ALA A C 1
ATOM 2866 O O . ALA A 1 369 ? 17 26.344 24.047 1 98.5 369 ALA A O 1
ATOM 2867 N N . ARG A 1 370 ? 16.5 24.297 23.328 1 98.5 370 ARG A N 1
ATOM 2868 C CA . ARG A 1 370 ? 17.641 24.25 22.422 1 98.5 370 ARG A CA 1
ATOM 2869 C C . ARG A 1 370 ? 17.5 25.297 21.312 1 98.5 370 ARG A C 1
ATOM 2871 O O . ARG A 1 370 ? 18.469 25.969 20.953 1 98.5 370 ARG A O 1
ATOM 2878 N N . MET A 1 371 ? 16.359 25.422 20.781 1 98.38 371 MET A N 1
ATOM 2879 C CA . MET A 1 371 ? 16.109 26.422 19.75 1 98.38 371 MET A CA 1
ATOM 2880 C C . MET A 1 371 ? 16.328 27.828 20.297 1 98.38 371 MET A C 1
ATOM 2882 O O . MET A 1 371 ? 16.984 28.641 19.641 1 98.38 371 MET A O 1
ATOM 2886 N N . GLU A 1 372 ? 15.797 28.062 21.453 1 97.62 372 GLU A N 1
ATOM 2887 C CA . GLU A 1 372 ? 15.938 29.375 22.078 1 97.62 372 GLU A CA 1
ATOM 2888 C C . GLU A 1 372 ? 17.406 29.734 22.297 1 97.62 372 GLU A C 1
ATOM 2890 O O . GLU A 1 372 ? 17.828 30.844 21.984 1 97.62 372 GLU A O 1
ATOM 2895 N N . GLN A 1 373 ? 18.141 28.812 22.812 1 97.25 373 GLN A N 1
ATOM 2896 C CA . GLN A 1 373 ? 19.562 29.031 23.062 1 97.25 373 GLN A CA 1
ATOM 2897 C C . GLN A 1 373 ? 20.297 29.359 21.781 1 97.25 373 GLN A C 1
ATOM 2899 O O . GLN A 1 373 ? 21.141 30.266 21.75 1 97.25 373 GLN A O 1
ATOM 2904 N N . ALA A 1 374 ? 20.016 28.625 20.781 1 97 374 ALA A N 1
ATOM 2905 C CA . ALA A 1 374 ? 20.656 28.859 19.484 1 97 374 ALA A CA 1
ATOM 2906 C C . ALA A 1 374 ? 20.312 30.25 18.938 1 97 374 ALA A C 1
ATOM 2908 O O . ALA A 1 374 ? 21.188 30.953 18.422 1 97 374 ALA A O 1
ATOM 2909 N N . MET A 1 375 ? 19.109 30.625 19.016 1 96.44 375 MET A N 1
ATOM 2910 C CA . MET A 1 375 ? 18.656 31.922 18.5 1 96.44 375 MET A CA 1
ATOM 2911 C C . MET A 1 375 ? 19.297 33.062 19.281 1 96.44 375 MET A C 1
ATOM 2913 O O . MET A 1 375 ? 19.719 34.062 18.688 1 96.44 375 MET A O 1
ATOM 2917 N N . LEU A 1 376 ? 19.359 32.906 20.594 1 94.56 376 LEU A N 1
ATOM 2918 C CA . LEU A 1 376 ? 19.984 33.938 21.422 1 94.56 376 LEU A CA 1
ATOM 2919 C C . LEU A 1 376 ? 21.469 34.094 21.094 1 94.56 376 LEU A C 1
ATOM 2921 O O . LEU A 1 376 ? 21.984 35.188 21.047 1 94.56 376 LEU A O 1
ATOM 2925 N N . ALA A 1 377 ? 22.047 32.969 20.844 1 95.31 377 ALA A N 1
ATOM 2926 C CA . ALA A 1 377 ? 23.469 33.031 20.469 1 95.31 377 ALA A CA 1
ATOM 2927 C C . ALA A 1 377 ? 23.656 33.688 19.109 1 95.31 377 ALA A C 1
ATOM 2929 O O . ALA A 1 377 ? 24.656 34.375 18.875 1 95.31 377 ALA A O 1
ATOM 2930 N N . HIS A 1 378 ? 22.75 33.438 18.281 1 94.88 378 HIS A N 1
ATOM 2931 C CA . HIS A 1 378 ? 22.812 34 16.938 1 94.88 378 HIS A CA 1
ATOM 2932 C C . HIS A 1 378 ? 22.562 35.5 16.953 1 94.88 378 HIS A C 1
ATOM 2934 O O . HIS A 1 378 ? 23.203 36.25 16.219 1 94.88 378 HIS A O 1
ATOM 2940 N N . LEU A 1 379 ? 21.703 36 17.719 1 91.31 379 LEU A N 1
ATOM 2941 C CA . LEU A 1 379 ? 21.297 37.375 17.766 1 91.31 379 LEU A CA 1
ATOM 2942 C C . LEU A 1 379 ? 22.25 38.188 18.625 1 91.31 379 LEU A C 1
ATOM 2944 O O . LEU A 1 379 ? 22.297 39.438 18.531 1 91.31 379 LEU A O 1
ATOM 2948 N N . GLY A 1 380 ? 22.984 37.594 19.531 1 84.5 380 GLY A N 1
ATOM 2949 C CA . GLY A 1 380 ? 23.984 38.281 20.344 1 84.5 380 GLY A CA 1
ATOM 2950 C C . GLY A 1 380 ? 25.359 38.312 19.703 1 84.5 380 GLY A C 1
ATOM 2951 O O . GLY A 1 380 ? 26.031 39.312 19.703 1 84.5 380 GLY A O 1
ATOM 2952 N N . MET B 1 1 ? 7.523 -29.062 15.555 1 77.44 1 MET B N 1
ATOM 2953 C CA . MET B 1 1 ? 6.73 -29.672 14.492 1 77.44 1 MET B CA 1
ATOM 2954 C C . MET B 1 1 ? 5.57 -28.766 14.094 1 77.44 1 MET B C 1
ATOM 2956 O O . MET B 1 1 ? 4.945 -28.141 14.945 1 77.44 1 MET B O 1
ATOM 2960 N N . PHE B 1 2 ? 5.5 -28.438 12.805 1 94.12 2 PHE B N 1
ATOM 2961 C CA . PHE B 1 2 ? 4.438 -27.578 12.289 1 94.12 2 PHE B CA 1
ATOM 2962 C C . PHE B 1 2 ? 3.207 -28.406 11.922 1 94.12 2 PHE B C 1
ATOM 2964 O O . PHE B 1 2 ? 3.332 -29.5 11.367 1 94.12 2 PHE B O 1
ATOM 2971 N N . ASP B 1 3 ? 2.051 -28.031 12.414 1 96.75 3 ASP B N 1
ATOM 2972 C CA . ASP B 1 3 ? 0.821 -28.781 12.164 1 96.75 3 ASP B CA 1
ATOM 2973 C C . ASP B 1 3 ? 0.036 -28.172 11 1 96.75 3 ASP B C 1
ATOM 2975 O O . ASP B 1 3 ? -0.847 -27.344 11.211 1 96.75 3 ASP B O 1
ATOM 2979 N N . PHE B 1 4 ? 0.234 -28.688 9.797 1 98.19 4 PHE B N 1
ATOM 2980 C CA . PHE B 1 4 ? -0.432 -28.203 8.594 1 98.19 4 PHE B CA 1
ATOM 2981 C C . PHE B 1 4 ? -1.797 -28.844 8.422 1 98.19 4 PHE B C 1
ATOM 2983 O O . PHE B 1 4 ? -2.561 -28.484 7.527 1 98.19 4 PHE B O 1
ATOM 2990 N N . ASP B 1 5 ? -2.119 -29.797 9.297 1 97.88 5 ASP B N 1
ATOM 2991 C CA . ASP B 1 5 ? -3.426 -30.438 9.242 1 97.88 5 ASP B CA 1
ATOM 2992 C C . ASP B 1 5 ? -4.457 -29.672 10.062 1 97.88 5 ASP B C 1
ATOM 2994 O O . ASP B 1 5 ? -5.66 -29.906 9.945 1 97.88 5 ASP B O 1
ATOM 2998 N N . LYS B 1 6 ? -4.012 -28.812 10.883 1 95.25 6 LYS B N 1
ATOM 2999 C CA . LYS B 1 6 ? -4.906 -28.062 11.766 1 95.25 6 LYS B CA 1
ATOM 3000 C C . LYS B 1 6 ? -5.863 -27.188 10.961 1 95.25 6 LYS B C 1
ATOM 3002 O O . LYS B 1 6 ? -5.438 -26.406 10.109 1 95.25 6 LYS B O 1
ATOM 3007 N N . GLU B 1 7 ? -7.125 -27.375 11.164 1 95.56 7 GLU B N 1
ATOM 3008 C CA . GLU B 1 7 ? -8.125 -26.5 10.562 1 95.56 7 GLU B CA 1
ATOM 3009 C C . GLU B 1 7 ? -8.32 -25.234 11.391 1 95.56 7 GLU B C 1
ATOM 3011 O O . GLU B 1 7 ? -8.562 -25.297 12.594 1 95.56 7 GLU B O 1
ATOM 3016 N N . ILE B 1 8 ? -8.172 -24.156 10.797 1 95.31 8 ILE B N 1
ATOM 3017 C CA . ILE B 1 8 ? -8.305 -22.875 11.477 1 95.31 8 ILE B CA 1
ATOM 3018 C C . ILE B 1 8 ? -9.516 -22.125 10.93 1 95.31 8 ILE B C 1
ATOM 3020 O O . ILE B 1 8 ? -9.656 -21.953 9.711 1 95.31 8 ILE B O 1
ATOM 3024 N N . ASP B 1 9 ? -10.414 -21.672 11.805 1 94.94 9 ASP B N 1
ATOM 3025 C CA . ASP B 1 9 ? -11.602 -20.922 11.414 1 94.94 9 ASP B CA 1
ATOM 3026 C C . ASP B 1 9 ? -11.219 -19.547 10.875 1 94.94 9 ASP B C 1
ATOM 3028 O O . ASP B 1 9 ? -10.562 -18.766 11.555 1 94.94 9 ASP B O 1
ATOM 3032 N N . ARG B 1 10 ? -11.625 -19.312 9.68 1 94.44 10 ARG B N 1
ATOM 3033 C CA . ARG B 1 10 ? -11.273 -18.047 9.031 1 94.44 10 ARG B CA 1
ATOM 3034 C C . ARG B 1 10 ? -12.484 -17.125 8.938 1 94.44 10 ARG B C 1
ATOM 3036 O O . ARG B 1 10 ? -12.43 -16.078 8.289 1 94.44 10 ARG B O 1
ATOM 3043 N N . SER B 1 11 ? -13.531 -17.469 9.57 1 90.94 11 SER B N 1
ATOM 3044 C CA . SER B 1 11 ? -14.719 -16.609 9.602 1 90.94 11 SER B CA 1
ATOM 3045 C C . SER B 1 11 ? -14.453 -15.328 10.375 1 90.94 11 SER B C 1
ATOM 3047 O O . SER B 1 11 ? -13.758 -15.344 11.391 1 90.94 11 SER B O 1
ATOM 3049 N N . ASN B 1 12 ? -14.984 -14.234 9.891 1 90.81 12 ASN B N 1
ATOM 3050 C CA . ASN B 1 12 ? -14.898 -12.93 10.539 1 90.81 12 ASN B CA 1
ATOM 3051 C C . ASN B 1 12 ? -13.453 -12.469 10.688 1 90.81 12 ASN B C 1
ATOM 3053 O O . ASN B 1 12 ? -13.078 -11.891 11.711 1 90.81 12 ASN B O 1
ATOM 3057 N N . THR B 1 13 ? -12.602 -12.836 9.75 1 93.5 13 THR B N 1
ATOM 3058 C CA . THR B 1 13 ? -11.195 -12.453 9.781 1 93.5 13 THR B CA 1
ATOM 3059 C C . THR B 1 13 ? -10.852 -11.547 8.602 1 93.5 13 THR B C 1
ATOM 3061 O O . THR B 1 13 ? -9.68 -11.375 8.266 1 93.5 13 THR B O 1
ATOM 3064 N N . MET B 1 14 ? -11.867 -11 7.918 1 95 14 MET B N 1
ATOM 3065 C CA . MET B 1 14 ? -11.688 -10.148 6.742 1 95 14 MET B CA 1
ATOM 3066 C C . MET B 1 14 ? -11.047 -10.93 5.598 1 95 14 MET B C 1
ATOM 3068 O O . MET B 1 14 ? -10.352 -10.352 4.762 1 95 14 MET B O 1
ATOM 3072 N N . SER B 1 15 ? -11.266 -12.219 5.543 1 95.62 15 SER B N 1
ATOM 3073 C CA . SER B 1 15 ? -10.656 -13.086 4.547 1 95.62 15 SER B CA 1
ATOM 3074 C C . SER B 1 15 ? -11.352 -12.961 3.197 1 95.62 15 SER B C 1
ATOM 3076 O O . SER B 1 15 ? -12.531 -13.305 3.066 1 95.62 15 SER B O 1
ATOM 3078 N N . LEU B 1 16 ? -10.633 -12.5 2.195 1 95.75 16 LEU B N 1
ATOM 3079 C CA . LEU B 1 16 ? -11.156 -12.461 0.837 1 95.75 16 LEU B CA 1
ATOM 3080 C C . LEU B 1 16 ? -11.594 -13.852 0.386 1 95.75 16 LEU B C 1
ATOM 3082 O O . LEU B 1 16 ? -12.688 -14.016 -0.169 1 95.75 16 LEU B O 1
ATOM 3086 N N . LYS B 1 17 ? -10.773 -14.883 0.63 1 95.62 17 LYS B N 1
ATOM 3087 C CA . LYS B 1 17 ? -10.969 -16.266 0.2 1 95.62 17 LYS B CA 1
ATOM 3088 C C . LYS B 1 17 ? -12.258 -16.844 0.785 1 95.62 17 LYS B C 1
ATOM 3090 O O . LYS B 1 17 ? -13.078 -17.406 0.056 1 95.62 17 LYS B O 1
ATOM 3095 N N . TRP B 1 18 ? -12.539 -16.672 2.012 1 95.25 18 TRP B N 1
ATOM 3096 C CA . TRP B 1 18 ? -13.617 -17.359 2.719 1 95.25 18 TRP B CA 1
ATOM 3097 C C . TRP B 1 18 ? -14.891 -16.531 2.709 1 95.25 18 TRP B C 1
ATOM 3099 O O . TRP B 1 18 ? -16 -17.078 2.674 1 95.25 18 TRP B O 1
ATOM 3109 N N . ASP B 1 19 ? -14.781 -15.211 2.656 1 95.5 19 ASP B N 1
ATOM 3110 C CA . ASP B 1 19 ? -15.945 -14.336 2.76 1 95.5 19 ASP B CA 1
ATOM 3111 C C . ASP B 1 19 ? -16.812 -14.438 1.508 1 95.5 19 ASP B C 1
ATOM 3113 O O . ASP B 1 19 ? -18.016 -14.188 1.564 1 95.5 19 ASP B O 1
ATOM 3117 N N . LYS B 1 20 ? -16.203 -14.758 0.407 1 94.94 20 LYS B N 1
ATOM 3118 C CA . LYS B 1 20 ? -16.969 -14.922 -0.823 1 94.94 20 LYS B CA 1
ATOM 3119 C C . LYS B 1 20 ? -18.094 -15.953 -0.642 1 94.94 20 LYS B C 1
ATOM 3121 O O . LYS B 1 20 ? -19.172 -15.82 -1.234 1 94.94 20 LYS B O 1
ATOM 3126 N N . TYR B 1 21 ? -17.875 -16.938 0.141 1 96.19 21 TYR B N 1
ATOM 3127 C CA . TYR B 1 21 ? -18.828 -18.047 0.258 1 96.19 21 TYR B CA 1
ATOM 3128 C C . TYR B 1 21 ? -19.422 -18.109 1.66 1 96.19 21 TYR B C 1
ATOM 3130 O O . TYR B 1 21 ? -19.797 -19.188 2.131 1 96.19 21 TYR B O 1
ATOM 3138 N N . LYS B 1 22 ? -19.391 -16.984 2.359 1 94.19 22 LYS B N 1
ATOM 3139 C CA . LYS B 1 22 ? -19.953 -16.906 3.699 1 94.19 22 LYS B CA 1
ATOM 3140 C C . LYS B 1 22 ? -21.406 -17.375 3.695 1 94.19 22 LYS B C 1
ATOM 3142 O O . LYS B 1 22 ? -22.219 -16.922 2.873 1 94.19 22 LYS B O 1
ATOM 3147 N N . GLY B 1 23 ? -21.75 -18.266 4.617 1 93.56 23 GLY B N 1
ATOM 3148 C CA . GLY B 1 23 ? -23.109 -18.75 4.77 1 93.56 23 GLY B CA 1
ATOM 3149 C C . GLY B 1 23 ? -23.484 -19.812 3.752 1 93.56 23 GLY B C 1
ATOM 3150 O O . GLY B 1 23 ? -24.609 -20.312 3.76 1 93.56 23 GLY B O 1
ATOM 3151 N N . ARG B 1 24 ? -22.578 -20.266 2.834 1 95.44 24 ARG B N 1
ATOM 3152 C CA . ARG B 1 24 ? -22.812 -21.297 1.827 1 95.44 24 ARG B CA 1
ATOM 3153 C C . ARG B 1 24 ? -21.922 -22.5 2.072 1 95.44 24 ARG B C 1
ATOM 3155 O O . ARG B 1 24 ? -20.828 -22.375 2.627 1 95.44 24 ARG B O 1
ATOM 3162 N N . ASP B 1 25 ? -22.344 -23.594 1.682 1 97.12 25 ASP B N 1
ATOM 3163 C CA . ASP B 1 25 ? -21.562 -24.812 1.793 1 97.12 25 ASP B CA 1
ATOM 3164 C C . ASP B 1 25 ? -20.672 -25 0.567 1 97.12 25 ASP B C 1
ATOM 3166 O O . ASP B 1 25 ? -20.844 -25.969 -0.185 1 97.12 25 ASP B O 1
ATOM 3170 N N . VAL B 1 26 ? -19.797 -24.109 0.348 1 98.31 26 VAL B N 1
ATOM 3171 C CA . VAL B 1 26 ? -18.812 -24.125 -0.729 1 98.31 26 VAL B CA 1
ATOM 3172 C C . VAL B 1 26 ? -17.406 -24.047 -0.143 1 98.31 26 VAL B C 1
ATOM 3174 O O . VAL B 1 26 ? -17.109 -23.172 0.665 1 98.31 26 VAL B O 1
ATOM 3177 N N . LEU B 1 27 ? -16.578 -25.031 -0.385 1 98.19 27 LEU B N 1
ATOM 3178 C CA . LEU B 1 27 ? -15.172 -25 0.008 1 98.19 27 LEU B CA 1
ATOM 3179 C C . LEU B 1 27 ? -14.383 -24.031 -0.863 1 98.19 27 LEU B C 1
ATOM 3181 O O . LEU B 1 27 ? -14.312 -24.188 -2.082 1 98.19 27 LEU B O 1
ATOM 3185 N N . PRO B 1 28 ? -13.852 -22.953 -0.284 1 98 28 PRO B N 1
ATOM 3186 C CA . PRO B 1 28 ? -13.086 -22 -1.087 1 98 28 PRO B CA 1
ATOM 3187 C C . PRO B 1 28 ? -11.703 -22.516 -1.477 1 98 28 PRO B C 1
ATOM 3189 O O . PRO B 1 28 ? -10.812 -22.609 -0.628 1 98 28 PRO B O 1
ATOM 3192 N N . MET B 1 29 ? -11.469 -22.812 -2.738 1 98.5 29 MET B N 1
ATOM 3193 C CA . MET B 1 29 ? -10.211 -23.328 -3.27 1 98.5 29 MET B CA 1
ATOM 3194 C C . MET B 1 29 ? -9.695 -22.422 -4.391 1 98.5 29 MET B C 1
ATOM 3196 O O . MET B 1 29 ? -9.242 -22.922 -5.426 1 98.5 29 MET B O 1
ATOM 3200 N N . TRP B 1 30 ? -9.734 -21.062 -4.277 1 96.75 30 TRP B N 1
ATOM 3201 C CA . TRP B 1 30 ? -9.508 -20.219 -5.445 1 96.75 30 TRP B CA 1
ATOM 3202 C C . TRP B 1 30 ? -8.438 -19.172 -5.16 1 96.75 30 TRP B C 1
ATOM 3204 O O . TRP B 1 30 ? -7.574 -18.906 -6.004 1 96.75 30 TRP B O 1
ATOM 3214 N N . VAL B 1 31 ? -8.289 -18.5 -4.035 1 94.62 31 VAL B N 1
ATOM 3215 C CA . VAL B 1 31 ? -7.344 -17.422 -3.715 1 94.62 31 VAL B CA 1
ATOM 3216 C C . VAL B 1 31 ? -6.004 -18.031 -3.299 1 94.62 31 VAL B C 1
ATOM 3218 O O . VAL B 1 31 ? -5.965 -19.031 -2.58 1 94.62 31 VAL B O 1
ATOM 3221 N N . ALA B 1 32 ? -4.922 -17.328 -3.766 1 95.12 32 ALA B N 1
ATOM 3222 C CA . ALA B 1 32 ? -3.582 -17.875 -3.547 1 95.12 32 ALA B CA 1
ATOM 3223 C C . ALA B 1 32 ? -3.037 -17.453 -2.184 1 95.12 32 ALA B C 1
ATOM 3225 O O . ALA B 1 32 ? -1.917 -16.938 -2.084 1 95.12 32 ALA B O 1
ATOM 3226 N N . ASP B 1 33 ? -3.717 -17.578 -1.145 1 96.38 33 ASP B N 1
ATOM 3227 C CA . ASP B 1 33 ? -3.221 -17.688 0.224 1 96.38 33 ASP B CA 1
ATOM 3228 C C . ASP B 1 33 ? -3.562 -19.047 0.828 1 96.38 33 ASP B C 1
ATOM 3230 O O . ASP B 1 33 ? -4.484 -19.719 0.366 1 96.38 33 ASP B O 1
ATOM 3234 N N . THR B 1 34 ? -2.746 -19.531 1.714 1 97.69 34 THR B N 1
ATOM 3235 C CA . THR B 1 34 ? -2.943 -20.859 2.256 1 97.69 34 THR B CA 1
ATOM 3236 C C . THR B 1 34 ? -3.729 -20.812 3.564 1 97.69 34 THR B C 1
ATOM 3238 O O . THR B 1 34 ? -3.943 -19.734 4.121 1 97.69 34 THR B O 1
ATOM 3241 N N . ASP B 1 35 ? -4.18 -21.953 3.975 1 97.44 35 ASP B N 1
ATOM 3242 C CA . ASP B 1 35 ? -4.957 -22.078 5.203 1 97.44 35 ASP B CA 1
ATOM 3243 C C . ASP B 1 35 ? -4.07 -22.453 6.383 1 97.44 35 ASP B C 1
ATOM 3245 O O . ASP B 1 35 ? -4.562 -22.906 7.418 1 97.44 35 ASP B O 1
ATOM 3249 N N . PHE B 1 36 ? -2.756 -22.297 6.215 1 98.25 36 PHE B N 1
ATOM 3250 C CA . PHE B 1 36 ? -1.809 -22.672 7.262 1 98.25 36 PHE B CA 1
ATOM 3251 C C . PHE B 1 36 ? -1.472 -21.469 8.133 1 98.25 36 PHE B C 1
ATOM 3253 O O . PHE B 1 36 ? -1.467 -20.328 7.652 1 98.25 36 PHE B O 1
ATOM 3260 N N . LEU B 1 37 ? -1.179 -21.766 9.375 1 98 37 LEU B N 1
ATOM 3261 C CA . LEU B 1 37 ? -0.554 -20.734 10.188 1 98 37 LEU B CA 1
ATOM 3262 C C . LEU B 1 37 ? 0.789 -20.312 9.602 1 98 37 LEU B C 1
ATOM 3264 O O . LEU B 1 37 ? 1.548 -21.156 9.117 1 98 37 LEU B O 1
ATOM 3268 N N . SER B 1 38 ? 1.038 -19.016 9.609 1 98.5 38 SER B N 1
ATOM 3269 C CA . SER B 1 38 ? 2.361 -18.547 9.211 1 98.5 38 SER B CA 1
ATOM 3270 C C . SER B 1 38 ? 3.436 -19.031 10.18 1 98.5 38 SER B C 1
ATOM 3272 O O . SER B 1 38 ? 3.127 -19.5 11.281 1 98.5 38 SER B O 1
ATOM 3274 N N . PRO B 1 39 ? 4.727 -18.969 9.766 1 98.62 39 PRO B N 1
ATOM 3275 C CA . PRO B 1 39 ? 5.801 -19.406 10.656 1 98.62 39 PRO B CA 1
ATOM 3276 C C . PRO B 1 39 ? 5.703 -18.797 12.047 1 98.62 39 PRO B C 1
ATOM 3278 O O . PRO B 1 39 ? 5.398 -17.609 12.188 1 98.62 39 PRO B O 1
ATOM 3281 N N . PRO B 1 40 ? 5.961 -19.656 13.07 1 98.44 40 PRO B N 1
ATOM 3282 C CA . PRO B 1 40 ? 5.875 -19.141 14.438 1 98.44 40 PRO B CA 1
ATOM 3283 C C . PRO B 1 40 ? 6.734 -17.906 14.664 1 98.44 40 PRO B C 1
ATOM 3285 O O . PRO B 1 40 ? 6.348 -17 15.414 1 98.44 40 PRO B O 1
ATOM 3288 N N . GLY B 1 41 ? 7.93 -17.844 14.008 1 98.56 41 GLY B N 1
ATOM 3289 C CA . GLY B 1 41 ? 8.789 -16.688 14.141 1 98.56 41 GLY B CA 1
ATOM 3290 C C . GLY B 1 41 ? 8.141 -15.406 13.648 1 98.56 41 GLY B C 1
ATOM 3291 O O . GLY B 1 41 ? 8.375 -14.328 14.195 1 98.56 41 GLY B O 1
ATOM 3292 N N . VAL B 1 42 ? 7.355 -15.469 12.594 1 98.81 42 VAL B N 1
ATOM 3293 C CA . VAL B 1 42 ? 6.633 -14.32 12.07 1 98.81 42 VAL B CA 1
ATOM 3294 C C . VAL B 1 42 ? 5.598 -13.852 13.086 1 98.81 42 VAL B C 1
ATOM 3296 O O . VAL B 1 42 ? 5.508 -12.656 13.383 1 98.81 42 VAL B O 1
ATOM 3299 N N . ILE B 1 43 ? 4.785 -14.797 13.625 1 98.75 43 ILE B N 1
ATOM 3300 C CA . ILE B 1 43 ? 3.746 -14.477 14.594 1 98.75 43 ILE B CA 1
ATOM 3301 C C . ILE B 1 43 ? 4.375 -13.844 15.836 1 98.75 43 ILE B C 1
ATOM 3303 O O . ILE B 1 43 ? 3.867 -12.844 16.359 1 98.75 43 ILE B O 1
ATOM 3307 N N . GLU B 1 44 ? 5.504 -14.383 16.281 1 98.81 44 GLU B N 1
ATOM 3308 C CA . GLU B 1 44 ? 6.207 -13.852 17.453 1 98.81 44 GLU B CA 1
ATOM 3309 C C . GLU B 1 44 ? 6.719 -12.438 17.188 1 98.81 44 GLU B C 1
ATOM 3311 O O . GLU B 1 44 ? 6.555 -11.555 18.031 1 98.81 44 GLU B O 1
ATOM 3316 N N . ALA B 1 45 ? 7.371 -12.188 16.047 1 98.75 45 ALA B N 1
ATOM 3317 C CA . ALA B 1 45 ? 7.914 -10.875 15.711 1 98.75 45 ALA B CA 1
ATOM 3318 C C . ALA B 1 45 ? 6.812 -9.828 15.633 1 98.75 45 ALA B C 1
ATOM 3320 O O . ALA B 1 45 ? 6.98 -8.703 16.109 1 98.75 45 ALA B O 1
ATOM 3321 N N . LEU B 1 46 ? 5.715 -10.211 15.008 1 98.88 46 LEU B N 1
ATOM 3322 C CA . LEU B 1 46 ? 4.582 -9.297 14.914 1 98.88 46 LEU B CA 1
ATOM 3323 C C . LEU B 1 46 ? 4.016 -8.992 16.297 1 98.88 46 LEU B C 1
ATOM 3325 O O . LEU B 1 46 ? 3.66 -7.852 16.594 1 98.88 46 LEU B O 1
ATOM 3329 N N . THR B 1 47 ? 3.863 -10.047 17.109 1 98.88 47 THR B N 1
ATOM 3330 C CA . THR B 1 47 ? 3.369 -9.867 18.469 1 98.88 47 THR B CA 1
ATOM 3331 C C . THR B 1 47 ? 4.238 -8.875 19.234 1 98.88 47 THR B C 1
ATOM 3333 O O . THR B 1 47 ? 3.725 -7.953 19.875 1 98.88 47 THR B O 1
ATOM 3336 N N . GLN B 1 48 ? 5.531 -9.07 19.156 1 98.62 48 GLN B N 1
ATOM 3337 C CA . GLN B 1 48 ? 6.469 -8.195 19.844 1 98.62 48 GLN B CA 1
ATOM 3338 C C . GLN B 1 48 ? 6.371 -6.766 19.312 1 98.62 48 GLN B C 1
ATOM 3340 O O . GLN B 1 48 ? 6.371 -5.809 20.078 1 98.62 48 GLN B O 1
ATOM 3345 N N . ARG B 1 49 ? 6.316 -6.605 18.031 1 98.56 49 ARG B N 1
ATOM 3346 C CA . ARG B 1 49 ? 6.277 -5.27 17.438 1 98.56 49 ARG B CA 1
ATOM 3347 C C . ARG B 1 49 ? 4.977 -4.559 17.797 1 98.56 49 ARG B C 1
ATOM 3349 O O . ARG B 1 49 ? 4.969 -3.352 18.047 1 98.56 49 ARG B O 1
ATOM 3356 N N . VAL B 1 50 ? 3.848 -5.277 17.719 1 98.75 50 VAL B N 1
ATOM 3357 C CA . VAL B 1 50 ? 2.551 -4.719 18.094 1 98.75 50 VAL B CA 1
ATOM 3358 C C . VAL B 1 50 ? 2.59 -4.234 19.531 1 98.75 50 VAL B C 1
ATOM 3360 O O . VAL B 1 50 ? 2.047 -3.174 19.859 1 98.75 50 VAL B O 1
ATOM 3363 N N . ALA B 1 51 ? 3.273 -4.953 20.375 1 98.31 51 ALA B N 1
ATOM 3364 C CA . ALA B 1 51 ? 3.357 -4.617 21.797 1 98.31 51 ALA B CA 1
ATOM 3365 C C . ALA B 1 51 ? 4.105 -3.307 22 1 98.31 51 ALA B C 1
ATOM 3367 O O . ALA B 1 51 ? 3.9 -2.621 23 1 98.31 51 ALA B O 1
ATOM 3368 N N . HIS B 1 52 ? 5.012 -2.994 21.078 1 98 52 HIS B N 1
ATOM 3369 C CA . HIS B 1 52 ? 5.703 -1.715 21.172 1 98 52 HIS B CA 1
ATOM 3370 C C . HIS B 1 52 ? 4.719 -0.552 21.172 1 98 52 HIS B C 1
ATOM 3372 O O . HIS B 1 52 ? 4.938 0.449 21.859 1 98 52 HIS B O 1
ATOM 3378 N N . GLY B 1 53 ? 3.699 -0.596 20.312 1 98 53 GLY B N 1
ATOM 3379 C CA . GLY B 1 53 ? 2.52 0.24 20.453 1 98 53 GLY B CA 1
ATOM 3380 C C . GLY B 1 53 ? 2.584 1.521 19.656 1 98 53 GLY B C 1
ATOM 3381 O O . GLY B 1 53 ? 1.62 2.287 19.609 1 98 53 GLY B O 1
ATOM 3382 N N . ILE B 1 54 ? 3.697 1.864 19.016 1 98 54 ILE B N 1
ATOM 3383 C CA . ILE B 1 54 ? 3.814 3.006 18.125 1 98 54 ILE B CA 1
ATOM 3384 C C . ILE B 1 54 ? 3.965 2.516 16.688 1 98 54 ILE B C 1
ATOM 3386 O O . ILE B 1 54 ? 4.883 1.751 16.375 1 98 54 ILE B O 1
ATOM 3390 N N . PHE B 1 55 ? 3.061 2.918 15.82 1 98.25 55 PHE B N 1
ATOM 3391 C CA . PHE B 1 55 ? 3.014 2.436 14.445 1 98.25 55 PHE B CA 1
ATOM 3392 C C . PHE B 1 55 ? 3.27 3.574 13.469 1 98.25 55 PHE B C 1
ATOM 3394 O O . PHE B 1 55 ? 2.424 3.873 12.625 1 98.25 55 PHE B O 1
ATOM 3401 N N . GLY B 1 56 ? 4.434 4.18 13.492 1 96.81 56 GLY B N 1
ATOM 3402 C CA . GLY B 1 56 ? 4.781 5.324 12.664 1 96.81 56 GLY B CA 1
ATOM 3403 C C . GLY B 1 56 ? 5.332 4.93 11.305 1 96.81 56 GLY B C 1
ATOM 3404 O O . GLY B 1 56 ? 5.406 3.744 10.984 1 96.81 56 GLY B O 1
ATOM 3405 N N . TYR B 1 57 ? 5.691 5.961 10.477 1 96.38 57 TYR B N 1
ATOM 3406 C CA . TYR B 1 57 ? 6.305 5.75 9.172 1 96.38 57 TYR B CA 1
ATOM 3407 C C . TYR B 1 57 ? 7.605 4.965 9.297 1 96.38 57 TYR B C 1
ATOM 3409 O O . TYR B 1 57 ? 8.359 5.145 10.258 1 96.38 57 TYR B O 1
ATOM 3417 N N . SER B 1 58 ? 7.777 4.09 8.266 1 96.31 58 SER B N 1
ATOM 3418 C CA . SER B 1 58 ? 8.883 3.15 8.445 1 96.31 58 SER B CA 1
ATOM 3419 C C . SER B 1 58 ? 9.648 2.947 7.141 1 96.31 58 SER B C 1
ATOM 3421 O O . SER B 1 58 ? 9.164 3.314 6.066 1 96.31 58 SER B O 1
ATOM 3423 N N . ARG B 1 59 ? 10.82 2.447 7.25 1 95.5 59 ARG B N 1
ATOM 3424 C CA . ARG B 1 59 ? 11.703 1.979 6.184 1 95.5 59 ARG B CA 1
ATOM 3425 C C . ARG B 1 59 ? 12.188 0.561 6.461 1 95.5 59 ARG B C 1
ATOM 3427 O O . ARG B 1 59 ? 12.094 0.076 7.59 1 95.5 59 ARG B O 1
ATOM 3434 N N . PRO B 1 60 ? 12.562 -0.114 5.355 1 96.62 60 PRO B N 1
ATOM 3435 C CA . PRO B 1 60 ? 13.133 -1.434 5.641 1 96.62 60 PRO B CA 1
ATOM 3436 C C . PRO B 1 60 ? 14.359 -1.365 6.547 1 96.62 60 PRO B C 1
ATOM 3438 O O . PRO B 1 60 ? 15.188 -0.46 6.402 1 96.62 60 PRO B O 1
ATOM 3441 N N . SER B 1 61 ? 14.5 -2.307 7.469 1 96.94 61 SER B N 1
ATOM 3442 C CA . SER B 1 61 ? 15.664 -2.357 8.344 1 96.94 61 SER B CA 1
ATOM 3443 C C . SER B 1 61 ? 16.906 -2.82 7.586 1 96.94 61 SER B C 1
ATOM 3445 O O . SER B 1 61 ? 16.797 -3.555 6.598 1 96.94 61 SER B O 1
ATOM 3447 N N . PRO B 1 62 ? 18.078 -2.381 8.062 1 96.56 62 PRO B N 1
ATOM 3448 C CA . PRO B 1 62 ? 19.297 -2.961 7.492 1 96.56 62 PRO B CA 1
ATOM 3449 C C . PRO B 1 62 ? 19.328 -4.484 7.582 1 96.56 62 PRO B C 1
ATOM 3451 O O . PRO B 1 62 ? 19.844 -5.152 6.688 1 96.56 62 PRO B O 1
ATOM 3454 N N . ARG B 1 63 ? 18.766 -5.004 8.625 1 98 63 ARG B N 1
ATOM 3455 C CA . ARG B 1 63 ? 18.719 -6.449 8.82 1 98 63 ARG B CA 1
ATOM 3456 C C . ARG B 1 63 ? 17.891 -7.125 7.727 1 98 63 ARG B C 1
ATOM 3458 O O . ARG B 1 63 ? 18.281 -8.164 7.199 1 98 63 ARG B O 1
ATOM 3465 N N . LEU B 1 64 ? 16.75 -6.543 7.383 1 98.5 64 LEU B N 1
ATOM 3466 C CA . LEU B 1 64 ? 15.93 -7.098 6.312 1 98.5 64 LEU B CA 1
ATOM 3467 C C . LEU B 1 64 ? 16.703 -7.133 4.996 1 98.5 64 LEU B C 1
ATOM 3469 O O . LEU B 1 64 ? 16.672 -8.133 4.273 1 98.5 64 LEU B O 1
ATOM 3473 N N . ILE B 1 65 ? 17.391 -6.066 4.648 1 98.69 65 ILE B N 1
ATOM 3474 C CA . ILE B 1 65 ? 18.172 -5.973 3.426 1 98.69 65 ILE B CA 1
ATOM 3475 C C . ILE B 1 65 ? 19.25 -7.055 3.426 1 98.69 65 ILE B C 1
ATOM 3477 O O . ILE B 1 65 ? 19.422 -7.766 2.434 1 98.69 65 ILE B O 1
ATOM 3481 N N . GLU B 1 66 ? 19.891 -7.223 4.559 1 98.75 66 GLU B N 1
ATOM 3482 C CA . GLU B 1 66 ? 20.922 -8.242 4.711 1 98.75 66 GLU B CA 1
ATOM 3483 C C . GLU B 1 66 ? 20.344 -9.641 4.52 1 98.75 66 GLU B C 1
ATOM 3485 O O . GLU B 1 66 ? 20.953 -10.484 3.852 1 98.75 66 GLU B O 1
ATOM 3490 N N . LEU B 1 67 ? 19.234 -9.883 5.094 1 98.88 67 LEU B N 1
ATOM 3491 C CA . LEU B 1 67 ? 18.594 -11.188 5.004 1 98.88 67 LEU B CA 1
ATOM 3492 C C . LEU B 1 67 ? 18.234 -11.516 3.559 1 98.88 67 LEU B C 1
ATOM 3494 O O . LEU B 1 67 ? 18.391 -12.648 3.113 1 98.88 67 LEU B O 1
ATOM 3498 N N . ILE B 1 68 ? 17.75 -10.516 2.789 1 98.88 68 ILE B N 1
ATOM 3499 C CA . ILE B 1 68 ? 17.391 -10.719 1.388 1 98.88 68 ILE B CA 1
ATOM 3500 C C . ILE B 1 68 ? 18.656 -11.055 0.584 1 98.88 68 ILE B C 1
ATOM 3502 O O . ILE B 1 68 ? 18.672 -12.016 -0.191 1 98.88 68 ILE B O 1
ATOM 3506 N N . ILE B 1 69 ? 19.688 -10.289 0.794 1 98.81 69 ILE B N 1
ATOM 3507 C CA . ILE B 1 69 ? 20.953 -10.484 0.08 1 98.81 69 ILE B CA 1
ATOM 3508 C C . ILE B 1 69 ? 21.5 -11.883 0.359 1 98.81 69 ILE B C 1
ATOM 3510 O O . ILE B 1 69 ? 21.844 -12.617 -0.57 1 98.81 69 ILE B O 1
ATOM 3514 N N . ASN B 1 70 ? 21.516 -12.273 1.615 1 98.75 70 ASN B N 1
ATOM 3515 C CA . ASN B 1 70 ? 22.031 -13.586 2.002 1 98.75 70 ASN B CA 1
ATOM 3516 C C . ASN B 1 70 ? 21.156 -14.711 1.441 1 98.75 70 ASN B C 1
ATOM 3518 O O . ASN B 1 70 ? 21.672 -15.727 0.981 1 98.75 70 ASN B O 1
ATOM 3522 N N . ARG B 1 71 ? 19.922 -14.516 1.467 1 98.44 71 ARG B N 1
ATOM 3523 C CA . ARG B 1 71 ? 19 -15.539 0.985 1 98.44 71 ARG B CA 1
ATOM 3524 C C . ARG B 1 71 ? 19.203 -15.797 -0.505 1 98.44 71 ARG B C 1
ATOM 3526 O O . ARG B 1 71 ? 19.266 -16.953 -0.939 1 98.44 71 ARG B O 1
ATOM 3533 N N . LEU B 1 72 ? 19.297 -14.734 -1.309 1 98.69 72 LEU B N 1
ATOM 3534 C CA . LEU B 1 72 ? 19.453 -14.891 -2.752 1 98.69 72 LEU B CA 1
ATOM 3535 C C . LEU B 1 72 ? 20.781 -15.531 -3.09 1 98.69 72 LEU B C 1
ATOM 3537 O O . LEU B 1 72 ? 20.875 -16.328 -4.027 1 98.69 72 LEU B O 1
ATOM 3541 N N . ALA B 1 73 ? 21.797 -15.211 -2.293 1 98.62 73 ALA B N 1
ATOM 3542 C CA . ALA B 1 73 ? 23.109 -15.844 -2.467 1 98.62 73 ALA B CA 1
ATOM 3543 C C . ALA B 1 73 ? 23.047 -17.328 -2.1 1 98.62 73 ALA B C 1
ATOM 3545 O O . ALA B 1 73 ? 23.531 -18.172 -2.852 1 98.62 73 ALA B O 1
ATOM 3546 N N . ASP B 1 74 ? 22.469 -17.641 -0.971 1 97.81 74 ASP B N 1
ATOM 3547 C CA . ASP B 1 74 ? 22.469 -19 -0.427 1 97.81 74 ASP B CA 1
ATOM 3548 C C . ASP B 1 74 ? 21.562 -19.906 -1.25 1 97.81 74 ASP B C 1
ATOM 3550 O O . ASP B 1 74 ?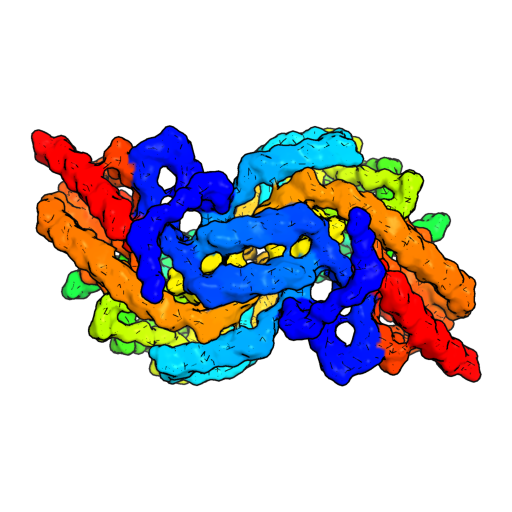 21.938 -21.047 -1.559 1 97.81 74 ASP B O 1
ATOM 3554 N N . ARG B 1 75 ? 20.422 -19.469 -1.664 1 96.75 75 ARG B N 1
ATOM 3555 C CA . ARG B 1 75 ? 19.406 -20.328 -2.297 1 96.75 75 ARG B CA 1
ATOM 3556 C C . ARG B 1 75 ? 19.641 -20.406 -3.803 1 96.75 75 ARG B C 1
ATOM 3558 O O . ARG B 1 75 ? 19.375 -21.438 -4.418 1 96.75 75 ARG B O 1
ATOM 3565 N N . TYR B 1 76 ? 20.156 -19.281 -4.344 1 97.69 76 TYR B N 1
ATOM 3566 C CA . TYR B 1 76 ? 20.125 -19.219 -5.801 1 97.69 76 TYR B CA 1
ATOM 3567 C C . TYR B 1 76 ? 21.516 -18.953 -6.359 1 97.69 76 TYR B C 1
ATOM 3569 O O . TYR B 1 76 ? 21.719 -18.906 -7.578 1 97.69 76 TYR B O 1
ATOM 3577 N N . GLY B 1 77 ? 22.516 -18.75 -5.504 1 97.75 77 GLY B N 1
ATOM 3578 C CA . GLY B 1 77 ? 23.828 -18.359 -5.977 1 97.75 77 GLY B CA 1
ATOM 3579 C C . GLY B 1 77 ? 23.828 -17 -6.645 1 97.75 77 GLY B C 1
ATOM 3580 O O . GLY B 1 77 ? 24.688 -16.719 -7.488 1 97.75 77 GLY B O 1
ATOM 3581 N N . TRP B 1 78 ? 22.844 -16.172 -6.395 1 98.44 78 TRP B N 1
ATOM 3582 C CA . TRP B 1 78 ? 22.734 -14.844 -6.977 1 98.44 78 TRP B CA 1
ATOM 3583 C C . TRP B 1 78 ? 23.219 -13.781 -6 1 98.44 78 TRP B C 1
ATOM 3585 O O . TRP B 1 78 ? 22.547 -13.477 -5.016 1 98.44 78 TRP B O 1
ATOM 3595 N N . HIS B 1 79 ? 24.375 -13.219 -6.223 1 98.5 79 HIS B N 1
ATOM 3596 C CA . HIS B 1 79 ? 24.938 -12.164 -5.391 1 98.5 79 HIS B CA 1
ATOM 3597 C C . HIS B 1 79 ? 24.469 -10.789 -5.84 1 98.5 79 HIS B C 1
ATOM 3599 O O . HIS B 1 79 ? 24.781 -10.352 -6.945 1 98.5 79 HIS B O 1
ATOM 3605 N N . ILE B 1 80 ? 23.719 -10.117 -4.965 1 98.69 80 ILE B N 1
ATOM 3606 C CA . ILE B 1 80 ? 23.172 -8.82 -5.332 1 98.69 80 ILE B CA 1
ATOM 3607 C C . ILE B 1 80 ? 23.719 -7.742 -4.402 1 98.69 80 ILE B C 1
ATOM 3609 O O . ILE B 1 80 ? 24.328 -8.047 -3.381 1 98.69 80 ILE B O 1
ATOM 3613 N N . GLU B 1 81 ? 23.547 -6.48 -4.805 1 98.56 81 GLU B N 1
ATOM 3614 C CA . GLU B 1 81 ? 23.906 -5.312 -4.012 1 98.56 81 GLU B CA 1
ATOM 3615 C C . GLU B 1 81 ? 22.688 -4.676 -3.359 1 98.56 81 GLU B C 1
ATOM 3617 O O . GLU B 1 81 ? 21.594 -4.73 -3.912 1 98.56 81 GLU B O 1
ATOM 3622 N N . PRO B 1 82 ? 22.922 -4.117 -2.193 1 98.38 82 PRO B N 1
ATOM 3623 C CA . PRO B 1 82 ? 21.781 -3.529 -1.485 1 98.38 82 PRO B CA 1
ATOM 3624 C C . PRO B 1 82 ? 21.062 -2.461 -2.307 1 98.38 82 PRO B C 1
ATOM 3626 O O . PRO B 1 82 ? 19.828 -2.34 -2.232 1 98.38 82 PRO B O 1
ATOM 3629 N N . GLU B 1 83 ? 21.781 -1.707 -3.127 1 97.94 83 GLU B N 1
ATOM 3630 C CA . GLU B 1 83 ? 21.219 -0.597 -3.883 1 97.94 83 GLU B CA 1
ATOM 3631 C C . GLU B 1 83 ? 20.297 -1.101 -4.996 1 97.94 83 GLU B C 1
ATOM 3633 O O . GLU B 1 83 ? 19.531 -0.329 -5.57 1 97.94 83 GLU B O 1
ATOM 3638 N N . TRP B 1 84 ? 20.422 -2.418 -5.34 1 98.81 84 TRP B N 1
ATOM 3639 C CA . TRP B 1 84 ? 19.594 -2.982 -6.41 1 98.81 84 TRP B CA 1
ATOM 3640 C C . TRP B 1 84 ? 18.156 -3.195 -5.945 1 98.81 84 TRP B C 1
ATOM 3642 O O . TRP B 1 84 ? 17.266 -3.428 -6.762 1 98.81 84 TRP B O 1
ATOM 3652 N N . LEU B 1 85 ? 17.969 -3.127 -4.621 1 98.81 85 LEU B N 1
ATOM 3653 C CA . LEU B 1 85 ? 16.656 -3.455 -4.059 1 98.81 85 LEU B CA 1
ATOM 3654 C C . LEU B 1 85 ? 15.727 -2.248 -4.105 1 98.81 85 LEU B C 1
ATOM 3656 O O . LEU B 1 85 ? 16.094 -1.153 -3.678 1 98.81 85 LEU B O 1
ATOM 3660 N N . VAL B 1 86 ? 14.539 -2.426 -4.676 1 98.62 86 VAL B N 1
ATOM 3661 C CA . VAL B 1 86 ? 13.438 -1.469 -4.633 1 98.62 86 VAL B CA 1
ATOM 3662 C C . VAL B 1 86 ? 12.211 -2.115 -3.986 1 98.62 86 VAL B C 1
ATOM 3664 O O . VAL B 1 86 ? 11.617 -3.037 -4.551 1 98.62 86 VAL B O 1
ATOM 3667 N N . PHE B 1 87 ? 11.859 -1.65 -2.836 1 98.12 87 PHE B N 1
ATOM 3668 C CA . PHE B 1 87 ? 10.727 -2.234 -2.125 1 98.12 87 PHE B CA 1
ATOM 3669 C C . PHE B 1 87 ? 9.406 -1.738 -2.705 1 98.12 87 PHE B C 1
ATOM 3671 O O . PHE B 1 87 ? 9.297 -0.576 -3.1 1 98.12 87 PHE B O 1
ATOM 3678 N N . LEU B 1 88 ? 8.422 -2.617 -2.768 1 96.88 88 LEU B N 1
ATOM 3679 C CA . LEU B 1 88 ? 7.098 -2.393 -3.334 1 96.88 88 LEU B CA 1
ATOM 3680 C C . LEU B 1 88 ? 6.016 -2.941 -2.412 1 96.88 88 LEU B C 1
ATOM 3682 O O . LEU B 1 88 ? 6.227 -3.941 -1.722 1 96.88 88 LEU B O 1
ATOM 3686 N N . PRO B 1 89 ? 4.852 -2.352 -2.457 1 95.12 89 PRO B N 1
ATOM 3687 C CA . PRO B 1 89 ? 3.766 -2.881 -1.63 1 95.12 89 PRO B CA 1
ATOM 3688 C C . PRO B 1 89 ? 3.158 -4.16 -2.201 1 95.12 89 PRO B C 1
ATOM 3690 O O . PRO B 1 89 ? 2.363 -4.824 -1.53 1 95.12 89 PRO B O 1
ATOM 3693 N N . GLY B 1 90 ? 3.488 -4.492 -3.418 1 96.25 90 GLY B N 1
ATOM 3694 C CA . GLY B 1 90 ? 3.041 -5.711 -4.074 1 96.25 90 GLY B CA 1
ATOM 3695 C C . GLY B 1 90 ? 3.664 -5.914 -5.441 1 96.25 90 GLY B C 1
ATOM 3696 O O . GLY B 1 90 ? 4.176 -4.969 -6.047 1 96.25 90 GLY B O 1
ATOM 3697 N N . VAL B 1 91 ? 3.561 -7.113 -5.922 1 97.38 91 VAL B N 1
ATOM 3698 C CA . VAL B 1 91 ? 4.152 -7.43 -7.219 1 97.38 91 VAL B CA 1
ATOM 3699 C C . VAL B 1 91 ? 3.221 -6.969 -8.336 1 97.38 91 VAL B C 1
ATOM 3701 O O . VAL B 1 91 ? 3.68 -6.523 -9.391 1 97.38 91 VAL B O 1
ATOM 3704 N N . VAL B 1 92 ? 1.907 -7.066 -8.125 1 97.38 92 VAL B N 1
ATOM 3705 C CA . VAL B 1 92 ? 0.958 -6.66 -9.156 1 97.38 92 VAL B CA 1
ATOM 3706 C C . VAL B 1 92 ? 1.137 -5.176 -9.469 1 97.38 92 VAL B C 1
ATOM 3708 O O . VAL B 1 92 ? 1.281 -4.789 -10.633 1 97.38 92 VAL B O 1
ATOM 3711 N N . PRO B 1 93 ? 1.179 -4.277 -8.438 1 97.31 93 PRO B N 1
ATOM 3712 C CA . PRO B 1 93 ? 1.541 -2.896 -8.766 1 97.31 93 PRO B CA 1
ATOM 3713 C C . PRO B 1 93 ? 2.889 -2.789 -9.469 1 97.31 93 PRO B C 1
ATOM 3715 O O . PRO B 1 93 ? 3.061 -1.943 -10.352 1 97.31 93 PRO B O 1
ATOM 3718 N N . GLY B 1 94 ? 3.826 -3.631 -9.094 1 98 94 GLY B N 1
ATOM 3719 C CA . GLY B 1 94 ? 5.125 -3.652 -9.742 1 98 94 GLY B CA 1
ATOM 3720 C C . GLY B 1 94 ? 5.039 -3.93 -11.234 1 98 94 GLY B C 1
ATOM 3721 O O . GLY B 1 94 ? 5.73 -3.289 -12.031 1 98 94 GLY B O 1
ATOM 3722 N N . LEU B 1 95 ? 4.188 -4.859 -11.617 1 98.5 95 LEU B N 1
ATOM 3723 C CA . LEU B 1 95 ? 3.984 -5.18 -13.023 1 98.5 95 LEU B CA 1
ATOM 3724 C C . LEU B 1 95 ? 3.436 -3.977 -13.789 1 98.5 95 LEU B C 1
ATOM 3726 O O . LEU B 1 95 ? 3.859 -3.701 -14.914 1 98.5 95 LEU B O 1
ATOM 3730 N N . ASN B 1 96 ? 2.512 -3.334 -13.203 1 98.06 96 ASN B N 1
ATOM 3731 C CA . ASN B 1 96 ? 1.931 -2.148 -13.828 1 98.06 96 ASN B CA 1
ATOM 3732 C C . ASN B 1 96 ? 2.953 -1.022 -13.953 1 98.06 96 ASN B C 1
ATOM 3734 O O . ASN B 1 96 ? 3.045 -0.374 -14.992 1 98.06 96 ASN B O 1
ATOM 3738 N N . LEU B 1 97 ? 3.725 -0.801 -12.898 1 97.88 97 LEU B N 1
ATOM 3739 C CA . LEU B 1 97 ? 4.766 0.221 -12.914 1 97.88 97 LEU B CA 1
ATOM 3740 C C . LEU B 1 97 ? 5.824 -0.099 -13.969 1 97.88 97 LEU B C 1
ATOM 3742 O O . LEU B 1 97 ? 6.375 0.807 -14.594 1 97.88 97 LEU B O 1
ATOM 3746 N N . ALA B 1 98 ? 6.094 -1.363 -14.117 1 98.69 98 ALA B N 1
ATOM 3747 C CA . ALA B 1 98 ? 7.027 -1.789 -15.164 1 98.69 98 ALA B CA 1
ATOM 3748 C C . ALA B 1 98 ? 6.535 -1.369 -16.547 1 98.69 98 ALA B C 1
ATOM 3750 O O . ALA B 1 98 ? 7.312 -0.871 -17.359 1 98.69 98 ALA B O 1
ATOM 3751 N N . CYS B 1 99 ? 5.25 -1.579 -16.812 1 98.38 99 CYS B N 1
ATOM 3752 C CA . CYS B 1 99 ? 4.668 -1.167 -18.078 1 98.38 99 CYS B CA 1
ATOM 3753 C C . CYS B 1 99 ? 4.859 0.328 -18.312 1 98.38 99 CYS B C 1
ATOM 3755 O O . CYS B 1 99 ? 5.203 0.754 -19.422 1 98.38 99 CYS B O 1
ATOM 3757 N N . ARG B 1 100 ? 4.676 1.069 -17.281 1 96.06 100 ARG B N 1
ATOM 3758 C CA . ARG B 1 100 ? 4.805 2.52 -17.359 1 96.06 100 ARG B CA 1
ATOM 3759 C C . ARG B 1 100 ? 6.262 2.932 -17.531 1 96.06 100 ARG B C 1
ATOM 3761 O O . ARG B 1 100 ? 6.574 3.844 -18.297 1 96.06 100 ARG B O 1
ATOM 3768 N N . ALA B 1 101 ? 7.133 2.297 -16.859 1 97.94 101 ALA B N 1
ATOM 3769 C CA . ALA B 1 101 ? 8.531 2.713 -16.734 1 97.94 101 ALA B CA 1
ATOM 3770 C C . ALA B 1 101 ? 9.336 2.301 -17.953 1 97.94 101 ALA B C 1
ATOM 3772 O O . ALA B 1 101 ? 10.273 2.996 -18.359 1 97.94 101 ALA B O 1
ATOM 3773 N N . TRP B 1 102 ? 8.969 1.188 -18.578 1 98.69 102 TRP B N 1
ATOM 3774 C CA . TRP B 1 102 ? 9.953 0.574 -19.469 1 98.69 102 TRP B CA 1
ATOM 3775 C C . TRP B 1 102 ? 9.383 0.375 -20.859 1 98.69 102 TRP B C 1
ATOM 3777 O O . TRP B 1 102 ? 9.93 -0.39 -21.656 1 98.69 102 TRP B O 1
ATOM 3787 N N . THR B 1 103 ? 8.281 0.983 -21.141 1 98.31 103 THR B N 1
ATOM 3788 C CA . THR B 1 103 ? 7.719 0.908 -22.484 1 98.31 103 THR B CA 1
ATOM 3789 C C . THR B 1 103 ? 7.414 2.303 -23.031 1 98.31 103 THR B C 1
ATOM 3791 O O . THR B 1 103 ? 7.086 3.211 -22.266 1 98.31 103 THR B O 1
ATOM 3794 N N . ALA B 1 104 ? 7.551 2.49 -24.328 1 96.94 104 ALA B N 1
ATOM 3795 C CA . ALA B 1 104 ? 7.09 3.689 -25.016 1 96.94 104 ALA B CA 1
ATOM 3796 C C . ALA B 1 104 ? 5.637 3.537 -25.469 1 96.94 104 ALA B C 1
ATOM 3798 O O . ALA B 1 104 ? 5.164 2.42 -25.688 1 96.94 104 ALA B O 1
ATOM 3799 N N . PRO B 1 105 ? 4.957 4.68 -25.609 1 94.44 105 PRO B N 1
ATOM 3800 C CA . PRO B 1 105 ? 3.602 4.598 -26.156 1 94.44 105 PRO B CA 1
ATOM 3801 C C . PRO B 1 105 ? 3.555 3.891 -27.5 1 94.44 105 PRO B C 1
ATOM 3803 O O . PRO B 1 105 ? 4.395 4.148 -28.375 1 94.44 105 PRO B O 1
ATOM 3806 N N . GLY B 1 106 ? 2.691 2.938 -27.625 1 96.44 106 GLY B N 1
ATOM 3807 C CA . GLY B 1 106 ? 2.52 2.225 -28.875 1 96.44 106 GLY B CA 1
ATOM 3808 C C . GLY B 1 106 ? 3.348 0.958 -28.969 1 96.44 106 GLY B C 1
ATOM 3809 O O . GLY B 1 106 ? 3.092 0.098 -29.812 1 96.44 106 GLY B O 1
ATOM 3810 N N . ARG B 1 107 ? 4.332 0.808 -28.109 1 97.62 107 ARG B N 1
ATOM 3811 C CA . ARG B 1 107 ? 5.14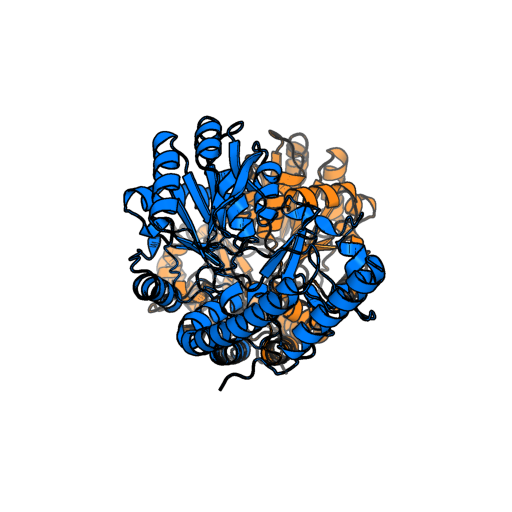1 -0.409 -28.078 1 97.62 107 ARG B CA 1
ATOM 3812 C C . ARG B 1 107 ? 4.508 -1.457 -27.172 1 97.62 107 ARG B C 1
ATOM 3814 O O . ARG B 1 107 ? 3.938 -1.121 -26.125 1 97.62 107 ARG B O 1
ATOM 3821 N N . GLY B 1 108 ? 4.645 -2.701 -27.531 1 98.5 108 GLY B N 1
ATOM 3822 C CA . GLY B 1 108 ? 3.885 -3.764 -26.891 1 98.5 108 GLY B CA 1
ATOM 3823 C C . GLY B 1 108 ? 4.523 -4.27 -25.609 1 98.5 108 GLY B C 1
ATOM 3824 O O . GLY B 1 108 ? 5.691 -3.986 -25.344 1 98.5 108 GLY B O 1
ATOM 3825 N N . VAL B 1 109 ? 3.756 -4.867 -24.797 1 98.94 109 VAL B N 1
ATOM 3826 C CA . VAL B 1 109 ? 4.145 -5.691 -23.656 1 98.94 109 VAL B CA 1
ATOM 3827 C C . VAL B 1 109 ? 3.785 -7.148 -23.922 1 98.94 109 VAL B C 1
ATOM 3829 O O . VAL B 1 109 ? 2.619 -7.473 -24.156 1 98.94 109 VAL B O 1
ATOM 3832 N N . ILE B 1 110 ? 4.797 -8.016 -23.922 1 98.94 110 ILE B N 1
ATOM 3833 C CA . ILE B 1 110 ? 4.582 -9.43 -24.188 1 98.94 110 ILE B CA 1
ATOM 3834 C C . ILE B 1 110 ? 4.398 -10.18 -22.859 1 98.94 110 ILE B C 1
ATOM 3836 O O . ILE B 1 110 ? 5.102 -9.914 -21.891 1 98.94 110 ILE B O 1
ATOM 3840 N N . THR B 1 111 ? 3.484 -11.102 -22.812 1 98.81 111 THR B N 1
ATOM 3841 C CA . THR B 1 111 ? 3.381 -12.016 -21.688 1 98.81 111 THR B CA 1
ATOM 3842 C C . THR B 1 111 ? 2.83 -13.367 -22.125 1 98.81 111 THR B C 1
ATOM 3844 O O . THR B 1 111 ? 2.189 -13.469 -23.188 1 98.81 111 THR B O 1
ATOM 3847 N N . PRO B 1 112 ? 3.129 -14.398 -21.375 1 98.19 112 PRO B N 1
ATOM 3848 C CA . PRO B 1 112 ? 2.549 -15.711 -21.672 1 98.19 112 PRO B CA 1
ATOM 3849 C C . PRO B 1 112 ? 1.031 -15.734 -21.516 1 98.19 112 PRO B C 1
ATOM 3851 O O . PRO B 1 112 ? 0.471 -14.922 -20.781 1 98.19 112 PRO B O 1
ATOM 3854 N N . LYS B 1 113 ? 0.407 -16.641 -22.219 1 98.19 113 LYS B N 1
ATOM 3855 C CA . LYS B 1 113 ? -1.009 -16.969 -22.062 1 98.19 113 LYS B CA 1
ATOM 3856 C C . LYS B 1 113 ? -1.25 -18.469 -22.219 1 98.19 113 LYS B C 1
ATOM 3858 O O . LYS B 1 113 ? -0.893 -19.062 -23.25 1 98.19 113 LYS B O 1
ATOM 3863 N N . PRO B 1 114 ? -1.877 -19.172 -21.234 1 97.81 114 PRO B N 1
ATOM 3864 C CA . PRO B 1 114 ? -2.438 -18.625 -20 1 97.81 114 PRO B CA 1
ATOM 3865 C C . PRO B 1 114 ? -1.363 -18.172 -19.016 1 97.81 114 PRO B C 1
ATOM 3867 O O . PRO B 1 114 ? -0.236 -18.672 -19.047 1 97.81 114 PRO B O 1
ATOM 3870 N N . VAL B 1 115 ? -1.709 -17.234 -18.203 1 98.56 115 VAL B N 1
ATOM 3871 C CA . VAL B 1 115 ? -0.845 -16.734 -17.141 1 98.56 115 VAL B CA 1
ATOM 3872 C C . VAL B 1 115 ? -1.692 -16.062 -16.062 1 98.56 115 VAL B C 1
ATOM 3874 O O . VAL B 1 115 ? -2.883 -15.805 -16.266 1 98.56 115 VAL B O 1
ATOM 3877 N N . TYR B 1 116 ? -1.151 -15.906 -14.914 1 98.06 116 TYR B N 1
ATOM 3878 C CA . TYR B 1 116 ? -1.796 -15.125 -13.867 1 98.06 116 TYR B CA 1
ATOM 3879 C C . TYR B 1 116 ? -2.371 -13.828 -14.43 1 98.06 116 TYR B C 1
ATOM 3881 O O . TYR B 1 116 ? -1.648 -13.031 -15.031 1 98.06 116 TYR B O 1
ATOM 3889 N N . TYR B 1 117 ? -3.605 -13.5 -14.227 1 97.06 117 TYR B N 1
ATOM 3890 C CA . TYR B 1 117 ? -4.395 -12.617 -15.078 1 97.06 117 TYR B CA 1
ATOM 3891 C C . TYR B 1 117 ? -3.939 -11.172 -14.938 1 97.06 117 TYR B C 1
ATOM 3893 O O . TYR B 1 117 ? -4.074 -10.375 -15.867 1 97.06 117 TYR B O 1
ATOM 3901 N N . PRO B 1 118 ? -3.396 -10.75 -13.812 1 97.44 118 PRO B N 1
ATOM 3902 C CA . PRO B 1 118 ? -2.887 -9.375 -13.781 1 97.44 118 PRO B CA 1
ATOM 3903 C C . PRO B 1 118 ? -1.825 -9.109 -14.844 1 97.44 118 PRO B C 1
ATOM 3905 O O . PRO B 1 118 ? -1.663 -7.973 -15.297 1 97.44 118 PRO B O 1
ATOM 3908 N N . PHE B 1 119 ? -1.134 -10.133 -15.281 1 98.62 119 PHE B N 1
ATOM 3909 C CA . PHE B 1 119 ? -0.198 -9.969 -16.391 1 98.62 119 PHE B CA 1
ATOM 3910 C C . PHE B 1 119 ? -0.924 -9.523 -17.656 1 98.62 119 PHE B C 1
ATOM 3912 O O . PHE B 1 119 ? -0.404 -8.703 -18.422 1 98.62 119 PHE B O 1
ATOM 3919 N N . LEU B 1 120 ? -2.074 -10.094 -17.875 1 98.56 120 LEU B N 1
ATOM 3920 C CA . LEU B 1 120 ? -2.869 -9.82 -19.062 1 98.56 120 LEU B CA 1
ATOM 3921 C C . LEU B 1 120 ? -3.541 -8.453 -18.969 1 98.56 120 LEU B C 1
ATOM 3923 O O . LEU B 1 120 ? -3.842 -7.832 -19.984 1 98.56 120 LEU B O 1
ATOM 3927 N N . GLN B 1 121 ? -3.727 -7.93 -17.781 1 98.25 121 GLN B N 1
ATOM 3928 C CA . GLN B 1 121 ? -4.465 -6.688 -17.578 1 98.25 121 GLN B CA 1
ATOM 3929 C C . GLN B 1 121 ? -3.521 -5.488 -17.531 1 98.25 121 GLN B C 1
ATOM 3931 O O . GLN B 1 121 ? -3.885 -4.391 -17.953 1 98.25 121 GLN B O 1
ATOM 3936 N N . ALA B 1 122 ? -2.305 -5.664 -17.047 1 98.31 122 ALA B N 1
ATOM 3937 C CA . ALA B 1 122 ? -1.367 -4.582 -16.75 1 98.31 122 ALA B CA 1
ATOM 3938 C C . ALA B 1 122 ? -1.116 -3.725 -17.984 1 98.31 122 ALA B C 1
ATOM 3940 O O . ALA B 1 122 ? -1.164 -2.494 -17.922 1 98.31 122 ALA B O 1
ATOM 3941 N N . PRO B 1 123 ? -0.863 -4.336 -19.188 1 98.44 123 PRO B N 1
ATOM 3942 C CA . PRO B 1 123 ? -0.616 -3.494 -20.359 1 98.44 123 PRO B CA 1
ATOM 3943 C C . PRO B 1 123 ? -1.787 -2.568 -20.688 1 98.44 123 PRO B C 1
ATOM 3945 O O . PRO B 1 123 ? -1.592 -1.365 -20.875 1 98.44 123 PRO B O 1
ATOM 3948 N N . GLY B 1 124 ? -3.006 -3.125 -20.641 1 97.81 124 GLY B N 1
ATOM 3949 C CA . GLY B 1 124 ? -4.18 -2.316 -20.938 1 97.81 124 GLY B CA 1
ATOM 3950 C C . GLY B 1 124 ? -4.383 -1.187 -19.938 1 97.81 124 GLY B C 1
ATOM 3951 O O . GLY B 1 124 ? -4.695 -0.059 -20.328 1 97.81 124 GLY B O 1
ATOM 3952 N N . PHE B 1 125 ? -4.176 -1.457 -18.688 1 96.38 125 PHE B N 1
ATOM 3953 C CA . PHE B 1 125 ? -4.32 -0.45 -17.641 1 96.38 125 PHE B CA 1
ATOM 3954 C C . PHE B 1 125 ? -3.332 0.691 -17.844 1 96.38 125 PHE B C 1
ATOM 3956 O O . PHE B 1 125 ? -3.535 1.797 -17.344 1 96.38 125 PHE B O 1
ATOM 3963 N N . ASN B 1 126 ? -2.244 0.503 -18.562 1 95.94 126 ASN B N 1
ATOM 3964 C CA . ASN B 1 126 ? -1.202 1.499 -18.781 1 95.94 126 ASN B CA 1
ATOM 3965 C C . ASN B 1 126 ? -1.15 1.934 -20.25 1 95.94 126 ASN B C 1
ATOM 3967 O O . ASN B 1 126 ? -0.13 2.443 -20.719 1 95.94 126 ASN B O 1
ATOM 3971 N N . GLU B 1 127 ? -2.205 1.612 -20.969 1 95.19 127 GLU B N 1
ATOM 3972 C CA . GLU B 1 127 ? -2.404 2.066 -22.344 1 95.19 127 GLU B CA 1
ATOM 3973 C C . GLU B 1 127 ? -1.278 1.585 -23.25 1 95.19 127 GLU B C 1
ATOM 3975 O O . GLU B 1 127 ? -0.712 2.369 -24.016 1 95.19 127 GLU B O 1
ATOM 3980 N N . ARG B 1 128 ? -0.885 0.335 -23.062 1 98.12 128 ARG B N 1
ATOM 3981 C CA . ARG B 1 128 ? 0.086 -0.341 -23.922 1 98.12 128 ARG B CA 1
ATOM 3982 C C . ARG B 1 128 ? -0.543 -1.536 -24.625 1 98.12 128 ARG B C 1
ATOM 3984 O O . ARG B 1 128 ? -1.422 -2.199 -24.078 1 98.12 128 ARG B O 1
ATOM 3991 N N . PRO B 1 129 ? -0.115 -1.792 -25.891 1 98.56 129 PRO B N 1
ATOM 3992 C CA . PRO B 1 129 ? -0.63 -2.998 -26.547 1 98.56 129 PRO B CA 1
ATOM 3993 C C . PRO B 1 129 ? -0.236 -4.281 -25.812 1 98.56 129 PRO B C 1
ATOM 3995 O O . PRO B 1 129 ? 0.93 -4.453 -25.453 1 98.56 129 PRO B O 1
ATOM 3998 N N . LEU B 1 130 ? -1.211 -5.137 -25.578 1 98.75 130 LEU B N 1
ATOM 3999 C CA . LEU B 1 130 ? -0.953 -6.469 -25.047 1 98.75 130 LEU B CA 1
ATOM 4000 C C . LEU B 1 130 ? -0.596 -7.441 -26.172 1 98.75 130 LEU B C 1
ATOM 4002 O O . LEU B 1 130 ? -1.342 -7.574 -27.141 1 98.75 130 LEU B O 1
ATOM 4006 N N . LEU B 1 131 ? 0.52 -8.031 -26.094 1 98.75 131 LEU B N 1
ATOM 4007 C CA . LEU B 1 131 ? 0.926 -9.141 -26.953 1 98.75 131 LEU B CA 1
ATOM 4008 C C . LEU B 1 131 ? 1.051 -10.43 -26.141 1 98.75 131 LEU B C 1
ATOM 4010 O O . LEU B 1 131 ? 1.586 -10.422 -25.031 1 98.75 131 LEU B O 1
ATOM 4014 N N . THR B 1 132 ? 0.532 -11.531 -26.656 1 98.5 132 THR B N 1
ATOM 4015 C CA . THR B 1 132 ? 0.59 -12.781 -25.906 1 98.5 132 THR B CA 1
ATOM 4016 C C . THR B 1 132 ? 1.334 -13.852 -26.688 1 98.5 132 THR B C 1
ATOM 4018 O O . THR B 1 132 ? 1.27 -13.891 -27.922 1 98.5 132 THR B O 1
ATOM 4021 N N . VAL B 1 133 ? 2.062 -14.625 -25.953 1 98.38 133 VAL B N 1
ATOM 4022 C CA . VAL B 1 133 ? 2.752 -15.805 -26.453 1 98.38 133 VAL B CA 1
ATOM 4023 C C . VAL B 1 133 ? 2.156 -17.062 -25.828 1 98.38 133 VAL B C 1
ATOM 4025 O O . VAL B 1 133 ? 2.025 -17.156 -24.609 1 98.38 133 VAL B O 1
ATOM 4028 N N . PRO B 1 134 ? 1.819 -18 -26.641 1 97.81 134 PRO B N 1
ATOM 4029 C CA . PRO B 1 134 ? 1.155 -19.172 -26.078 1 97.81 134 PRO B CA 1
ATOM 4030 C C . PRO B 1 134 ? 2.084 -20.016 -25.203 1 97.81 134 PRO B C 1
ATOM 4032 O O . PRO B 1 134 ? 3.264 -20.172 -25.531 1 97.81 134 PRO B O 1
ATOM 4035 N N . MET B 1 135 ? 1.548 -20.438 -24.078 1 97.06 135 MET B N 1
ATOM 4036 C CA . MET B 1 135 ? 2.109 -21.578 -23.375 1 97.06 135 MET B CA 1
ATOM 4037 C C . MET B 1 135 ? 1.654 -22.891 -24.016 1 97.06 135 MET B C 1
ATOM 4039 O O . MET B 1 135 ? 0.468 -23.062 -24.297 1 97.06 135 MET B O 1
ATOM 4043 N N . GLN B 1 136 ? 2.604 -23.734 -24.281 1 94.69 136 GLN B N 1
ATOM 4044 C CA . GLN B 1 136 ? 2.289 -25.016 -24.906 1 94.69 136 GLN B CA 1
ATOM 4045 C C . GLN B 1 136 ? 2.723 -26.188 -24.016 1 94.69 136 GLN B C 1
ATOM 4047 O O . GLN B 1 136 ? 3.732 -26.094 -23.312 1 94.69 136 GLN B O 1
ATOM 4052 N N . GLU B 1 137 ? 1.91 -27.188 -24.031 1 93.5 137 GLU B N 1
ATOM 4053 C CA . GLU B 1 137 ? 2.318 -28.391 -23.312 1 93.5 137 GLU B CA 1
ATOM 4054 C C . GLU B 1 137 ? 3.297 -29.219 -24.141 1 93.5 137 GLU B C 1
ATOM 4056 O O . GLU B 1 137 ? 2.967 -29.656 -25.234 1 93.5 137 GLU B O 1
ATOM 4061 N N . VAL B 1 138 ? 4.496 -29.328 -23.719 1 94.81 138 VAL B N 1
ATOM 4062 C CA . VAL B 1 138 ? 5.539 -30.141 -24.344 1 94.81 138 VAL B CA 1
ATOM 4063 C C . VAL B 1 138 ? 6.09 -31.141 -23.328 1 94.81 138 VAL B C 1
ATOM 4065 O O . VAL B 1 138 ? 6.57 -30.75 -22.266 1 94.81 138 VAL B O 1
ATOM 4068 N N . ALA B 1 139 ? 5.969 -32.438 -23.656 1 93.38 139 ALA B N 1
ATOM 4069 C CA . ALA B 1 139 ? 6.453 -33.5 -22.797 1 93.38 139 ALA B CA 1
ATOM 4070 C C . ALA B 1 139 ? 5.848 -33.406 -21.391 1 93.38 139 ALA B C 1
ATOM 4072 O O . ALA B 1 139 ? 6.551 -33.531 -20.391 1 93.38 139 ALA B O 1
ATOM 4073 N N . GLY B 1 140 ? 4.594 -32.969 -21.344 1 93.38 140 GLY B N 1
ATOM 4074 C CA . GLY B 1 140 ? 3.84 -32.969 -20.094 1 93.38 140 GLY B CA 1
ATOM 4075 C C . GLY B 1 140 ? 4.059 -31.703 -19.281 1 93.38 140 GLY B C 1
ATOM 4076 O O . GLY B 1 140 ? 3.609 -31.609 -18.141 1 93.38 140 GLY B O 1
ATOM 4077 N N . ARG B 1 141 ? 4.793 -30.719 -19.828 1 95.44 141 ARG B N 1
ATOM 4078 C CA . ARG B 1 141 ? 5.051 -29.453 -19.156 1 95.44 141 ARG B CA 1
ATOM 4079 C C . ARG B 1 141 ? 4.531 -28.281 -19.984 1 95.44 141 ARG B C 1
ATOM 4081 O O . ARG B 1 141 ? 4.566 -28.312 -21.219 1 95.44 141 ARG B O 1
ATOM 4088 N N . TRP B 1 142 ? 4.031 -27.25 -19.25 1 96.5 142 TRP B N 1
ATOM 4089 C CA . TRP B 1 142 ? 3.703 -26 -19.922 1 96.5 142 TRP B CA 1
ATOM 4090 C C . TRP B 1 142 ? 4.961 -25.172 -20.203 1 96.5 142 TRP B C 1
ATOM 4092 O O . TRP B 1 142 ? 5.641 -24.734 -19.281 1 96.5 142 TRP B O 1
ATOM 4102 N N . VAL B 1 143 ? 5.324 -24.969 -21.453 1 97 143 VAL B N 1
ATOM 4103 C CA . VAL B 1 143 ? 6.508 -24.172 -21.75 1 97 143 VAL B CA 1
ATOM 4104 C C . VAL B 1 143 ? 6.137 -23.062 -22.734 1 97 143 VAL B C 1
ATOM 4106 O O . VAL B 1 143 ? 5.117 -23.141 -23.422 1 97 143 VAL B O 1
ATOM 4109 N N . LEU B 1 144 ? 6.914 -22.062 -22.766 1 98 144 LEU B N 1
ATOM 4110 C CA . LEU B 1 144 ? 6.684 -20.891 -23.594 1 98 144 LEU B CA 1
ATOM 4111 C C . LEU B 1 144 ? 7.008 -21.188 -25.047 1 98 144 LEU B C 1
ATOM 4113 O O . LEU B 1 144 ? 8.023 -21.828 -25.344 1 98 144 LEU B O 1
ATOM 4117 N N . ASP B 1 145 ? 6.176 -20.797 -26 1 98.44 145 ASP B N 1
ATOM 4118 C CA . ASP B 1 145 ? 6.461 -20.891 -27.422 1 98.44 145 ASP B CA 1
ATOM 4119 C C . ASP B 1 145 ? 7.523 -19.875 -27.844 1 98.44 145 ASP B C 1
ATOM 4121 O O . ASP B 1 145 ? 7.207 -18.734 -28.156 1 98.44 145 ASP B O 1
ATOM 4125 N N . LEU B 1 146 ? 8.703 -20.344 -28.062 1 98.44 146 LEU B N 1
ATOM 4126 C CA . LEU B 1 146 ? 9.844 -19.453 -28.297 1 98.44 146 LEU B CA 1
ATOM 4127 C C . LEU B 1 146 ? 9.773 -18.859 -29.703 1 98.44 146 LEU B C 1
ATOM 4129 O O . LEU B 1 146 ? 10.203 -17.734 -29.922 1 98.44 146 LEU B O 1
ATOM 4133 N N . ASP B 1 147 ? 9.281 -19.656 -30.641 1 98.06 147 ASP B N 1
ATOM 4134 C CA . ASP B 1 147 ? 9.141 -19.125 -32 1 98.06 147 ASP B CA 1
ATOM 4135 C C . ASP B 1 147 ? 8.172 -17.953 -32.031 1 98.06 147 ASP B C 1
ATOM 4137 O O . ASP B 1 147 ? 8.445 -16.938 -32.656 1 98.06 147 ASP B O 1
ATOM 4141 N N . GLU B 1 148 ? 7.074 -18.109 -31.359 1 98.44 148 GLU B N 1
ATOM 4142 C CA . GLU B 1 148 ? 6.105 -17.031 -31.297 1 98.44 148 GLU B CA 1
ATOM 4143 C C . GLU B 1 148 ? 6.676 -15.828 -30.531 1 98.44 148 GLU B C 1
ATOM 4145 O O . GLU B 1 148 ? 6.398 -14.68 -30.875 1 98.44 148 GLU B O 1
ATOM 4150 N N . LEU B 1 149 ? 7.414 -16.125 -29.453 1 98.75 149 LEU B N 1
ATOM 4151 C CA . LEU B 1 149 ? 8.062 -15.039 -28.719 1 98.75 149 LEU B CA 1
ATOM 4152 C C . LEU B 1 149 ? 8.984 -14.234 -29.625 1 98.75 149 LEU B C 1
ATOM 4154 O O . LEU B 1 149 ? 8.969 -13.008 -29.594 1 98.75 149 LEU B O 1
ATOM 4158 N N . GLU B 1 150 ? 9.742 -14.938 -30.406 1 98.44 150 GLU B N 1
ATOM 4159 C CA . GLU B 1 150 ? 10.656 -14.281 -31.344 1 98.44 150 GLU B CA 1
ATOM 4160 C C . GLU B 1 150 ? 9.898 -13.391 -32.344 1 98.44 150 GLU B C 1
ATOM 4162 O O . GLU B 1 150 ? 10.305 -12.258 -32.594 1 98.44 150 GLU B O 1
ATOM 4167 N N . LEU B 1 151 ? 8.844 -13.914 -32.812 1 98.06 151 LEU B N 1
ATOM 4168 C CA . LEU B 1 151 ? 8.039 -13.203 -33.781 1 98.06 151 LEU B CA 1
ATOM 4169 C C . LEU B 1 151 ? 7.469 -11.922 -33.188 1 98.06 151 LEU B C 1
ATOM 4171 O O . LEU B 1 151 ? 7.477 -10.875 -33.844 1 98.06 151 LEU B O 1
ATOM 4175 N N . GLN B 1 152 ? 7.027 -11.938 -31.984 1 97.88 152 GLN B N 1
ATOM 4176 C CA . GLN B 1 152 ? 6.34 -10.812 -31.359 1 97.88 152 GLN B CA 1
ATOM 4177 C C . GLN B 1 152 ? 7.332 -9.812 -30.781 1 97.88 152 GLN B C 1
ATOM 4179 O O . GLN B 1 152 ? 7.004 -8.633 -30.609 1 97.88 152 GLN B O 1
ATOM 4184 N N . ALA B 1 153 ? 8.492 -10.227 -30.562 1 98.38 153 ALA B N 1
ATOM 4185 C CA . ALA B 1 153 ? 9.484 -9.445 -29.828 1 98.38 153 ALA B CA 1
ATOM 4186 C C . ALA B 1 153 ? 9.82 -8.148 -30.562 1 98.38 153 ALA B C 1
ATOM 4188 O O . ALA B 1 153 ? 10.094 -7.129 -29.922 1 98.38 153 ALA B O 1
ATOM 4189 N N . SER B 1 154 ? 9.711 -8.133 -31.859 1 96.62 154 SER B N 1
ATOM 4190 C CA . SER B 1 154 ? 10.102 -6.965 -32.656 1 96.62 154 SER B CA 1
ATOM 4191 C C . SER B 1 154 ? 9.18 -5.781 -32.375 1 96.62 154 SER B C 1
ATOM 4193 O O . SER B 1 154 ? 9.57 -4.629 -32.562 1 96.62 154 SER B O 1
ATOM 4195 N N . GLY B 1 155 ? 7.996 -6.043 -31.875 1 97.5 155 GLY B N 1
ATOM 4196 C CA . GLY B 1 155 ? 7.031 -4.98 -31.641 1 97.5 155 GLY B CA 1
ATOM 4197 C C . GLY B 1 155 ? 6.879 -4.605 -30.188 1 97.5 155 GLY B C 1
ATOM 4198 O O . GLY B 1 155 ? 5.969 -3.855 -29.828 1 97.5 155 GLY B O 1
ATOM 4199 N N . ALA B 1 156 ? 7.797 -5.074 -29.359 1 98.75 156 ALA B N 1
ATOM 4200 C CA . ALA B 1 156 ? 7.586 -4.914 -27.922 1 98.75 156 ALA B CA 1
ATOM 4201 C C . ALA B 1 156 ? 8.812 -4.305 -27.25 1 98.75 156 ALA B C 1
ATOM 4203 O O . ALA B 1 156 ? 9.906 -4.324 -27.812 1 98.75 156 ALA B O 1
ATOM 4204 N N . ASP B 1 157 ? 8.609 -3.645 -26.078 1 98.88 157 ASP B N 1
ATOM 4205 C CA . ASP B 1 157 ? 9.703 -3.127 -25.266 1 98.88 157 ASP B CA 1
ATOM 4206 C C . ASP B 1 157 ? 9.875 -3.955 -23.984 1 98.88 157 ASP B C 1
ATOM 4208 O O . ASP B 1 157 ? 10.93 -3.898 -23.344 1 98.88 157 ASP B O 1
ATOM 4212 N N . LEU B 1 158 ? 8.875 -4.711 -23.641 1 98.94 158 LEU B N 1
ATOM 4213 C CA . LEU B 1 158 ? 8.836 -5.332 -22.312 1 98.94 158 LEU B CA 1
ATOM 4214 C C . LEU B 1 158 ? 8.273 -6.746 -22.391 1 98.94 158 LEU B C 1
ATOM 4216 O O . LEU B 1 158 ? 7.297 -6.996 -23.109 1 98.94 158 LEU B O 1
ATOM 4220 N N . LEU B 1 159 ? 8.938 -7.699 -21.781 1 98.94 159 LEU B N 1
ATOM 4221 C CA . LEU B 1 159 ? 8.43 -9.039 -21.516 1 98.94 159 LEU B CA 1
ATOM 4222 C C . LEU B 1 159 ? 8.094 -9.203 -20.031 1 98.94 159 LEU B C 1
ATOM 4224 O O . LEU B 1 159 ? 8.969 -9.094 -19.172 1 98.94 159 LEU B O 1
ATOM 4228 N N . LEU B 1 160 ? 6.844 -9.383 -19.703 1 98.94 160 LEU B N 1
ATOM 4229 C CA . LEU B 1 160 ? 6.449 -9.836 -18.375 1 98.94 160 LEU B CA 1
ATOM 4230 C C . LEU B 1 160 ? 6.504 -11.359 -18.281 1 98.94 160 LEU B C 1
ATOM 4232 O O . LEU B 1 160 ? 5.711 -12.055 -18.922 1 98.94 160 LEU B O 1
ATOM 4236 N N . LEU B 1 161 ? 7.402 -11.805 -17.5 1 98.88 161 LEU B N 1
ATOM 4237 C CA . LEU B 1 161 ? 7.605 -13.242 -17.344 1 98.88 161 LEU B CA 1
ATOM 4238 C C . LEU B 1 161 ? 7.133 -13.719 -15.977 1 98.88 161 LEU B C 1
ATOM 4240 O O . LEU B 1 161 ? 7.371 -13.047 -14.969 1 98.88 161 LEU B O 1
ATOM 4244 N N . CYS B 1 162 ? 6.375 -14.742 -15.922 1 98.75 162 CYS B N 1
ATOM 4245 C CA . CYS B 1 162 ? 5.938 -15.406 -14.695 1 98.75 162 CYS B CA 1
ATOM 4246 C C . CYS B 1 162 ? 6.766 -16.656 -14.43 1 98.75 162 CYS B C 1
ATOM 4248 O O . CYS B 1 162 ? 6.625 -17.656 -15.141 1 98.75 162 CYS B O 1
ATOM 4250 N N . HIS B 1 163 ? 7.629 -16.641 -13.445 1 98.69 163 HIS B N 1
ATOM 4251 C CA . HIS B 1 163 ? 8.594 -17.703 -13.219 1 98.69 163 HIS B CA 1
ATOM 4252 C C . HIS B 1 163 ? 8.805 -17.938 -11.727 1 98.69 163 HIS B C 1
ATOM 4254 O O . HIS B 1 163 ? 9.383 -17.094 -11.031 1 98.69 163 HIS B O 1
ATOM 4260 N N . PRO B 1 164 ? 8.367 -19.156 -11.172 1 98.5 164 PRO B N 1
ATOM 4261 C CA . PRO B 1 164 ? 7.648 -20.281 -11.789 1 98.5 164 PRO B CA 1
ATOM 4262 C C . PRO B 1 164 ? 6.301 -19.859 -12.375 1 98.5 164 PRO B C 1
ATOM 4264 O O . PRO B 1 164 ? 5.699 -18.891 -11.922 1 98.5 164 PRO B O 1
ATOM 4267 N N . HIS B 1 165 ? 5.93 -20.609 -13.359 1 98.56 165 HIS B N 1
ATOM 4268 C CA . HIS B 1 165 ? 4.746 -20.234 -14.117 1 98.56 165 HIS B CA 1
ATOM 4269 C C . HIS B 1 165 ? 3.469 -20.516 -13.344 1 98.56 165 HIS B C 1
ATOM 4271 O O . HIS B 1 165 ? 3.309 -21.609 -12.789 1 98.56 165 HIS B O 1
ATOM 4277 N N . ASN B 1 166 ? 2.643 -19.672 -13.148 1 98.12 166 ASN B N 1
ATOM 4278 C CA . ASN B 1 166 ? 1.27 -19.734 -12.664 1 98.12 166 ASN B CA 1
ATOM 4279 C C . ASN B 1 166 ? 0.264 -19.406 -13.758 1 98.12 166 ASN B C 1
ATOM 4281 O O . ASN B 1 166 ? 0.244 -18.281 -14.266 1 98.12 166 ASN B O 1
ATOM 4285 N N . PRO B 1 167 ? -0.443 -20.312 -14.219 1 97.62 167 PRO B N 1
ATOM 4286 C CA . PRO B 1 167 ? -0.959 -21.406 -13.398 1 97.62 167 PRO B CA 1
ATOM 4287 C C . PRO B 1 167 ? -0.328 -22.766 -13.75 1 97.62 167 PRO B C 1
ATOM 4289 O O . PRO B 1 167 ? -0.604 -23.766 -13.094 1 97.62 167 PRO B O 1
ATOM 4292 N N . GLY B 1 168 ? 0.537 -22.875 -14.656 1 96.69 168 GLY B N 1
ATOM 4293 C CA . GLY B 1 168 ? 0.982 -24.141 -15.211 1 96.69 168 GLY B CA 1
ATOM 4294 C C . GLY B 1 168 ? 1.967 -24.875 -14.32 1 96.69 168 GLY B C 1
ATOM 4295 O O . GLY B 1 168 ? 2.205 -26.062 -14.5 1 96.69 168 GLY B O 1
ATOM 4296 N N . GLY B 1 169 ? 2.562 -24.141 -13.398 1 97.69 169 GLY B N 1
ATOM 4297 C CA . GLY B 1 169 ? 3.418 -24.75 -12.391 1 97.69 169 GLY B CA 1
ATOM 4298 C C . GLY B 1 169 ? 4.809 -25.062 -12.906 1 97.69 169 GLY B C 1
ATOM 4299 O O . GLY B 1 169 ? 5.602 -25.719 -12.211 1 97.69 169 GLY B O 1
ATOM 4300 N N . THR B 1 170 ? 5.156 -24.641 -14.078 1 97.81 170 THR B N 1
ATOM 4301 C CA . THR B 1 170 ? 6.441 -24.922 -14.703 1 97.81 170 THR B CA 1
ATOM 4302 C C . THR B 1 170 ? 7.559 -24.141 -14.031 1 97.81 170 THR B C 1
ATOM 4304 O O . THR B 1 170 ? 7.402 -22.953 -13.742 1 97.81 170 THR B O 1
ATOM 4307 N N . VAL B 1 171 ? 8.672 -24.812 -13.75 1 98.5 171 VAL B N 1
ATOM 4308 C CA . VAL B 1 171 ? 9.945 -24.188 -13.406 1 98.5 171 VAL B CA 1
ATOM 4309 C C . VAL B 1 171 ? 10.875 -24.188 -14.617 1 98.5 171 VAL B C 1
ATOM 4311 O O . VAL B 1 171 ? 11.375 -25.234 -15.016 1 98.5 171 VAL B O 1
ATOM 4314 N N . PHE B 1 172 ? 11.094 -23.031 -15.219 1 98.44 172 PHE B N 1
ATOM 4315 C CA . PHE B 1 172 ? 11.906 -22.969 -16.438 1 98.44 172 PHE B CA 1
ATOM 4316 C C . PHE B 1 172 ? 13.336 -23.422 -16.156 1 98.44 172 PHE B C 1
ATOM 4318 O O . PHE B 1 172 ? 13.914 -23.062 -15.117 1 98.44 172 PHE B O 1
ATOM 4325 N N . THR B 1 173 ? 13.898 -24.219 -17.016 1 97.62 173 THR B N 1
ATOM 4326 C CA . THR B 1 173 ? 15.281 -24.672 -16.922 1 97.62 173 THR B CA 1
ATOM 4327 C C . THR B 1 173 ? 16.234 -23.547 -17.359 1 97.62 173 THR B C 1
ATOM 4329 O O . THR B 1 173 ? 15.812 -22.547 -17.938 1 97.62 173 THR B O 1
ATOM 4332 N N . ARG B 1 174 ? 17.5 -23.766 -17.062 1 98.25 174 ARG B N 1
ATOM 4333 C CA . ARG B 1 174 ? 18.531 -22.812 -17.5 1 98.25 174 ARG B CA 1
ATOM 4334 C C . ARG B 1 174 ? 18.5 -22.609 -19 1 98.25 174 ARG B C 1
ATOM 4336 O O . ARG B 1 174 ? 18.594 -21.484 -19.5 1 98.25 174 ARG B O 1
ATOM 4343 N N . ASP B 1 175 ? 18.359 -23.719 -19.734 1 98.19 175 ASP B N 1
ATOM 4344 C CA . ASP B 1 175 ? 18.344 -23.641 -21.188 1 98.19 175 ASP B CA 1
ATOM 4345 C C . ASP B 1 175 ? 17.141 -22.859 -21.688 1 98.19 175 ASP B C 1
ATOM 4347 O O . ASP B 1 175 ? 17.25 -22.062 -22.625 1 98.19 175 ASP B O 1
ATOM 4351 N N . GLU B 1 176 ? 16 -23.094 -21.141 1 98.12 176 GLU B N 1
ATOM 4352 C CA . GLU B 1 176 ? 14.789 -22.391 -21.516 1 98.12 176 GLU B CA 1
ATOM 4353 C C . GLU B 1 176 ? 14.906 -20.891 -21.219 1 98.12 176 GLU B C 1
ATOM 4355 O O . GLU B 1 176 ? 14.555 -20.062 -22.062 1 98.12 176 GLU B O 1
ATOM 4360 N N . LEU B 1 177 ? 15.43 -20.516 -20.031 1 98.75 177 LEU B N 1
ATOM 4361 C CA . LEU B 1 177 ? 15.633 -19.125 -19.656 1 98.75 177 LEU B CA 1
ATOM 4362 C C . LEU B 1 177 ? 16.656 -18.469 -20.578 1 98.75 177 LEU B C 1
ATOM 4364 O O . LEU B 1 177 ? 16.484 -17.297 -20.969 1 98.75 177 LEU B O 1
ATOM 4368 N N . ALA B 1 178 ? 17.703 -19.219 -20.906 1 98.75 178 ALA B N 1
ATOM 4369 C CA . ALA B 1 178 ? 18.734 -18.688 -21.797 1 98.75 178 ALA B CA 1
ATOM 4370 C C . ALA B 1 178 ? 18.156 -18.406 -23.188 1 98.75 178 ALA B C 1
ATOM 4372 O O . ALA B 1 178 ? 18.516 -17.406 -23.812 1 98.75 178 ALA B O 1
ATOM 4373 N N . ALA B 1 179 ? 17.312 -19.281 -23.625 1 98.69 179 ALA B N 1
ATOM 4374 C CA . ALA B 1 179 ? 16.672 -19.078 -24.922 1 98.69 179 ALA B CA 1
ATOM 4375 C C . ALA B 1 179 ? 15.781 -17.828 -24.906 1 98.69 179 ALA B C 1
ATOM 4377 O O . ALA B 1 179 ? 15.781 -17.047 -25.859 1 98.69 179 ALA B O 1
ATOM 4378 N N . ILE B 1 180 ? 15.023 -17.656 -23.844 1 98.75 180 ILE B N 1
ATOM 4379 C CA . ILE B 1 180 ? 14.188 -16.469 -23.688 1 98.75 180 ILE B CA 1
ATOM 4380 C C . ILE B 1 180 ? 15.07 -15.219 -23.656 1 98.75 180 ILE B C 1
ATOM 4382 O O . ILE B 1 180 ? 14.773 -14.227 -24.328 1 98.75 180 ILE B O 1
ATOM 4386 N N . ASP B 1 181 ? 16.156 -15.281 -22.922 1 98.81 181 ASP B N 1
ATOM 4387 C CA . ASP B 1 181 ? 17.047 -14.141 -22.766 1 98.81 181 ASP B CA 1
ATOM 4388 C C . ASP B 1 181 ? 17.703 -13.773 -24.109 1 98.81 181 ASP B C 1
ATOM 4390 O O . ASP B 1 181 ? 17.922 -12.594 -24.391 1 98.81 181 ASP B O 1
ATOM 4394 N N . ALA B 1 182 ? 18.078 -14.805 -24.875 1 98.81 182 ALA B N 1
ATOM 4395 C CA . ALA B 1 182 ? 18.672 -14.547 -26.172 1 98.81 182 ALA B CA 1
ATOM 4396 C C . ALA B 1 182 ? 17.719 -13.758 -27.062 1 98.81 182 ALA B C 1
ATOM 4398 O O . ALA B 1 182 ? 18.141 -12.852 -27.781 1 98.81 182 ALA B O 1
ATOM 4399 N N . ILE B 1 183 ? 16.469 -14.094 -27.047 1 98.88 183 ILE B N 1
ATOM 4400 C CA . ILE B 1 183 ? 15.461 -13.375 -27.812 1 98.88 183 ILE B CA 1
ATOM 4401 C C . ILE B 1 183 ? 15.312 -11.961 -27.281 1 98.88 183 ILE B C 1
ATOM 4403 O O . ILE B 1 183 ? 15.266 -10.992 -28.047 1 98.88 183 ILE B O 1
ATOM 4407 N N . ALA B 1 184 ? 15.242 -11.836 -25.938 1 98.81 184 ALA B N 1
ATOM 4408 C CA . ALA B 1 184 ? 15.133 -10.516 -25.312 1 98.81 184 ALA B CA 1
ATOM 4409 C C . ALA B 1 184 ? 16.312 -9.625 -25.719 1 98.81 184 ALA B C 1
ATOM 4411 O O . ALA B 1 184 ? 16.125 -8.438 -26.016 1 98.81 184 ALA B O 1
ATOM 4412 N N . ALA B 1 185 ? 17.484 -10.203 -25.75 1 98.62 185 ALA B N 1
ATOM 4413 C CA . ALA B 1 185 ? 18.703 -9.469 -26.109 1 98.62 185 ALA B CA 1
ATOM 4414 C C . ALA B 1 185 ? 18.641 -9.008 -27.562 1 98.62 185 ALA B C 1
ATOM 4416 O O . ALA B 1 185 ? 18.953 -7.855 -27.875 1 98.62 185 ALA B O 1
ATOM 4417 N N . ARG B 1 186 ? 18.219 -9.891 -28.438 1 98.44 186 ARG B N 1
ATOM 4418 C CA . ARG B 1 186 ? 18.188 -9.594 -29.859 1 98.44 186 ARG B CA 1
ATOM 4419 C C . ARG B 1 186 ? 17.219 -8.461 -30.172 1 98.44 186 ARG B C 1
ATOM 4421 O O . ARG B 1 186 ? 17.438 -7.672 -31.078 1 98.44 186 ARG B O 1
ATOM 4428 N N . HIS B 1 187 ? 16.203 -8.367 -29.375 1 98.44 187 HIS B N 1
ATOM 4429 C CA . HIS B 1 187 ? 15.141 -7.422 -29.688 1 98.44 187 HIS B CA 1
ATOM 4430 C C . HIS B 1 187 ? 15.086 -6.285 -28.672 1 98.44 187 HIS B C 1
ATOM 4432 O O . HIS B 1 187 ? 14.148 -5.488 -28.672 1 98.44 187 HIS B O 1
ATOM 4438 N N . ASN B 1 188 ? 16.062 -6.234 -27.734 1 98 188 ASN B N 1
ATOM 4439 C CA . ASN B 1 188 ? 16.203 -5.18 -26.734 1 98 188 ASN B CA 1
ATOM 4440 C C . ASN B 1 188 ? 14.969 -5.109 -25.828 1 98 188 ASN B C 1
ATOM 4442 O O . ASN B 1 188 ? 14.438 -4.027 -25.578 1 98 188 ASN B O 1
ATOM 4446 N N . LEU B 1 189 ? 14.477 -6.238 -25.438 1 98.81 189 LEU B N 1
ATOM 4447 C CA . LEU B 1 189 ? 13.383 -6.312 -24.469 1 98.81 189 LEU B CA 1
ATOM 4448 C C . LEU B 1 189 ? 13.906 -6.176 -23.047 1 98.81 189 LEU B C 1
ATOM 4450 O O . LEU B 1 189 ? 14.93 -6.758 -22.703 1 98.81 189 LEU B O 1
ATOM 4454 N N . VAL B 1 190 ? 13.266 -5.309 -22.25 1 98.94 190 VAL B N 1
ATOM 4455 C CA . VAL B 1 190 ? 13.406 -5.43 -20.812 1 98.94 190 VAL B CA 1
ATOM 4456 C C . VAL B 1 190 ? 12.586 -6.617 -20.312 1 98.94 190 VAL B C 1
ATOM 4458 O O . VAL B 1 190 ? 11.492 -6.883 -20.812 1 98.94 190 VAL B O 1
ATOM 4461 N N . VAL B 1 191 ? 13.125 -7.41 -19.391 1 98.94 191 VAL B N 1
ATOM 4462 C CA . VAL B 1 191 ? 12.391 -8.547 -18.828 1 98.94 191 VAL B CA 1
ATOM 4463 C C . VAL B 1 191 ? 12.008 -8.25 -17.391 1 98.94 191 VAL B C 1
ATOM 4465 O O . VAL B 1 191 ? 12.883 -8.047 -16.531 1 98.94 191 VAL B O 1
ATOM 4468 N N . CYS B 1 192 ? 10.789 -8.125 -17.141 1 98.94 192 CYS B N 1
ATOM 4469 C CA . CYS B 1 192 ? 10.281 -8.102 -15.766 1 98.94 192 CYS B CA 1
ATOM 4470 C C . CYS B 1 192 ? 9.797 -9.484 -15.352 1 98.94 192 CYS B C 1
ATOM 4472 O O . CYS B 1 192 ? 8.758 -9.961 -15.82 1 98.94 192 CYS B O 1
ATOM 4474 N N . SER B 1 193 ? 10.492 -10.094 -14.492 1 98.94 193 SER B N 1
ATOM 4475 C CA . SER B 1 193 ? 10.195 -11.469 -14.078 1 98.94 193 SER B CA 1
ATOM 4476 C C . SER B 1 193 ? 9.539 -11.5 -12.703 1 98.94 193 SER B C 1
ATOM 4478 O O . SER B 1 193 ? 10.164 -11.133 -11.703 1 98.94 193 SER B O 1
ATOM 4480 N N . ASP B 1 194 ? 8.281 -11.859 -12.672 1 98.88 194 ASP B N 1
ATOM 4481 C CA . ASP B 1 194 ? 7.598 -12.125 -11.406 1 98.88 194 ASP B CA 1
ATOM 4482 C C . ASP B 1 194 ? 7.98 -13.492 -10.859 1 98.88 194 ASP B C 1
ATOM 4484 O O . ASP B 1 194 ? 7.594 -14.523 -11.414 1 98.88 194 ASP B O 1
ATOM 4488 N N . GLU B 1 195 ? 8.672 -13.477 -9.766 1 98.88 195 GLU B N 1
ATOM 4489 C CA . GLU B 1 195 ? 9.172 -14.719 -9.188 1 98.88 195 GLU B CA 1
ATOM 4490 C C . GLU B 1 195 ? 8.703 -14.891 -7.746 1 98.88 195 GLU B C 1
ATOM 4492 O O . GLU B 1 195 ? 9.461 -15.367 -6.895 1 98.88 195 GLU B O 1
ATOM 4497 N N . ILE B 1 196 ? 7.465 -14.477 -7.527 1 98.5 196 ILE B N 1
ATOM 4498 C CA . ILE B 1 196 ? 6.871 -14.461 -6.195 1 98.5 196 ILE B CA 1
ATOM 4499 C C . ILE B 1 196 ? 6.75 -15.883 -5.668 1 98.5 196 ILE B C 1
ATOM 4501 O O . ILE B 1 196 ? 6.711 -16.109 -4.457 1 98.5 196 ILE B O 1
ATOM 4505 N N . HIS B 1 197 ? 6.719 -16.906 -6.547 1 98.69 197 HIS B N 1
ATOM 4506 C CA . HIS B 1 197 ? 6.582 -18.312 -6.152 1 98.69 197 HIS B CA 1
ATOM 4507 C C . HIS B 1 197 ? 7.926 -19.031 -6.184 1 98.69 197 HIS B C 1
ATOM 4509 O O . HIS B 1 197 ? 7.98 -20.25 -6.18 1 98.69 197 HIS B O 1
ATOM 4515 N N . CYS B 1 198 ? 9.008 -18.312 -6.176 1 98.62 198 CYS B N 1
ATOM 4516 C CA . CYS B 1 198 ? 10.328 -18.859 -6.445 1 98.62 198 CYS B CA 1
ATOM 4517 C C . CYS B 1 198 ? 10.727 -19.891 -5.391 1 98.62 198 CYS B C 1
ATOM 4519 O O . CYS B 1 198 ? 11.5 -20.812 -5.668 1 98.62 198 CYS B O 1
ATOM 4521 N N . ASP B 1 199 ? 10.172 -19.781 -4.191 1 98.31 199 ASP B N 1
ATOM 4522 C CA . ASP B 1 199 ? 10.555 -20.672 -3.102 1 98.31 199 ASP B CA 1
ATOM 4523 C C . ASP B 1 199 ? 9.617 -21.891 -3.029 1 98.31 199 ASP B C 1
ATOM 4525 O O . ASP B 1 199 ? 9.867 -22.828 -2.273 1 98.31 199 ASP B O 1
ATOM 4529 N N . LEU B 1 200 ? 8.602 -21.906 -3.795 1 98.69 200 LEU B N 1
ATOM 4530 C CA . LEU B 1 200 ? 7.574 -22.938 -3.719 1 98.69 200 LEU B CA 1
ATOM 4531 C C . LEU B 1 200 ? 7.77 -23.984 -4.812 1 98.69 200 LEU B C 1
ATOM 4533 O O . LEU B 1 200 ? 6.852 -24.25 -5.594 1 98.69 200 LEU B O 1
ATOM 4537 N N . ILE B 1 201 ? 8.969 -24.547 -4.816 1 98.75 201 ILE B N 1
ATOM 4538 C CA . ILE B 1 201 ? 9.336 -25.609 -5.746 1 98.75 201 ILE B CA 1
ATOM 4539 C C . ILE B 1 201 ? 9 -26.969 -5.137 1 98.75 201 ILE B C 1
ATOM 4541 O O . ILE B 1 201 ? 9.531 -27.344 -4.086 1 98.75 201 ILE B O 1
ATOM 4545 N N . LEU B 1 202 ? 8.133 -27.703 -5.762 1 98.62 202 LEU B N 1
ATOM 4546 C CA . LEU B 1 202 ? 7.641 -28.984 -5.23 1 98.62 202 LEU B CA 1
ATOM 4547 C C . LEU B 1 202 ? 8.391 -30.156 -5.855 1 98.62 202 LEU B C 1
ATOM 4549 O O . LEU B 1 202 ? 8.617 -31.172 -5.195 1 98.62 202 LEU B O 1
ATOM 4553 N N . ASP B 1 203 ? 8.742 -29.984 -7.113 1 97.81 203 ASP B N 1
ATOM 4554 C CA . ASP B 1 203 ? 9.539 -31 -7.797 1 97.81 203 ASP B CA 1
ATOM 4555 C C . ASP B 1 203 ? 10.961 -31.047 -7.254 1 97.81 203 ASP B C 1
ATOM 4557 O O . ASP B 1 203 ? 11.734 -30.094 -7.434 1 97.81 203 ASP B O 1
ATOM 4561 N N . PRO B 1 204 ? 11.305 -32.125 -6.578 1 94.62 204 PRO B N 1
ATOM 4562 C CA . PRO B 1 204 ? 12.633 -32.188 -5.961 1 94.62 204 PRO B CA 1
ATOM 4563 C C . PRO B 1 204 ? 13.766 -32.094 -6.984 1 94.62 204 PRO B C 1
ATOM 4565 O O . PRO B 1 204 ? 14.898 -31.75 -6.625 1 94.62 204 PRO B O 1
ATOM 4568 N N . ASP B 1 205 ? 13.484 -32.344 -8.234 1 94.38 205 ASP B N 1
ATOM 4569 C CA . ASP B 1 205 ? 14.508 -32.344 -9.273 1 94.38 205 ASP B CA 1
ATOM 4570 C C . ASP B 1 205 ? 14.578 -30.953 -9.938 1 94.38 205 ASP B C 1
ATOM 4572 O O . ASP B 1 205 ? 15.469 -30.703 -10.766 1 94.38 205 ASP B O 1
ATOM 4576 N N . ALA B 1 206 ? 13.633 -30.125 -9.656 1 96.44 206 ALA B N 1
ATOM 4577 C CA . ALA B 1 206 ? 13.625 -28.781 -10.234 1 96.44 206 ALA B CA 1
ATOM 4578 C C . ALA B 1 206 ? 14.344 -27.797 -9.312 1 96.44 206 ALA B C 1
ATOM 4580 O O . ALA B 1 206 ? 14.328 -27.953 -8.094 1 96.44 206 ALA B O 1
ATOM 4581 N N . ARG B 1 207 ? 15 -26.875 -9.969 1 96 207 ARG B N 1
ATOM 4582 C CA . ARG B 1 207 ? 15.656 -25.797 -9.25 1 96 207 ARG B CA 1
ATOM 4583 C C . ARG B 1 207 ? 15.289 -24.438 -9.844 1 96 207 ARG B C 1
ATOM 4585 O O . ARG B 1 207 ? 15.398 -24.234 -11.055 1 96 207 ARG B O 1
ATOM 4592 N N . HIS B 1 208 ? 14.875 -23.594 -8.977 1 98.5 208 HIS B N 1
ATOM 4593 C CA . HIS B 1 208 ? 14.57 -22.25 -9.461 1 98.5 208 HIS B CA 1
ATOM 4594 C C . HIS B 1 208 ? 15.852 -21.469 -9.758 1 98.5 208 HIS B C 1
ATOM 4596 O O . HIS B 1 208 ? 16.781 -21.484 -8.961 1 98.5 208 HIS B O 1
ATOM 4602 N N . ILE B 1 209 ? 15.914 -20.828 -10.867 1 98.75 209 ILE B N 1
ATOM 4603 C CA . ILE B 1 209 ? 16.969 -19.891 -11.258 1 98.75 209 ILE B CA 1
ATOM 4604 C C . ILE B 1 209 ? 16.359 -18.516 -11.477 1 98.75 209 ILE B C 1
ATOM 4606 O O . ILE B 1 209 ? 15.68 -18.266 -12.477 1 98.75 209 ILE B O 1
ATOM 4610 N N . PRO B 1 210 ? 16.656 -17.562 -10.5 1 98.88 210 PRO B N 1
ATOM 4611 C CA . PRO B 1 210 ? 16.188 -16.219 -10.812 1 98.88 210 PRO B CA 1
ATOM 4612 C C . PRO B 1 210 ? 16.703 -15.711 -12.156 1 98.88 210 PRO B C 1
ATOM 4614 O O . PRO B 1 210 ? 17.859 -15.961 -12.516 1 98.88 210 PRO B O 1
ATOM 4617 N N . TYR B 1 211 ? 15.836 -15.008 -12.836 1 98.88 211 TYR B N 1
ATOM 4618 C CA . TYR B 1 211 ? 16.203 -14.516 -14.156 1 98.88 211 TYR B CA 1
ATOM 4619 C C . TYR B 1 211 ? 17.516 -13.727 -14.102 1 98.88 211 TYR B C 1
ATOM 4621 O O . TYR B 1 211 ? 18.375 -13.875 -14.969 1 98.88 211 TYR B O 1
ATOM 4629 N N . GLY B 1 212 ? 17.625 -12.852 -13.055 1 98.62 212 GLY B N 1
ATOM 4630 C CA . GLY B 1 212 ? 18.812 -12.008 -12.914 1 98.62 212 GLY B CA 1
ATOM 4631 C C . GLY B 1 212 ? 20.062 -12.789 -12.594 1 98.62 212 GLY B C 1
ATOM 4632 O O . GLY B 1 212 ? 21.172 -12.258 -12.703 1 98.62 212 GLY B O 1
ATOM 4633 N N . ALA B 1 213 ? 19.938 -14.023 -12.234 1 98.5 213 ALA B N 1
ATOM 4634 C CA . ALA B 1 213 ? 21.078 -14.859 -11.891 1 98.5 213 ALA B CA 1
ATOM 4635 C C . ALA B 1 213 ? 21.594 -15.633 -13.102 1 98.5 213 ALA B C 1
ATOM 4637 O O . ALA B 1 213 ? 22.625 -16.281 -13.047 1 98.5 213 ALA B O 1
ATOM 4638 N N . LEU B 1 214 ? 20.906 -15.562 -14.203 1 98.38 214 LEU B N 1
ATOM 4639 C CA . LEU B 1 214 ? 21.234 -16.328 -15.398 1 98.38 214 LEU B CA 1
ATOM 4640 C C . LEU B 1 214 ? 22.594 -15.93 -15.953 1 98.38 214 LEU B C 1
ATOM 4642 O O . LEU B 1 214 ? 23.375 -16.781 -16.375 1 98.38 214 LEU B O 1
ATOM 4646 N N . SER B 1 215 ? 22.844 -14.688 -16.094 1 98.06 215 SER B N 1
ATOM 4647 C CA . SER B 1 215 ? 24.094 -14.07 -16.547 1 98.06 215 SER B CA 1
ATOM 4648 C C . SER B 1 215 ? 24.109 -12.578 -16.219 1 98.06 215 SER B C 1
ATOM 4650 O O . SER B 1 215 ? 23.094 -12 -15.852 1 98.06 215 SER B O 1
ATOM 4652 N N . GLU B 1 216 ? 25.266 -12.031 -16.266 1 97.94 216 GLU B N 1
ATOM 4653 C CA . GLU B 1 216 ? 25.391 -10.594 -16.031 1 97.94 216 GLU B CA 1
ATOM 4654 C C . GLU B 1 216 ? 24.562 -9.812 -17.062 1 97.94 216 GLU B C 1
ATOM 4656 O O . GLU B 1 216 ? 23.938 -8.805 -16.734 1 97.94 216 GLU B O 1
ATOM 4661 N N . GLU B 1 217 ? 24.594 -10.266 -18.25 1 98.12 217 GLU B N 1
ATOM 4662 C CA . GLU B 1 217 ? 23.844 -9.609 -19.312 1 98.12 217 GLU B CA 1
ATOM 4663 C C . GLU B 1 217 ? 22.344 -9.68 -19.047 1 98.12 217 GLU B C 1
ATOM 4665 O O . GLU B 1 217 ? 21.625 -8.688 -19.219 1 98.12 217 GLU B O 1
ATOM 4670 N N . ALA B 1 218 ? 21.859 -10.828 -18.656 1 98.69 218 ALA B N 1
ATOM 4671 C CA . ALA B 1 218 ? 20.438 -10.992 -18.312 1 98.69 218 ALA B CA 1
ATOM 4672 C C . ALA B 1 218 ? 20.047 -10.086 -17.156 1 98.69 218 ALA B C 1
ATOM 4674 O O . ALA B 1 218 ? 18.969 -9.492 -17.156 1 98.69 218 ALA B O 1
ATOM 4675 N N . ALA B 1 219 ? 20.938 -10.008 -16.172 1 98.69 219 ALA B N 1
ATOM 4676 C CA . ALA B 1 219 ? 20.688 -9.172 -15 1 98.69 219 ALA B CA 1
ATOM 4677 C C . ALA B 1 219 ? 20.516 -7.703 -15.398 1 98.69 219 ALA B C 1
ATOM 4679 O O . ALA B 1 219 ? 19.672 -6.996 -14.852 1 98.69 219 ALA B O 1
ATOM 4680 N N . GLN B 1 220 ? 21.266 -7.262 -16.359 1 98.56 220 GLN B N 1
ATOM 4681 C CA . GLN B 1 220 ? 21.297 -5.855 -16.75 1 98.56 220 GLN B CA 1
ATOM 4682 C C . GLN B 1 220 ? 20.062 -5.48 -17.562 1 98.56 220 GLN B C 1
ATOM 4684 O O . GLN B 1 220 ? 19.766 -4.301 -17.766 1 98.56 220 GLN B O 1
ATOM 4689 N N . ARG B 1 221 ? 19.266 -6.426 -18.016 1 98.44 221 ARG B N 1
ATOM 4690 C CA . ARG B 1 221 ? 18.078 -6.09 -18.797 1 98.44 221 ARG B CA 1
ATOM 4691 C C . ARG B 1 221 ? 16.812 -6.582 -18.094 1 98.44 221 ARG B C 1
ATOM 4693 O O . ARG B 1 221 ? 15.766 -6.742 -18.719 1 98.44 221 ARG B O 1
ATOM 4700 N N . SER B 1 222 ? 16.984 -6.828 -16.75 1 98.75 222 SER B N 1
ATOM 4701 C CA . SER B 1 222 ? 15.82 -7.422 -16.094 1 98.75 222 SER B CA 1
ATOM 4702 C C . SER B 1 222 ? 15.539 -6.75 -14.758 1 98.75 222 SER B C 1
ATOM 4704 O O . SER B 1 222 ? 16.406 -6.078 -14.203 1 98.75 222 SER B O 1
ATOM 4706 N N . ALA B 1 223 ? 14.391 -6.852 -14.352 1 98.94 223 ALA B N 1
ATOM 4707 C CA . ALA B 1 223 ? 13.906 -6.645 -12.984 1 98.94 223 ALA B CA 1
ATOM 4708 C C . ALA B 1 223 ? 13.219 -7.898 -12.453 1 98.94 223 ALA B C 1
ATOM 4710 O O . ALA B 1 223 ? 12.297 -8.422 -13.078 1 98.94 223 ALA B O 1
ATOM 4711 N N . VAL B 1 224 ? 13.719 -8.398 -11.344 1 98.94 224 VAL B N 1
ATOM 4712 C CA . VAL B 1 224 ? 13.156 -9.609 -10.758 1 98.94 224 VAL B CA 1
ATOM 4713 C C . VAL B 1 224 ? 12.336 -9.242 -9.523 1 98.94 224 VAL B C 1
ATOM 4715 O O . VAL B 1 224 ? 12.844 -8.633 -8.578 1 98.94 224 VAL B O 1
ATOM 4718 N N . MET B 1 225 ? 11.086 -9.578 -9.547 1 98.75 225 MET B N 1
ATOM 4719 C CA . MET B 1 225 ? 10.203 -9.273 -8.43 1 98.75 225 MET B CA 1
ATOM 4720 C C . MET B 1 225 ? 10 -10.492 -7.539 1 98.75 225 MET B C 1
ATOM 4722 O O . MET B 1 225 ? 9.719 -11.586 -8.031 1 98.75 225 MET B O 1
ATOM 4726 N N . MET B 1 226 ? 10.211 -10.312 -6.258 1 98.75 226 MET B N 1
ATOM 4727 C CA . MET B 1 226 ? 10.086 -11.375 -5.262 1 98.75 226 MET B CA 1
ATOM 4728 C C . MET B 1 226 ? 9.336 -10.875 -4.031 1 98.75 226 MET B C 1
ATOM 4730 O O . MET B 1 226 ? 9.133 -9.672 -3.869 1 98.75 226 MET B O 1
ATOM 4734 N N . ALA B 1 227 ? 8.859 -11.742 -3.244 1 98.5 227 ALA B N 1
ATOM 4735 C CA . ALA B 1 227 ? 8.188 -11.438 -1.984 1 98.5 227 ALA B CA 1
ATOM 4736 C C . ALA B 1 227 ? 8.141 -12.664 -1.078 1 98.5 227 ALA B C 1
ATOM 4738 O O . ALA B 1 227 ? 8.141 -13.805 -1.559 1 98.5 227 ALA B O 1
ATOM 4739 N N . PRO B 1 228 ? 8.094 -12.414 0.204 1 98.38 228 PRO B N 1
ATOM 4740 C CA . PRO B 1 228 ? 7.863 -13.531 1.126 1 98.38 228 PRO B CA 1
ATOM 4741 C C . PRO B 1 228 ? 6.395 -13.93 1.217 1 98.38 228 PRO B C 1
ATOM 4743 O O . PRO B 1 228 ? 6.055 -14.922 1.861 1 98.38 228 PRO B O 1
ATOM 4746 N N . SER B 1 229 ? 5.523 -13.242 0.611 1 97.38 229 SER B N 1
ATOM 4747 C CA . SER B 1 229 ? 4.082 -13.266 0.838 1 97.38 229 SER B CA 1
ATOM 4748 C C . SER B 1 229 ? 3.51 -14.656 0.605 1 97.38 229 SER B C 1
ATOM 4750 O O . SER B 1 229 ? 2.803 -15.195 1.46 1 97.38 229 SER B O 1
ATOM 4752 N N . LYS B 1 230 ? 3.803 -15.242 -0.607 1 98.56 230 LYS B N 1
ATOM 4753 C CA . LYS B 1 230 ? 3.264 -16.547 -0.939 1 98.56 230 LYS B CA 1
ATOM 4754 C C . LYS B 1 230 ? 4.02 -17.656 -0.207 1 98.56 230 LYS B C 1
ATOM 4756 O O . LYS B 1 230 ? 3.416 -18.625 0.259 1 98.56 230 LYS B O 1
ATOM 4761 N N . THR B 1 231 ? 5.281 -17.484 -0.061 1 98.5 231 THR B N 1
ATOM 4762 C CA . THR B 1 231 ? 6.188 -18.453 0.54 1 98.5 231 THR B CA 1
ATOM 4763 C C . THR B 1 231 ? 5.812 -18.703 1.996 1 98.5 231 THR B C 1
ATOM 4765 O O . THR B 1 231 ? 5.785 -19.859 2.439 1 98.5 231 THR B O 1
ATOM 4768 N N . PHE B 1 232 ? 5.473 -17.656 2.723 1 98.75 232 PHE B N 1
ATOM 4769 C CA . PHE B 1 232 ? 5.328 -17.781 4.168 1 98.75 232 PHE B CA 1
ATOM 4770 C C . PHE B 1 232 ? 3.91 -17.438 4.605 1 98.75 232 PHE B C 1
ATOM 4772 O O . PHE B 1 232 ? 3.654 -17.219 5.793 1 98.75 232 PHE B O 1
ATOM 4779 N N . ASN B 1 233 ? 2.992 -17.328 3.66 1 98.25 233 ASN B N 1
ATOM 4780 C CA . ASN B 1 233 ? 1.571 -17.094 3.889 1 98.25 233 ASN B CA 1
ATOM 4781 C C . ASN B 1 233 ? 1.344 -15.781 4.645 1 98.25 233 ASN B C 1
ATOM 4783 O O . ASN B 1 233 ? 0.667 -15.766 5.672 1 98.25 233 ASN B O 1
ATOM 4787 N N . ILE B 1 234 ? 1.868 -14.703 4.086 1 98.5 234 ILE B N 1
ATOM 4788 C CA . ILE B 1 234 ? 1.688 -13.391 4.691 1 98.5 234 ILE B CA 1
ATOM 4789 C C . ILE B 1 234 ? 1.283 -12.375 3.617 1 98.5 234 ILE B C 1
ATOM 4791 O O . ILE B 1 234 ? 1.709 -11.219 3.652 1 98.5 234 ILE B O 1
ATOM 4795 N N . ALA B 1 235 ? 0.517 -12.844 2.596 1 97.38 235 ALA B N 1
ATOM 4796 C CA . ALA B 1 235 ? 0.136 -12.023 1.446 1 97.38 235 ALA B CA 1
ATOM 4797 C C . ALA B 1 235 ? -0.636 -10.781 1.889 1 97.38 235 ALA B C 1
ATOM 4799 O O . ALA B 1 235 ? -0.518 -9.719 1.275 1 97.38 235 ALA B O 1
ATOM 4800 N N . GLY B 1 236 ? -1.412 -10.867 2.953 1 97.75 236 GLY B N 1
ATOM 4801 C CA . GLY B 1 236 ? -2.217 -9.75 3.426 1 97.75 236 GLY B CA 1
ATOM 4802 C C . GLY B 1 236 ? -1.393 -8.648 4.066 1 97.75 236 GLY B C 1
ATOM 4803 O O . GLY B 1 236 ? -1.918 -7.586 4.395 1 97.75 236 GLY B O 1
ATOM 4804 N N . LEU B 1 237 ? -0.097 -8.852 4.234 1 98.06 237 LEU B N 1
ATOM 4805 C CA . LEU B 1 237 ? 0.743 -7.852 4.891 1 98.06 237 LEU B CA 1
ATOM 4806 C C . LEU B 1 237 ? 1.488 -7.008 3.863 1 98.06 237 LEU B C 1
ATOM 4808 O O . LEU B 1 237 ? 2.102 -5.996 4.211 1 98.06 237 LEU B O 1
ATOM 4812 N N . CYS B 1 238 ? 1.469 -7.328 2.605 1 96.69 238 CYS B N 1
ATOM 4813 C CA . CYS B 1 238 ? 1.77 -6.484 1.457 1 96.69 238 CYS B CA 1
ATOM 4814 C C . CYS B 1 238 ? 3.207 -5.98 1.513 1 96.69 238 CYS B C 1
ATOM 4816 O O . CYS B 1 238 ? 3.443 -4.773 1.594 1 96.69 238 CYS B O 1
ATOM 4818 N N . CYS B 1 239 ? 4.18 -6.809 1.393 1 97.88 239 CYS B N 1
ATOM 4819 C CA . CYS B 1 239 ? 5.59 -6.453 1.3 1 97.88 239 CYS B CA 1
ATOM 4820 C C . CYS B 1 239 ? 6.281 -7.25 0.199 1 97.88 239 CYS B C 1
ATOM 4822 O O . CYS B 1 239 ? 6.238 -8.484 0.198 1 97.88 239 CYS B O 1
ATOM 4824 N N . SER B 1 240 ? 6.824 -6.574 -0.759 1 98.38 240 SER B N 1
ATOM 4825 C CA . SER B 1 240 ? 7.574 -7.188 -1.852 1 98.38 240 SER B CA 1
ATOM 4826 C C . SER B 1 240 ? 8.773 -6.328 -2.248 1 98.38 240 SER B C 1
ATOM 4828 O O . SER B 1 240 ? 9.031 -5.293 -1.633 1 98.38 240 SER B O 1
ATOM 4830 N N . PHE B 1 241 ? 9.594 -6.812 -3.15 1 98.75 241 PHE B N 1
ATOM 4831 C CA . PHE B 1 241 ? 10.727 -6.039 -3.629 1 98.75 241 PHE B CA 1
ATOM 4832 C C . PHE B 1 241 ? 11.117 -6.457 -5.043 1 98.75 241 PHE B C 1
ATOM 4834 O O . PHE B 1 241 ? 10.781 -7.562 -5.477 1 98.75 241 PHE B O 1
ATOM 4841 N N . ALA B 1 242 ? 11.711 -5.555 -5.727 1 98.81 242 ALA B N 1
ATOM 4842 C CA . ALA B 1 242 ? 12.352 -5.801 -7.016 1 98.81 242 ALA B CA 1
ATOM 4843 C C . ALA B 1 242 ? 13.875 -5.734 -6.898 1 98.81 242 ALA B C 1
ATOM 4845 O O . ALA B 1 242 ? 14.406 -4.891 -6.18 1 98.81 242 ALA B O 1
ATOM 4846 N N . VAL B 1 243 ? 14.523 -6.641 -7.504 1 98.94 243 VAL B N 1
ATOM 4847 C CA . VAL B 1 243 ? 15.969 -6.594 -7.664 1 98.94 243 VAL B CA 1
ATOM 4848 C C . VAL B 1 243 ? 16.328 -6.113 -9.07 1 98.94 243 VAL B C 1
ATOM 4850 O O . VAL B 1 243 ? 16.062 -6.809 -10.055 1 98.94 243 VAL B O 1
ATOM 4853 N N . ILE B 1 244 ? 16.922 -4.93 -9.172 1 98.94 244 ILE B N 1
ATOM 4854 C CA . ILE B 1 244 ? 17.172 -4.293 -10.461 1 98.94 244 ILE B CA 1
ATOM 4855 C C . ILE B 1 244 ? 18.625 -3.814 -10.523 1 98.94 244 ILE B C 1
ATOM 4857 O O . ILE B 1 244 ? 18.922 -2.666 -10.18 1 98.94 244 ILE B O 1
ATOM 4861 N N . PRO B 1 245 ? 19.5 -4.594 -11.07 1 98.81 245 PRO B N 1
ATOM 4862 C CA . PRO B 1 245 ? 20.922 -4.23 -11.141 1 98.81 245 PRO B CA 1
ATOM 4863 C C . PRO B 1 245 ? 21.172 -3.004 -12.008 1 98.81 245 PRO B C 1
ATOM 4865 O O . PRO B 1 245 ? 22 -2.164 -11.672 1 98.81 245 PRO B O 1
ATOM 4868 N N . ASN B 1 246 ? 20.453 -2.883 -13.133 1 98.88 246 ASN B N 1
ATOM 4869 C CA . ASN B 1 246 ? 20.641 -1.789 -14.078 1 98.88 246 ASN B CA 1
ATOM 4870 C C . ASN B 1 246 ? 20.172 -0.458 -13.5 1 98.88 246 ASN B C 1
ATOM 4872 O O . ASN B 1 246 ? 18.984 -0.288 -13.211 1 98.88 246 ASN B O 1
ATOM 4876 N N . GLU B 1 247 ? 21.062 0.464 -13.391 1 98.62 247 GLU B N 1
ATOM 4877 C CA . GLU B 1 247 ? 20.781 1.744 -12.75 1 98.62 247 GLU B CA 1
ATOM 4878 C C . GLU B 1 247 ? 19.703 2.521 -13.508 1 98.62 247 GLU B C 1
ATOM 4880 O O . GLU B 1 247 ? 18.844 3.16 -12.898 1 98.62 247 GLU B O 1
ATOM 4885 N N . ARG B 1 248 ? 19.797 2.502 -14.766 1 98.5 248 ARG B N 1
ATOM 4886 C CA . ARG B 1 248 ? 18.828 3.236 -15.578 1 98.5 248 ARG B CA 1
ATOM 4887 C C . ARG B 1 248 ? 17.422 2.662 -15.414 1 98.5 248 ARG B C 1
ATOM 4889 O O . ARG B 1 248 ? 16.453 3.41 -15.266 1 98.5 248 ARG B O 1
ATOM 4896 N N . LEU B 1 249 ? 17.328 1.308 -15.484 1 98.75 249 LEU B N 1
ATOM 4897 C CA . LEU B 1 249 ? 16.047 0.662 -15.266 1 98.75 249 LEU B CA 1
ATOM 4898 C C . LEU B 1 249 ? 15.5 0.983 -13.883 1 98.75 249 LEU B C 1
ATOM 4900 O O . LEU B 1 249 ? 14.305 1.254 -13.727 1 98.75 249 LEU B O 1
ATOM 4904 N N . ARG B 1 250 ? 16.344 0.926 -12.883 1 98.75 250 ARG B N 1
ATOM 4905 C CA . ARG B 1 250 ? 15.953 1.202 -11.508 1 98.75 250 ARG B CA 1
ATOM 4906 C C . ARG B 1 250 ? 15.453 2.633 -11.352 1 98.75 250 ARG B C 1
ATOM 4908 O O . ARG B 1 250 ? 14.422 2.869 -10.719 1 98.75 250 ARG B O 1
ATOM 4915 N N . LEU B 1 251 ? 16.156 3.598 -11.93 1 98.31 251 LEU B N 1
ATOM 4916 C CA . LEU B 1 251 ? 15.766 5 -11.859 1 98.31 251 LEU B CA 1
ATOM 4917 C C . LEU B 1 251 ? 14.406 5.219 -12.516 1 98.31 251 LEU B C 1
ATOM 4919 O O . LEU B 1 251 ? 13.562 5.953 -11.984 1 98.31 251 LEU B O 1
ATOM 4923 N N . LYS B 1 252 ? 14.203 4.609 -13.648 1 98.44 252 LYS B N 1
ATOM 4924 C CA . LYS B 1 252 ? 12.938 4.754 -14.352 1 98.44 252 LYS B CA 1
ATOM 4925 C C . LYS B 1 252 ? 11.781 4.203 -13.531 1 98.44 252 LYS B C 1
ATOM 4927 O O . LYS B 1 252 ? 10.695 4.785 -13.508 1 98.44 252 LYS B O 1
ATOM 4932 N N . LEU B 1 253 ? 12.031 3.033 -12.914 1 98.44 253 LEU B N 1
ATOM 4933 C CA . LEU B 1 253 ? 10.984 2.486 -12.062 1 98.44 253 LEU B CA 1
ATOM 4934 C C . LEU B 1 253 ? 10.695 3.422 -10.891 1 98.44 253 LEU B C 1
ATOM 4936 O O . LEU B 1 253 ? 9.531 3.672 -10.57 1 98.44 253 LEU B O 1
ATOM 4940 N N . GLN B 1 254 ? 11.727 3.914 -10.289 1 97.56 254 GLN B N 1
ATOM 4941 C CA . GLN B 1 254 ? 11.578 4.824 -9.156 1 97.56 254 GLN B CA 1
ATOM 4942 C C . GLN B 1 254 ? 10.82 6.086 -9.562 1 97.56 254 GLN B C 1
ATOM 4944 O O . GLN B 1 254 ? 10.008 6.605 -8.789 1 97.56 254 GLN B O 1
ATOM 4949 N N . GLN B 1 255 ? 11.094 6.562 -10.719 1 96.88 255 GLN B N 1
ATOM 4950 C CA . GLN B 1 255 ? 10.375 7.719 -11.242 1 96.88 255 GLN B CA 1
ATOM 4951 C C . GLN B 1 255 ? 8.891 7.402 -11.438 1 96.88 255 GLN B C 1
ATOM 4953 O O . GLN B 1 255 ? 8.023 8.211 -11.094 1 96.88 255 GLN B O 1
ATOM 4958 N N . ALA B 1 256 ? 8.656 6.215 -11.945 1 96.12 256 ALA B N 1
ATOM 4959 C CA . ALA B 1 256 ? 7.277 5.801 -12.188 1 96.12 256 ALA B CA 1
ATOM 4960 C C . ALA B 1 256 ? 6.516 5.617 -10.875 1 96.12 256 ALA B C 1
ATOM 4962 O O . ALA B 1 256 ? 5.293 5.754 -10.836 1 96.12 256 ALA B O 1
ATOM 4963 N N . MET B 1 257 ? 7.25 5.328 -9.844 1 96.5 257 MET B N 1
ATOM 4964 C CA . MET B 1 257 ? 6.664 5.059 -8.531 1 96.5 257 MET B CA 1
ATOM 4965 C C . MET B 1 257 ? 6.281 6.355 -7.828 1 96.5 257 MET B C 1
ATOM 4967 O O . MET B 1 257 ? 5.449 6.352 -6.918 1 96.5 257 MET B O 1
ATOM 4971 N N . ARG B 1 258 ? 6.816 7.461 -8.156 1 94.38 258 ARG B N 1
ATOM 4972 C CA . ARG B 1 258 ? 6.695 8.695 -7.387 1 94.38 258 ARG B CA 1
ATOM 4973 C C . ARG B 1 258 ? 5.238 9.117 -7.254 1 94.38 258 ARG B C 1
ATOM 4975 O O . ARG B 1 258 ? 4.535 9.273 -8.25 1 94.38 258 ARG B O 1
ATOM 4982 N N . GLY B 1 259 ? 4.855 9.234 -6.008 1 91.75 259 GLY B N 1
ATOM 4983 C CA . GLY B 1 259 ? 3.541 9.766 -5.691 1 91.75 259 GLY B CA 1
ATOM 4984 C C . GLY B 1 259 ? 2.453 8.711 -5.688 1 91.75 259 GLY B C 1
ATOM 4985 O O . GLY B 1 259 ? 1.487 8.812 -4.926 1 91.75 259 GLY B O 1
ATOM 4986 N N . ILE B 1 260 ? 2.59 7.695 -6.492 1 91.38 260 ILE B N 1
ATOM 4987 C CA . ILE B 1 260 ? 1.452 6.805 -6.691 1 91.38 260 ILE B CA 1
ATOM 4988 C C . ILE B 1 260 ? 1.678 5.504 -5.926 1 91.38 260 ILE B C 1
ATOM 4990 O O . ILE B 1 260 ? 0.721 4.859 -5.484 1 91.38 260 ILE B O 1
ATOM 4994 N N . SER B 1 261 ? 2.859 5.113 -5.789 1 89.56 261 SER B N 1
ATOM 4995 C CA . SER B 1 261 ? 3.139 3.896 -5.035 1 89.56 261 SER B CA 1
ATOM 4996 C C . SER B 1 261 ? 3.025 4.137 -3.535 1 89.56 261 SER B C 1
ATOM 4998 O O . SER B 1 261 ? 3.637 5.066 -3 1 89.56 261 SER B O 1
ATOM 5000 N N . ALA B 1 262 ? 2.25 3.311 -2.949 1 87.44 262 ALA B N 1
ATOM 5001 C CA . ALA B 1 262 ? 2.158 3.369 -1.492 1 87.44 262 ALA B CA 1
ATOM 5002 C C . ALA B 1 262 ? 3.451 2.889 -0.841 1 87.44 262 ALA B C 1
ATOM 5004 O O . ALA B 1 262 ? 4.191 2.094 -1.427 1 87.44 262 ALA B O 1
ATOM 5005 N N . ASP B 1 263 ? 3.645 3.379 0.282 1 88.81 263 ASP B N 1
ATOM 5006 C CA . ASP B 1 263 ? 4.73 2.84 1.092 1 88.81 263 ASP B CA 1
ATOM 5007 C C . ASP B 1 263 ? 4.414 1.425 1.568 1 88.81 263 ASP B C 1
ATOM 5009 O O . ASP B 1 263 ? 3.25 1.092 1.807 1 88.81 263 ASP B O 1
ATOM 5013 N N . VAL B 1 264 ? 5.473 0.667 1.644 1 95.62 264 VAL B N 1
ATOM 5014 C CA . VAL B 1 264 ? 5.309 -0.596 2.355 1 95.62 264 VAL B CA 1
ATOM 5015 C C . VAL B 1 264 ? 5.031 -0.324 3.832 1 95.62 264 VAL B C 1
ATOM 5017 O O . VAL B 1 264 ? 5.668 0.539 4.441 1 95.62 264 VAL B O 1
ATOM 5020 N N . ASN B 1 265 ? 4.055 -1.019 4.371 1 97.56 265 ASN B N 1
ATOM 5021 C CA . ASN B 1 265 ? 3.645 -0.768 5.75 1 97.56 265 ASN B CA 1
ATOM 5022 C C . ASN B 1 265 ? 4.617 -1.394 6.746 1 97.56 265 ASN B C 1
ATOM 5024 O O . ASN B 1 265 ? 5.289 -2.375 6.43 1 97.56 265 ASN B O 1
ATOM 5028 N N . LEU B 1 266 ? 4.625 -0.889 7.938 1 98.31 266 LEU B N 1
ATOM 5029 C CA . LEU B 1 266 ? 5.551 -1.251 9.008 1 98.31 266 LEU B CA 1
ATOM 5030 C C . LEU B 1 266 ? 5.477 -2.744 9.305 1 98.31 266 LEU B C 1
ATOM 5032 O O . LEU B 1 266 ? 6.504 -3.424 9.352 1 98.31 266 LEU B O 1
ATOM 5036 N N . LEU B 1 267 ? 4.285 -3.262 9.484 1 98.75 267 LEU B N 1
ATOM 5037 C CA . LEU B 1 267 ? 4.145 -4.645 9.914 1 98.75 267 LEU B CA 1
ATOM 5038 C C . LEU B 1 267 ? 4.438 -5.609 8.773 1 98.75 267 LEU B C 1
ATOM 5040 O O . LEU B 1 267 ? 4.77 -6.773 9 1 98.75 267 LEU B O 1
ATOM 5044 N N . GLY B 1 268 ? 4.297 -5.109 7.516 1 98.5 268 GLY B N 1
ATOM 5045 C CA . GLY B 1 268 ? 4.801 -5.867 6.383 1 98.5 268 GLY B CA 1
ATOM 5046 C C . GLY B 1 268 ? 6.305 -6.074 6.426 1 98.5 268 GLY B C 1
ATOM 5047 O O . GLY B 1 268 ? 6.789 -7.18 6.18 1 98.5 268 GLY B O 1
ATOM 5048 N N . PHE B 1 269 ? 7.047 -4.996 6.766 1 98.69 269 PHE B N 1
ATOM 5049 C CA . PHE B 1 269 ? 8.492 -5.098 6.902 1 98.69 269 PHE B CA 1
ATOM 5050 C C . PHE B 1 269 ? 8.867 -6.066 8.023 1 98.69 269 PHE B C 1
ATOM 5052 O O . PHE B 1 269 ? 9.758 -6.898 7.859 1 98.69 269 PHE B O 1
ATOM 5059 N N . VAL B 1 270 ? 8.172 -5.957 9.148 1 98.81 270 VAL B N 1
ATOM 5060 C CA . VAL B 1 270 ? 8.453 -6.789 10.312 1 98.81 270 VAL B CA 1
ATOM 5061 C C . VAL B 1 270 ? 8.25 -8.258 9.969 1 98.81 270 VAL B C 1
ATOM 5063 O O . VAL B 1 270 ? 9.086 -9.102 10.289 1 98.81 270 VAL B O 1
ATOM 5066 N N . ALA B 1 271 ? 7.176 -8.508 9.312 1 98.88 271 ALA B N 1
ATOM 5067 C CA . ALA B 1 271 ? 6.848 -9.883 8.945 1 98.88 271 ALA B CA 1
ATOM 5068 C C . ALA B 1 271 ? 7.855 -10.438 7.938 1 98.88 271 ALA B C 1
ATOM 5070 O O . ALA B 1 271 ? 8.273 -11.594 8.039 1 98.88 271 ALA B O 1
ATOM 5071 N N . ALA B 1 272 ? 8.188 -9.625 6.949 1 98.81 272 ALA B N 1
ATOM 5072 C CA . ALA B 1 272 ? 9.148 -10.047 5.938 1 98.81 272 ALA B CA 1
ATOM 5073 C C . ALA B 1 272 ? 10.492 -10.398 6.574 1 98.81 272 ALA B C 1
ATOM 5075 O O . ALA B 1 272 ? 11.086 -11.43 6.266 1 98.81 272 ALA B O 1
ATOM 5076 N N . GLU B 1 273 ? 10.969 -9.508 7.449 1 98.75 273 GLU B N 1
ATOM 5077 C CA . GLU B 1 273 ? 12.227 -9.734 8.148 1 98.75 273 GLU B CA 1
ATOM 5078 C C . GLU B 1 273 ? 12.195 -11.039 8.938 1 98.75 273 GLU B C 1
ATOM 5080 O O . GLU B 1 273 ? 13.102 -11.867 8.82 1 98.75 273 GLU B O 1
ATOM 5085 N N . ALA B 1 274 ? 11.117 -11.25 9.688 1 98.81 274 ALA B N 1
ATOM 5086 C CA . ALA B 1 274 ? 10.984 -12.43 10.531 1 98.81 274 ALA B CA 1
ATOM 5087 C C . ALA B 1 274 ? 10.883 -13.695 9.688 1 98.81 274 ALA B C 1
ATOM 5089 O O . ALA B 1 274 ? 11.438 -14.742 10.047 1 98.81 274 ALA B O 1
ATOM 5090 N N . ALA B 1 275 ? 10.164 -13.633 8.609 1 98.81 275 ALA B N 1
ATOM 5091 C CA . ALA B 1 275 ? 10 -14.781 7.719 1 98.81 275 ALA B CA 1
ATOM 5092 C C . ALA B 1 275 ? 11.344 -15.227 7.16 1 98.81 275 ALA B C 1
ATOM 5094 O O . ALA B 1 275 ? 11.664 -16.422 7.168 1 98.81 275 ALA B O 1
ATOM 5095 N N . TYR B 1 276 ? 12.117 -14.289 6.664 1 98.75 276 TYR B N 1
ATOM 5096 C CA . TYR B 1 276 ? 13.406 -14.617 6.074 1 98.75 276 TYR B CA 1
ATOM 5097 C C . TYR B 1 276 ? 14.414 -15.016 7.148 1 98.75 276 TYR B C 1
ATOM 5099 O O . TYR B 1 276 ? 15.344 -15.781 6.883 1 98.75 276 TYR B O 1
ATOM 5107 N N . GLU B 1 277 ? 14.211 -14.555 8.336 1 98.31 277 GLU B N 1
ATOM 5108 C CA . GLU B 1 277 ? 15.141 -14.836 9.43 1 98.31 277 GLU B CA 1
ATOM 5109 C C . GLU B 1 277 ? 14.93 -16.234 9.992 1 98.31 277 GLU B C 1
ATOM 5111 O O . GLU B 1 277 ? 15.891 -16.938 10.289 1 98.31 277 GLU B O 1
ATOM 5116 N N . SER B 1 278 ? 13.688 -16.688 10.109 1 97.81 278 SER B N 1
ATOM 5117 C CA . SER B 1 278 ? 13.445 -17.891 10.906 1 97.81 278 SER B CA 1
ATOM 5118 C C . SER B 1 278 ? 12.43 -18.797 10.227 1 97.81 278 SER B C 1
ATOM 5120 O O . SER B 1 278 ? 11.992 -19.797 10.82 1 97.81 278 SER B O 1
ATOM 5122 N N . GLY B 1 279 ? 12.047 -18.531 9.023 1 98.12 279 GLY B N 1
ATOM 5123 C CA . GLY B 1 279 ? 10.945 -19.234 8.398 1 98.12 279 GLY B CA 1
ATOM 5124 C C . GLY B 1 279 ? 11.383 -20.453 7.613 1 98.12 279 GLY B C 1
ATOM 5125 O O . GLY B 1 279 ? 10.547 -21.188 7.09 1 98.12 279 GLY B O 1
ATOM 5126 N N . GLU B 1 280 ? 12.703 -20.766 7.551 1 98 280 GLU B N 1
ATOM 5127 C CA . GLU B 1 280 ? 13.219 -21.781 6.633 1 98 280 GLU B CA 1
ATOM 5128 C C . GLU B 1 280 ? 12.695 -23.156 6.992 1 98 280 GLU B C 1
ATOM 5130 O O . GLU B 1 280 ? 12.258 -23.922 6.117 1 98 280 GLU B O 1
ATOM 5135 N N . ALA B 1 281 ? 12.766 -23.562 8.258 1 98.38 281 ALA B N 1
ATOM 5136 C CA . ALA B 1 281 ? 12.289 -24.891 8.68 1 98.38 281 ALA B CA 1
ATOM 5137 C C . ALA B 1 281 ? 10.805 -25.047 8.383 1 98.38 281 ALA B C 1
ATOM 5139 O O . ALA B 1 281 ? 10.352 -26.125 7.992 1 98.38 281 ALA B O 1
ATOM 5140 N N . TRP B 1 282 ? 10.062 -24.016 8.648 1 98.69 282 TRP B N 1
ATOM 5141 C CA . TRP B 1 282 ? 8.633 -24 8.359 1 98.69 282 TRP B CA 1
ATOM 5142 C C . TRP B 1 282 ? 8.383 -24.203 6.863 1 98.69 282 TRP B C 1
ATOM 5144 O O . TRP B 1 282 ? 7.508 -24.969 6.465 1 98.69 282 TRP B O 1
ATOM 5154 N N . LEU B 1 283 ? 9.141 -23.516 6.031 1 98.56 283 LEU B N 1
ATOM 5155 C CA . LEU B 1 283 ? 9.008 -23.609 4.582 1 98.56 283 LEU B CA 1
ATOM 5156 C C . LEU B 1 283 ? 9.289 -25.031 4.113 1 98.56 283 LEU B C 1
ATOM 5158 O O . LEU B 1 283 ? 8.539 -25.578 3.303 1 98.56 283 LEU B O 1
ATOM 5162 N N . ASP B 1 284 ? 10.344 -25.625 4.613 1 98.19 284 ASP B N 1
ATOM 5163 C CA . ASP B 1 284 ? 10.695 -26.984 4.23 1 98.19 284 ASP B CA 1
ATOM 5164 C C . ASP B 1 284 ? 9.562 -27.953 4.559 1 98.19 284 ASP B C 1
ATOM 5166 O O . ASP B 1 284 ? 9.219 -28.812 3.742 1 98.19 284 ASP B O 1
ATOM 5170 N N . ALA B 1 285 ? 9.039 -27.781 5.734 1 98.69 285 ALA B N 1
ATOM 5171 C CA . ALA B 1 285 ? 7.926 -28.625 6.148 1 98.69 285 ALA B CA 1
ATOM 5172 C C . ALA B 1 285 ? 6.695 -28.391 5.277 1 98.69 285 ALA B C 1
ATOM 5174 O O . ALA B 1 285 ? 5.969 -29.328 4.941 1 98.69 285 ALA B O 1
ATOM 5175 N N . GLN B 1 286 ? 6.426 -27.156 4.973 1 98.69 286 GLN B N 1
ATOM 5176 C CA . GLN B 1 286 ? 5.305 -26.844 4.098 1 98.69 286 GLN B CA 1
ATOM 5177 C C . GLN B 1 286 ? 5.465 -27.5 2.729 1 98.69 286 GLN B C 1
ATOM 5179 O O . GLN B 1 286 ? 4.504 -28.031 2.176 1 98.69 286 GLN B O 1
ATOM 5184 N N . LEU B 1 287 ? 6.684 -27.391 2.17 1 98.62 287 LEU B N 1
ATOM 5185 C CA . LEU B 1 287 ? 6.934 -27.969 0.856 1 98.62 287 LEU B CA 1
ATOM 5186 C C . LEU B 1 287 ? 6.668 -29.484 0.868 1 98.62 287 LEU B C 1
ATOM 5188 O O . LEU B 1 287 ? 6.078 -30.016 -0.072 1 98.62 287 LEU B O 1
ATOM 5192 N N . ASP B 1 288 ? 7.109 -30.109 1.925 1 98.5 288 ASP B N 1
ATOM 5193 C CA . ASP B 1 288 ? 6.844 -31.531 2.062 1 98.5 288 ASP B CA 1
ATOM 5194 C C . ASP B 1 288 ? 5.34 -31.812 2.094 1 98.5 288 ASP B C 1
ATOM 5196 O O . ASP B 1 288 ? 4.863 -32.75 1.439 1 98.5 288 ASP B O 1
ATOM 5200 N N . TYR B 1 289 ? 4.66 -31.078 2.879 1 98.75 289 TYR B N 1
ATOM 5201 C CA . TYR B 1 289 ? 3.215 -31.234 3.004 1 98.75 289 TYR B CA 1
ATOM 5202 C C . TYR B 1 289 ? 2.521 -30.984 1.668 1 98.75 289 TYR B C 1
ATOM 5204 O O . TYR B 1 289 ? 1.646 -31.766 1.267 1 98.75 289 TYR B O 1
ATOM 5212 N N . LEU B 1 290 ? 2.898 -29.922 0.983 1 98.75 290 LEU B N 1
ATOM 5213 C CA . LEU B 1 290 ? 2.305 -29.562 -0.297 1 98.75 290 LEU B CA 1
ATOM 5214 C C . LEU B 1 290 ? 2.594 -30.609 -1.357 1 98.75 290 LEU B C 1
ATOM 5216 O O . LEU B 1 290 ? 1.766 -30.859 -2.238 1 98.75 290 LEU B O 1
ATOM 5220 N N . ARG B 1 291 ? 3.781 -31.25 -1.318 1 98.69 291 ARG B N 1
ATOM 5221 C CA . ARG B 1 291 ? 4.074 -32.344 -2.215 1 98.69 291 ARG B CA 1
ATOM 5222 C C . ARG B 1 291 ? 3.064 -33.5 -2.031 1 98.69 291 ARG B C 1
ATOM 5224 O O . ARG B 1 291 ? 2.629 -34.094 -3.008 1 98.69 291 ARG B O 1
ATOM 5231 N N . GLY B 1 292 ? 2.775 -33.719 -0.787 1 98.69 292 GLY B N 1
ATOM 5232 C CA . GLY B 1 292 ? 1.749 -34.719 -0.509 1 98.69 292 GLY B CA 1
ATOM 5233 C C . GLY B 1 292 ? 0.391 -34.344 -1.072 1 98.69 292 GLY B C 1
ATOM 5234 O O . GLY B 1 292 ? -0.313 -35.188 -1.622 1 98.69 292 GLY B O 1
ATOM 5235 N N . ASN B 1 293 ? -0.027 -33.062 -0.876 1 98.81 293 ASN B N 1
ATOM 5236 C CA . ASN B 1 293 ? -1.289 -32.594 -1.437 1 98.81 293 ASN B CA 1
ATOM 5237 C C . ASN B 1 293 ? -1.302 -32.719 -2.959 1 98.81 293 ASN B C 1
ATOM 5239 O O . ASN B 1 293 ? -2.307 -33.125 -3.547 1 98.81 293 ASN B O 1
ATOM 5243 N N . LEU B 1 294 ? -0.202 -32.312 -3.588 1 98.75 294 LEU B N 1
ATOM 5244 C CA . LEU B 1 294 ? -0.104 -32.438 -5.039 1 98.75 294 LEU B CA 1
ATOM 5245 C C . LEU B 1 294 ? -0.213 -33.875 -5.484 1 98.75 294 LEU B C 1
ATOM 5247 O O . LEU B 1 294 ? -0.892 -34.188 -6.469 1 98.75 294 LEU B O 1
ATOM 5251 N N . ALA B 1 295 ? 0.45 -34.75 -4.785 1 98.56 295 ALA B N 1
ATOM 5252 C CA . ALA B 1 295 ? 0.38 -36.188 -5.102 1 98.56 295 ALA B CA 1
ATOM 5253 C C . ALA B 1 295 ? -1.059 -36.688 -5.043 1 98.56 295 ALA B C 1
ATOM 5255 O O . ALA B 1 295 ? -1.473 -37.5 -5.875 1 98.56 295 ALA B O 1
ATOM 5256 N N . LEU B 1 296 ? -1.759 -36.219 -4.082 1 98.56 296 LEU B N 1
ATOM 5257 C CA . LEU B 1 296 ? -3.166 -36.594 -3.955 1 98.56 296 LEU B CA 1
ATOM 5258 C C . LEU B 1 296 ? -3.957 -36.125 -5.176 1 98.56 296 LEU B C 1
ATOM 5260 O O . LEU B 1 296 ? -4.801 -36.875 -5.688 1 98.56 296 LEU B O 1
ATOM 5264 N N . ILE B 1 297 ? -3.756 -34.938 -5.617 1 98.75 297 ILE B N 1
ATOM 5265 C CA . ILE B 1 297 ? -4.43 -34.406 -6.797 1 98.75 297 ILE B CA 1
ATOM 5266 C C . ILE B 1 297 ? -4.062 -35.25 -8.023 1 98.75 297 ILE B C 1
ATOM 5268 O O . ILE B 1 297 ? -4.934 -35.625 -8.805 1 98.75 297 ILE B O 1
ATOM 5272 N N . GLU B 1 298 ? -2.779 -35.531 -8.188 1 98.06 298 GLU B N 1
ATOM 5273 C CA . GLU B 1 298 ? -2.295 -36.281 -9.328 1 98.06 298 GLU B CA 1
ATOM 5274 C C . GLU B 1 298 ? -2.945 -37.656 -9.375 1 98.06 298 GLU B C 1
ATOM 5276 O O . GLU B 1 298 ? -3.391 -38.125 -10.438 1 98.06 298 GLU B O 1
ATOM 5281 N N . GLN B 1 299 ? -2.982 -38.281 -8.25 1 97.94 299 GLN B N 1
ATOM 5282 C CA . GLN B 1 299 ? -3.592 -39.594 -8.164 1 97.94 299 GLN B CA 1
ATOM 5283 C C . GLN B 1 299 ? -5.082 -39.531 -8.492 1 97.94 299 GLN B C 1
ATOM 5285 O O . GLN B 1 299 ? -5.598 -40.406 -9.203 1 97.94 299 GLN B O 1
ATOM 5290 N N . THR B 1 300 ? -5.738 -38.562 -7.965 1 97.88 300 THR B N 1
ATOM 5291 C CA . THR B 1 300 ? -7.176 -38.438 -8.164 1 97.88 300 THR B CA 1
ATOM 5292 C C . THR B 1 300 ? -7.492 -38.094 -9.617 1 97.88 300 THR B C 1
ATOM 5294 O O . THR B 1 300 ? -8.391 -38.688 -10.219 1 97.88 300 THR B O 1
ATOM 5297 N N . VAL B 1 301 ? -6.797 -37.156 -10.18 1 97.19 301 VAL B N 1
ATOM 5298 C CA . VAL B 1 301 ? -7.016 -36.688 -11.547 1 97.19 301 VAL B CA 1
ATOM 5299 C C . VAL B 1 301 ? -6.75 -37.844 -12.531 1 97.19 301 VAL B C 1
ATOM 5301 O O . VAL B 1 301 ? -7.422 -37.938 -13.555 1 97.19 301 VAL B O 1
ATOM 5304 N N . ALA B 1 302 ? -5.77 -38.656 -12.219 1 95.88 302 ALA B N 1
ATOM 5305 C CA . ALA B 1 302 ? -5.445 -39.812 -13.078 1 95.88 302 ALA B CA 1
ATOM 5306 C C . ALA B 1 302 ? -6.645 -40.719 -13.242 1 95.88 302 ALA B C 1
ATOM 5308 O O . ALA B 1 302 ? -6.77 -41.438 -14.25 1 95.88 302 ALA B O 1
ATOM 5309 N N . ARG B 1 303 ? -7.574 -40.625 -12.32 1 94.75 303 ARG B N 1
ATOM 5310 C CA . ARG B 1 303 ? -8.742 -41.5 -12.352 1 94.75 303 ARG B CA 1
ATOM 5311 C C . ARG B 1 303 ? -9.938 -40.812 -12.992 1 94.75 303 ARG B C 1
ATOM 5313 O O . ARG B 1 303 ? -10.922 -41.438 -13.359 1 94.75 303 ARG B O 1
ATOM 5320 N N . TRP B 1 304 ? -9.844 -39.531 -13.117 1 95.44 304 TRP B N 1
ATOM 5321 C CA . TRP B 1 304 ? -10.961 -38.75 -13.641 1 95.44 304 TRP B CA 1
ATOM 5322 C C . TRP B 1 304 ? -11 -38.812 -15.164 1 95.44 304 TRP B C 1
ATOM 5324 O O . TRP B 1 304 ? -10.016 -38.5 -15.836 1 95.44 304 TRP B O 1
ATOM 5334 N N . PRO B 1 305 ? -12.125 -39.25 -15.695 1 90.5 305 PRO B N 1
ATOM 5335 C CA . PRO B 1 305 ? -12.211 -39.25 -17.156 1 90.5 305 PRO B CA 1
ATOM 5336 C C . PRO B 1 305 ? -12.172 -37.844 -17.75 1 90.5 305 PRO B C 1
ATOM 5338 O O . PRO B 1 305 ? -12.938 -36.969 -17.328 1 90.5 305 PRO B O 1
ATOM 5341 N N . GLY B 1 306 ? -11.188 -37.594 -18.609 1 90.62 306 GLY B N 1
ATOM 5342 C CA . GLY B 1 306 ? -11.188 -36.375 -19.422 1 90.62 306 GLY B CA 1
ATOM 5343 C C . GLY B 1 306 ? -10.531 -35.188 -18.719 1 90.62 306 GLY B C 1
ATOM 5344 O O . GLY B 1 306 ? -10.414 -34.125 -19.312 1 90.62 306 GLY B O 1
ATOM 5345 N N . VAL B 1 307 ? -10.164 -35.281 -17.516 1 96.56 307 VAL B N 1
ATOM 5346 C CA . VAL B 1 307 ? -9.484 -34.188 -16.812 1 96.56 307 VAL B CA 1
ATOM 5347 C C . VAL B 1 307 ? -7.969 -34.406 -16.891 1 96.56 307 VAL B C 1
ATOM 5349 O O . VAL B 1 307 ? -7.488 -35.531 -16.75 1 96.56 307 VAL B O 1
ATOM 5352 N N . ARG B 1 308 ? -7.266 -33.312 -17.188 1 95.94 308 ARG B N 1
ATOM 5353 C CA . ARG B 1 308 ? -5.816 -33.438 -17.312 1 95.94 308 ARG B CA 1
ATOM 5354 C C . ARG B 1 308 ? -5.113 -32.406 -16.406 1 95.94 308 ARG B C 1
ATOM 5356 O O . ARG B 1 308 ? -5.602 -31.297 -16.219 1 95.94 308 ARG B O 1
ATOM 5363 N N . LEU B 1 309 ? -4.066 -32.812 -15.875 1 96.75 309 LEU B N 1
ATOM 5364 C CA . LEU B 1 309 ? -3.098 -32 -15.148 1 96.75 309 LEU B CA 1
ATOM 5365 C C . LEU B 1 309 ? -1.686 -32.25 -15.672 1 96.75 309 LEU B C 1
ATOM 5367 O O . LEU B 1 309 ? -1.173 -33.344 -15.609 1 96.75 309 LEU B O 1
ATOM 5371 N N . ALA B 1 310 ? -1.07 -31.188 -16.297 1 95.75 310 ALA B N 1
ATOM 5372 C CA . ALA B 1 310 ? 0.333 -31.281 -16.688 1 95.75 310 ALA B CA 1
ATOM 5373 C C . ALA B 1 310 ? 1.238 -31.406 -15.461 1 95.75 310 ALA B C 1
ATOM 5375 O O . ALA B 1 310 ? 0.803 -31.156 -14.336 1 95.75 310 ALA B O 1
ATOM 5376 N N . ARG B 1 311 ? 2.434 -31.828 -15.734 1 95.5 311 ARG B N 1
ATOM 5377 C CA . ARG B 1 311 ? 3.387 -31.922 -14.633 1 95.5 311 ARG B CA 1
ATOM 5378 C C . ARG B 1 311 ? 3.512 -30.594 -13.898 1 95.5 311 ARG B C 1
ATOM 5380 O O . ARG B 1 311 ? 3.918 -29.578 -14.484 1 95.5 311 ARG B O 1
ATOM 5387 N N . HIS B 1 312 ? 3.141 -30.641 -12.711 1 95.81 312 HIS B N 1
ATOM 5388 C CA . HIS B 1 312 ? 3.137 -29.453 -11.883 1 95.81 312 HIS B CA 1
ATOM 5389 C C . HIS B 1 312 ? 4.355 -29.406 -10.961 1 95.81 312 HIS B C 1
ATOM 5391 O O . HIS B 1 312 ? 4.469 -30.219 -10.039 1 95.81 312 HIS B O 1
ATOM 5397 N N . GLN B 1 313 ? 5.273 -28.438 -11.156 1 98.31 313 GLN B N 1
ATOM 5398 C CA . GLN B 1 313 ? 6.566 -28.469 -10.477 1 98.31 313 GLN B CA 1
ATOM 5399 C C . GLN B 1 313 ? 6.609 -27.484 -9.312 1 98.31 313 GLN B C 1
ATOM 5401 O O . GLN B 1 313 ? 7.48 -27.578 -8.445 1 98.31 313 GLN B O 1
ATOM 5406 N N . ALA B 1 314 ? 5.676 -26.516 -9.305 1 98.56 314 ALA B N 1
ATOM 5407 C CA . ALA B 1 314 ? 5.805 -25.438 -8.328 1 98.56 314 ALA B CA 1
ATOM 5408 C C . ALA B 1 314 ? 4.441 -24.859 -7.961 1 98.56 314 ALA B C 1
ATOM 5410 O O . ALA B 1 314 ? 3.418 -25.266 -8.523 1 98.56 314 ALA B O 1
ATOM 5411 N N . THR B 1 315 ? 4.449 -24 -7.012 1 98.38 315 THR B N 1
ATOM 5412 C CA . THR B 1 315 ? 3.295 -23.281 -6.477 1 98.38 315 THR B CA 1
ATOM 5413 C C . THR B 1 315 ? 2.402 -24.219 -5.668 1 98.38 315 THR B C 1
ATOM 5415 O O . THR B 1 315 ? 2.852 -25.281 -5.223 1 98.38 315 THR B O 1
ATOM 5418 N N . TYR B 1 316 ? 1.295 -23.859 -5.227 1 98.81 316 TYR B N 1
ATOM 5419 C CA . TYR B 1 316 ? 0.237 -24.641 -4.602 1 98.81 316 TYR B CA 1
ATOM 5420 C C . TYR B 1 316 ? -1.1 -24.406 -5.297 1 98.81 316 TYR B C 1
ATOM 5422 O O . TYR B 1 316 ? -2.15 -24.406 -4.648 1 98.81 316 TYR B O 1
ATOM 5430 N N . LEU B 1 317 ? -0.995 -24.125 -6.617 1 98.75 317 LEU B N 1
ATOM 5431 C CA . LEU B 1 317 ? -2.137 -23.828 -7.477 1 98.75 317 LEU B CA 1
ATOM 5432 C C . LEU B 1 317 ? -2.188 -24.797 -8.664 1 98.75 317 LEU B C 1
ATOM 5434 O O . LEU B 1 317 ? -1.453 -24.609 -9.641 1 98.75 317 LEU B O 1
ATOM 5438 N N . ALA B 1 318 ? -3.057 -25.703 -8.656 1 98.62 318 ALA B N 1
ATOM 5439 C CA . ALA B 1 318 ? -3.139 -26.719 -9.703 1 98.62 318 ALA B CA 1
ATOM 5440 C C . ALA B 1 318 ? -4 -26.25 -10.867 1 98.62 318 ALA B C 1
ATOM 5442 O O . ALA B 1 318 ? -5.098 -25.734 -10.664 1 98.62 318 ALA B O 1
ATOM 5443 N N . TRP B 1 319 ? -3.508 -26.391 -12.023 1 98.19 319 TRP B N 1
ATOM 5444 C CA . TRP B 1 319 ? -4.176 -26.016 -13.266 1 98.19 319 TRP B CA 1
ATOM 5445 C C . TRP B 1 319 ? -4.805 -27.219 -13.938 1 98.19 319 TRP B C 1
ATOM 5447 O O . TRP B 1 319 ? -4.105 -28.031 -14.555 1 98.19 319 TRP B O 1
ATOM 5457 N N . LEU B 1 320 ? -6.117 -27.344 -13.859 1 98.19 320 LEU B N 1
ATOM 5458 C CA . LEU B 1 320 ? -6.82 -28.531 -14.352 1 98.19 320 LEU B CA 1
ATOM 5459 C C . LEU B 1 320 ? -7.516 -28.234 -15.672 1 98.19 320 LEU B C 1
ATOM 5461 O O . LEU B 1 320 ? -8.328 -27.312 -15.766 1 98.19 320 LEU B O 1
ATOM 5465 N N . ASP B 1 321 ? -7.176 -28.969 -16.719 1 97.31 321 ASP B N 1
ATOM 5466 C CA . ASP B 1 321 ? -7.875 -28.938 -17.984 1 97.31 321 ASP B CA 1
ATOM 5467 C C . ASP B 1 321 ? -9.117 -29.828 -17.953 1 97.31 321 ASP B C 1
ATOM 5469 O O . ASP B 1 321 ? -9.016 -31.047 -17.891 1 97.31 321 ASP B O 1
ATOM 5473 N N . VAL B 1 322 ? -10.281 -29.219 -18.047 1 97.56 322 VAL B N 1
ATOM 5474 C CA . VAL B 1 322 ? -11.531 -29.969 -17.953 1 97.56 322 VAL B CA 1
ATOM 5475 C C . VAL B 1 322 ? -12.273 -29.906 -19.297 1 97.56 322 VAL B C 1
ATOM 5477 O O . VAL B 1 322 ? -13.492 -30.062 -19.328 1 97.56 322 VAL B O 1
ATOM 5480 N N . THR B 1 323 ? -11.609 -29.656 -20.344 1 96.44 323 THR B N 1
ATOM 5481 C CA . THR B 1 323 ? -12.172 -29.5 -21.672 1 96.44 323 THR B CA 1
ATOM 5482 C C . THR B 1 323 ? -13.023 -30.703 -22.062 1 96.44 323 THR B C 1
ATOM 5484 O O . THR B 1 323 ? -14.125 -30.562 -22.578 1 96.44 323 THR B O 1
ATOM 5487 N N . ALA B 1 324 ? -12.586 -31.844 -21.781 1 95.75 324 ALA B N 1
ATOM 5488 C CA . ALA B 1 324 ? -13.203 -33.094 -22.219 1 95.75 324 ALA B CA 1
ATOM 5489 C C . ALA B 1 324 ? -14.562 -33.281 -21.562 1 95.75 324 ALA B C 1
ATOM 5491 O O . ALA B 1 324 ? -15.375 -34.094 -22.031 1 95.75 324 ALA B O 1
ATOM 5492 N N . LEU B 1 325 ? -14.789 -32.625 -20.484 1 96.12 325 LEU B N 1
ATOM 5493 C CA . LEU B 1 325 ? -16.062 -32.781 -19.781 1 96.12 325 LEU B CA 1
ATOM 5494 C C . LEU B 1 325 ? -17.188 -32.062 -20.5 1 96.12 325 LEU B C 1
ATOM 5496 O O . LEU B 1 325 ? -18.359 -32.281 -20.234 1 96.12 325 LEU B O 1
ATOM 5500 N N . GLY B 1 326 ? -16.828 -31.062 -21.438 1 96.06 326 GLY B N 1
ATOM 5501 C CA . GLY B 1 326 ? -17.844 -30.359 -22.219 1 96.06 326 GLY B CA 1
ATOM 5502 C C . GLY B 1 326 ? -18.719 -29.453 -21.391 1 96.06 326 GLY B C 1
ATOM 5503 O O . GLY B 1 326 ? -19.922 -29.312 -21.672 1 96.06 326 GLY B O 1
ATOM 5504 N N . LEU B 1 327 ? -18.156 -28.906 -20.375 1 95.62 327 LEU B N 1
ATOM 5505 C CA . LEU B 1 327 ? -18.938 -28.047 -19.484 1 95.62 327 LEU B CA 1
ATOM 5506 C C . LEU B 1 327 ? -19.109 -26.656 -20.078 1 95.62 327 LEU B C 1
ATOM 5508 O O . LEU B 1 327 ? -18.156 -26.062 -20.562 1 95.62 327 LEU B O 1
ATOM 5512 N N . GLY B 1 328 ? -20.297 -26.078 -20.125 1 94.75 328 GLY B N 1
ATOM 5513 C CA . GLY B 1 328 ? -20.531 -24.703 -20.547 1 94.75 328 GLY B CA 1
ATOM 5514 C C . GLY B 1 328 ? -19.922 -23.688 -19.609 1 94.75 328 GLY B C 1
ATOM 5515 O O . GLY B 1 328 ? -19.391 -22.656 -20.062 1 94.75 328 GLY B O 1
ATOM 5516 N N . ASP B 1 329 ? -19.984 -23.922 -18.328 1 97 329 ASP B N 1
ATOM 5517 C CA . ASP B 1 329 ? -19.438 -23.078 -17.266 1 97 329 ASP B CA 1
ATOM 5518 C C . ASP B 1 329 ? -18.812 -23.922 -16.156 1 97 329 ASP B C 1
ATOM 5520 O O . ASP B 1 329 ? -19.453 -24.172 -15.133 1 97 329 ASP B O 1
ATOM 5524 N N . PRO B 1 330 ? -17.547 -24.234 -16.359 1 97.62 330 PRO B N 1
ATOM 5525 C CA . PRO B 1 330 ? -16.891 -25.109 -15.383 1 97.62 330 PRO B CA 1
ATOM 5526 C C . PRO B 1 330 ? -16.953 -24.562 -13.961 1 97.62 330 PRO B C 1
ATOM 5528 O O . PRO B 1 330 ? -17.094 -25.328 -13.008 1 97.62 330 PRO B O 1
ATOM 5531 N N . ILE B 1 331 ? -16.859 -23.266 -13.797 1 97.94 331 ILE B N 1
ATOM 5532 C CA . ILE B 1 331 ? -16.828 -22.641 -12.477 1 97.94 331 ILE B CA 1
ATOM 5533 C C . ILE B 1 331 ? -18.172 -22.812 -11.773 1 97.94 331 ILE B C 1
ATOM 5535 O O . ILE B 1 331 ? -18.219 -23.234 -10.617 1 97.94 331 ILE B O 1
ATOM 5539 N N . ALA B 1 332 ? -19.219 -22.484 -12.484 1 97.69 332 ALA B N 1
ATOM 5540 C CA . ALA B 1 332 ? -20.547 -22.688 -11.914 1 97.69 332 ALA B CA 1
ATOM 5541 C C . ALA B 1 332 ? -20.812 -24.156 -11.609 1 97.69 332 ALA B C 1
ATOM 5543 O O . ALA B 1 332 ? -21.453 -24.484 -10.609 1 97.69 332 ALA B O 1
ATOM 5544 N N . PHE B 1 333 ? -20.422 -25.047 -12.5 1 97.88 333 PHE B N 1
ATOM 5545 C CA . PHE B 1 333 ? -20.609 -26.484 -12.359 1 97.88 333 PHE B CA 1
ATOM 5546 C C . PHE B 1 333 ? -20.016 -26.984 -11.047 1 97.88 333 PHE B C 1
ATOM 5548 O O . PHE B 1 333 ? -20.703 -27.625 -10.25 1 97.88 333 PHE B O 1
ATOM 5555 N N . PHE B 1 334 ? -18.75 -26.656 -10.758 1 98.31 334 PHE B N 1
ATOM 5556 C CA . PHE B 1 334 ? -18.078 -27.156 -9.562 1 98.31 334 PHE B CA 1
ATOM 5557 C C . PHE B 1 334 ? -18.547 -26.391 -8.328 1 98.31 334 PHE B C 1
ATOM 5559 O O . PHE B 1 334 ? -18.609 -26.969 -7.234 1 98.31 334 PHE B O 1
ATOM 5566 N N . GLU B 1 335 ? -18.812 -25.094 -8.484 1 98.5 335 GLU B N 1
ATOM 5567 C CA . GLU B 1 335 ? -19.359 -24.328 -7.363 1 98.5 335 GLU B CA 1
ATOM 5568 C C . GLU B 1 335 ? -20.672 -24.938 -6.871 1 98.5 335 GLU B C 1
ATOM 5570 O O . GLU B 1 335 ? -20.922 -24.969 -5.664 1 98.5 335 GLU B O 1
ATOM 5575 N N . GLN B 1 336 ? -21.531 -25.344 -7.766 1 98 336 GLN B N 1
ATOM 5576 C CA . GLN B 1 336 ? -22.766 -26.031 -7.41 1 98 336 GLN B CA 1
ATOM 5577 C C . GLN B 1 336 ? -22.5 -27.312 -6.629 1 98 336 GLN B C 1
ATOM 5579 O O . GLN B 1 336 ? -23.297 -27.703 -5.773 1 98 336 GLN B O 1
ATOM 5584 N N . ALA B 1 337 ? -21.375 -27.891 -6.957 1 98.31 337 ALA B N 1
ATOM 5585 C CA . ALA B 1 337 ? -20.969 -29.109 -6.25 1 98.31 337 ALA B CA 1
ATOM 5586 C C . ALA B 1 337 ? -20.297 -28.766 -4.926 1 98.31 337 ALA B C 1
ATOM 5588 O O . ALA B 1 337 ? -19.828 -29.672 -4.211 1 98.31 337 ALA B O 1
ATOM 5589 N N . GLY B 1 338 ? -20.172 -27.516 -4.637 1 98.62 338 GLY B N 1
ATOM 5590 C CA . GLY B 1 338 ? -19.641 -27.078 -3.352 1 98.62 338 GLY B CA 1
ATOM 5591 C C . GLY B 1 338 ? -18.156 -26.797 -3.369 1 98.62 338 GLY B C 1
ATOM 5592 O O . GLY B 1 338 ? -17.5 -26.828 -2.324 1 98.62 338 GLY B O 1
ATOM 5593 N N . VAL B 1 339 ? -17.562 -26.609 -4.484 1 98.81 339 VAL B N 1
ATOM 5594 C CA . VAL B 1 339 ? -16.141 -26.328 -4.582 1 98.81 339 VAL B CA 1
ATOM 5595 C C . VAL B 1 339 ? -15.922 -25.031 -5.363 1 98.81 339 VAL B C 1
ATOM 5597 O O . VAL B 1 339 ? -16.266 -24.953 -6.547 1 98.81 339 VAL B O 1
ATOM 5600 N N . GLY B 1 340 ? -15.43 -23.969 -4.664 1 98.69 340 GLY B N 1
ATOM 5601 C CA . GLY B 1 340 ? -15.117 -22.703 -5.309 1 98.69 340 GLY B CA 1
ATOM 5602 C C . GLY B 1 340 ? -13.734 -22.656 -5.918 1 98.69 340 GLY B C 1
ATOM 5603 O O . GLY B 1 340 ? -12.734 -22.656 -5.199 1 98.69 340 GLY B O 1
ATOM 5604 N N . LEU B 1 341 ? -13.609 -22.641 -7.227 1 98.69 341 LEU B N 1
ATOM 5605 C CA . LEU B 1 341 ? -12.352 -22.625 -7.969 1 98.69 341 LEU B CA 1
ATOM 5606 C C . LEU B 1 341 ? -12.156 -21.297 -8.688 1 98.69 341 LEU B C 1
ATOM 5608 O O . LEU B 1 341 ? -13.086 -20.484 -8.773 1 98.69 341 LEU B O 1
ATOM 5612 N N . SER B 1 342 ? -10.945 -21.047 -9.141 1 98.31 342 SER B N 1
ATOM 5613 C CA . SER B 1 342 ? -10.695 -19.875 -9.977 1 98.31 342 SER B CA 1
ATOM 5614 C C . SER B 1 342 ? -11.047 -20.156 -11.43 1 98.31 342 SER B C 1
ATOM 5616 O O . SER B 1 342 ? -10.719 -21.219 -11.961 1 98.31 342 SER B O 1
ATOM 5618 N N . PRO B 1 343 ? -11.68 -19.203 -12.07 1 97.81 343 PRO B N 1
ATOM 5619 C CA . PRO B 1 343 ? -12.023 -19.391 -13.477 1 97.81 343 PRO B CA 1
ATOM 5620 C C . PRO B 1 343 ? -10.812 -19.297 -14.398 1 97.81 343 PRO B C 1
ATOM 5622 O O . PRO B 1 343 ? -10.117 -18.281 -14.422 1 97.81 343 PRO B O 1
ATOM 5625 N N . GLY B 1 344 ? -10.602 -20.344 -15.18 1 97.56 344 GLY B N 1
ATOM 5626 C CA . GLY B 1 344 ? -9.492 -20.328 -16.125 1 97.56 344 GLY B CA 1
ATOM 5627 C C . GLY B 1 344 ? -9.594 -19.219 -17.156 1 97.56 344 GLY B C 1
ATOM 5628 O O . GLY B 1 344 ? -8.578 -18.766 -17.672 1 97.56 344 GLY B O 1
ATOM 5629 N N . ALA B 1 345 ? -10.789 -18.734 -17.406 1 96.81 345 ALA B N 1
ATOM 5630 C CA . ALA B 1 345 ? -11.031 -17.688 -18.391 1 96.81 345 ALA B CA 1
ATOM 5631 C C . ALA B 1 345 ? -10.219 -16.438 -18.062 1 96.81 345 ALA B C 1
ATOM 5633 O O . ALA B 1 345 ? -9.727 -15.75 -18.953 1 96.81 345 ALA B O 1
ATOM 5634 N N . GLN B 1 346 ? -10.078 -16.172 -16.812 1 96.31 346 GLN B N 1
ATOM 5635 C CA . GLN B 1 346 ? -9.32 -14.992 -16.391 1 96.31 346 GLN B CA 1
ATOM 5636 C C . GLN B 1 346 ? -7.844 -15.125 -16.75 1 96.31 346 GLN B C 1
ATOM 5638 O O . GLN B 1 346 ? -7.16 -14.125 -16.969 1 96.31 346 GLN B O 1
ATOM 5643 N N . PHE B 1 347 ? -7.359 -16.344 -16.766 1 97.06 347 PHE B N 1
ATOM 5644 C CA . PHE B 1 347 ? -5.953 -16.609 -17.047 1 97.06 347 PHE B CA 1
ATOM 5645 C C . PHE B 1 347 ? -5.711 -16.734 -18.547 1 97.06 347 PHE B C 1
ATOM 5647 O O . PHE B 1 347 ? -4.566 -16.719 -19 1 97.06 347 PHE B O 1
ATOM 5654 N N . GLY B 1 348 ? -6.871 -16.891 -19.312 1 95 348 GLY B N 1
ATOM 5655 C CA . GLY B 1 348 ? -6.738 -16.969 -20.75 1 95 348 GLY B CA 1
ATOM 5656 C C . GLY B 1 348 ? -7.254 -18.281 -21.328 1 95 348 GLY B C 1
ATOM 5657 O O . GLY B 1 348 ? -7.184 -18.5 -22.531 1 95 348 GLY B O 1
ATOM 5658 N N . ASP B 1 349 ? -7.777 -19.172 -20.422 1 94.88 349 ASP B N 1
ATOM 5659 C CA . ASP B 1 349 ? -8.328 -20.438 -20.906 1 94.88 349 ASP B CA 1
ATOM 5660 C C . ASP B 1 349 ? -9.562 -20.828 -20.094 1 94.88 349 ASP B C 1
ATOM 5662 O O . ASP B 1 349 ? -9.453 -21.453 -19.031 1 94.88 349 ASP B O 1
ATOM 5666 N N . GLY B 1 350 ? -10.727 -20.656 -20.672 1 94.56 350 GLY B N 1
ATOM 5667 C CA . GLY B 1 350 ? -11.984 -20.844 -19.984 1 94.56 350 GLY B CA 1
ATOM 5668 C C . GLY B 1 350 ? -12.328 -22.312 -19.766 1 94.56 350 GLY B C 1
ATOM 5669 O O . GLY B 1 350 ? -13.25 -22.625 -19 1 94.56 350 GLY B O 1
ATOM 5670 N N . GLN B 1 351 ? -11.586 -23.172 -20.375 1 94.25 351 GLN B N 1
ATOM 5671 C CA . GLN B 1 351 ? -11.852 -24.609 -20.219 1 94.25 351 GLN B CA 1
ATOM 5672 C C . GLN B 1 351 ? -10.977 -25.219 -19.125 1 94.25 351 GLN B C 1
ATOM 5674 O O . GLN B 1 351 ? -10.977 -26.422 -18.922 1 94.25 351 GLN B O 1
ATOM 5679 N N . CYS B 1 352 ? -10.25 -24.391 -18.453 1 97.38 352 CYS B N 1
ATOM 5680 C CA . CYS B 1 352 ? -9.445 -24.812 -17.312 1 97.38 352 CYS B CA 1
ATOM 5681 C C . CYS B 1 352 ? -9.938 -24.172 -16.031 1 97.38 352 CYS B C 1
ATOM 5683 O O . CYS B 1 352 ? -10.695 -23.188 -16.062 1 97.38 352 CYS B O 1
ATOM 5685 N N . VAL B 1 353 ? -9.648 -24.766 -14.953 1 98.44 353 VAL B N 1
ATOM 5686 C CA . VAL B 1 353 ? -9.906 -24.234 -13.617 1 98.44 353 VAL B CA 1
ATOM 5687 C C . VAL B 1 353 ? -8.633 -24.328 -12.773 1 98.44 353 VAL B C 1
ATOM 5689 O O . VAL B 1 353 ? -7.777 -25.172 -13.023 1 98.44 353 VAL B O 1
ATOM 5692 N N . ARG B 1 354 ? -8.453 -23.438 -11.891 1 98.75 354 ARG B N 1
ATOM 5693 C CA . ARG B 1 354 ? -7.309 -23.469 -10.984 1 98.75 354 ARG B CA 1
ATOM 5694 C C . ARG B 1 354 ? -7.746 -23.797 -9.562 1 98.75 354 ARG B C 1
ATOM 5696 O O . ARG B 1 354 ? -8.703 -23.219 -9.047 1 98.75 354 ARG B O 1
ATOM 5703 N N . LEU B 1 355 ? -7.094 -24.688 -8.977 1 98.75 355 LEU B N 1
ATOM 5704 C CA . LEU B 1 355 ? -7.406 -25.188 -7.641 1 98.75 355 LEU B CA 1
ATOM 5705 C C . LEU B 1 355 ? -6.258 -24.906 -6.676 1 98.75 355 LEU B C 1
ATOM 5707 O O . LEU B 1 355 ? -5.129 -25.344 -6.902 1 98.75 355 LEU B O 1
ATOM 5711 N N . ASN B 1 356 ? -6.512 -24.156 -5.645 1 98.75 356 ASN B N 1
ATOM 5712 C CA . ASN B 1 356 ? -5.559 -23.922 -4.57 1 98.75 356 ASN B CA 1
ATOM 5713 C C . ASN B 1 356 ? -5.48 -25.094 -3.611 1 98.75 356 ASN B C 1
ATOM 5715 O O . ASN B 1 356 ? -6.473 -25.453 -2.967 1 98.75 356 ASN B O 1
ATOM 5719 N N . PHE B 1 357 ? -4.285 -25.703 -3.51 1 98.75 357 PHE B N 1
ATOM 5720 C CA . PHE B 1 357 ? -4.172 -26.875 -2.643 1 98.75 357 PHE B CA 1
ATOM 5721 C C . PHE B 1 357 ? -3.295 -26.562 -1.435 1 98.75 357 PHE B C 1
ATOM 5723 O O . PHE B 1 357 ? -2.736 -27.469 -0.819 1 98.75 357 PHE B O 1
ATOM 5730 N N . GLY B 1 358 ? -3.078 -25.234 -1.146 1 98.5 358 GLY B N 1
ATOM 5731 C CA . GLY B 1 358 ? -2.473 -24.812 0.104 1 98.5 358 GLY B CA 1
ATOM 5732 C C . GLY B 1 358 ? -3.43 -24.859 1.279 1 98.5 358 GLY B C 1
ATOM 5733 O O . GLY B 1 358 ? -3.742 -23.828 1.874 1 98.5 358 GLY B O 1
ATOM 5734 N N . CYS B 1 359 ? -3.896 -26.031 1.642 1 98.44 359 CYS B N 1
ATOM 5735 C CA . CYS B 1 359 ? -4.891 -26.266 2.682 1 98.44 359 CYS B CA 1
ATOM 5736 C C . CYS B 1 359 ? -4.668 -27.625 3.357 1 98.44 359 CYS B C 1
ATOM 5738 O O . CYS B 1 359 ? -3.887 -28.438 2.871 1 98.44 359 CYS B O 1
ATOM 5740 N N . PRO B 1 360 ? -5.277 -27.828 4.512 1 98.44 360 PRO B N 1
ATOM 5741 C CA . PRO B 1 360 ? -5.164 -29.141 5.141 1 98.44 360 PRO B CA 1
ATOM 5742 C C . PRO B 1 360 ? -5.613 -30.281 4.223 1 98.44 360 PRO B C 1
ATOM 5744 O O . PRO B 1 360 ? -6.582 -30.125 3.475 1 98.44 360 PRO B O 1
ATOM 5747 N N . ARG B 1 361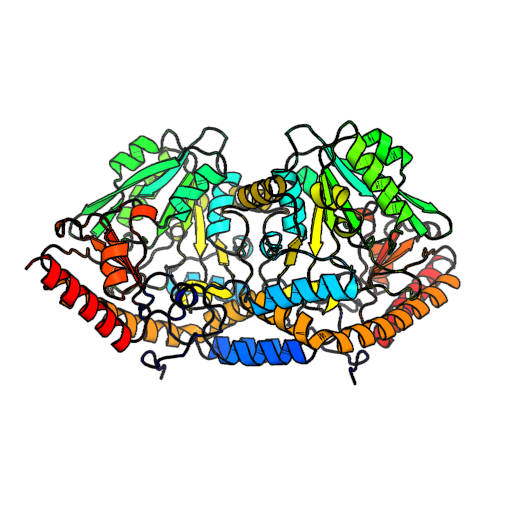 ? -4.914 -31.391 4.344 1 98.5 361 ARG B N 1
ATOM 5748 C CA . ARG B 1 361 ? -5.129 -32.531 3.461 1 98.5 361 ARG B CA 1
ATOM 5749 C C . ARG B 1 361 ? -6.59 -32.969 3.48 1 98.5 361 ARG B C 1
ATOM 5751 O O . ARG B 1 361 ? -7.152 -33.312 2.439 1 98.5 361 ARG B O 1
ATOM 5758 N N . ALA B 1 362 ? -7.223 -32.938 4.605 1 98.44 362 ALA B N 1
ATOM 5759 C CA . ALA B 1 362 ? -8.617 -33.344 4.742 1 98.44 362 ALA B CA 1
ATOM 5760 C C . ALA B 1 362 ? -9.531 -32.469 3.902 1 98.44 362 ALA B C 1
ATOM 5762 O O . ALA B 1 362 ? -10.492 -32.938 3.297 1 98.44 362 ALA B O 1
ATOM 5763 N N . ARG B 1 363 ? -9.297 -31.188 3.951 1 98.06 363 ARG B N 1
ATOM 5764 C CA . ARG B 1 363 ? -10.07 -30.25 3.145 1 98.06 363 ARG B CA 1
ATOM 5765 C C . ARG B 1 363 ? -9.898 -30.531 1.656 1 98.06 363 ARG B C 1
ATOM 5767 O O . ARG B 1 363 ? -10.867 -30.484 0.893 1 98.06 363 ARG B O 1
ATOM 5774 N N . LEU B 1 364 ? -8.695 -30.766 1.249 1 98.69 364 LEU B N 1
ATOM 5775 C CA . LEU B 1 364 ? -8.414 -31.109 -0.144 1 98.69 364 LEU B CA 1
ATOM 5776 C C . LEU B 1 364 ? -9.141 -32.375 -0.551 1 98.69 364 LEU B C 1
ATOM 5778 O O . LEU B 1 364 ? -9.734 -32.438 -1.631 1 98.69 364 LEU B O 1
ATOM 5782 N N . GLN B 1 365 ? -9.078 -33.375 0.265 1 98.69 365 GLN B N 1
ATOM 5783 C CA . GLN B 1 365 ? -9.758 -34.625 -0.009 1 98.69 365 GLN B CA 1
ATOM 5784 C C . GLN B 1 365 ? -11.258 -34.406 -0.193 1 98.69 365 GLN B C 1
ATOM 5786 O O . GLN B 1 365 ? -11.867 -34.969 -1.104 1 98.69 365 GLN B O 1
ATOM 5791 N N . GLN B 1 366 ? -11.82 -33.594 0.664 1 98.69 366 GLN B N 1
ATOM 5792 C CA . GLN B 1 366 ? -13.234 -33.281 0.563 1 98.69 366 GLN B CA 1
ATOM 5793 C C . GLN B 1 366 ? -13.555 -32.594 -0.755 1 98.69 366 GLN B C 1
ATOM 5795 O O . GLN B 1 366 ? -14.539 -32.906 -1.421 1 98.69 366 GLN B O 1
ATOM 5800 N N . ALA B 1 367 ? -12.773 -31.625 -1.124 1 98.75 367 ALA B N 1
ATOM 5801 C CA . ALA B 1 367 ? -12.977 -30.906 -2.373 1 98.75 367 ALA B CA 1
ATOM 5802 C C . ALA B 1 367 ? -12.898 -31.844 -3.576 1 98.75 367 ALA B C 1
ATOM 5804 O O . ALA B 1 367 ? -13.758 -31.797 -4.457 1 98.75 367 ALA B O 1
ATOM 5805 N N . LEU B 1 368 ? -11.875 -32.656 -3.576 1 98.69 368 LEU B N 1
ATOM 5806 C CA . LEU B 1 368 ? -11.68 -33.594 -4.68 1 98.69 368 LEU B CA 1
ATOM 5807 C C . LEU B 1 368 ? -12.828 -34.594 -4.762 1 98.69 368 LEU B C 1
ATOM 5809 O O . LEU B 1 368 ? -13.281 -34.938 -5.855 1 98.69 368 LEU B O 1
ATOM 5813 N N . ALA B 1 369 ? -13.297 -35.062 -3.633 1 98.5 369 ALA B N 1
ATOM 5814 C CA . ALA B 1 369 ? -14.422 -35.969 -3.6 1 98.5 369 ALA B CA 1
ATOM 5815 C C . ALA B 1 369 ? -15.68 -35.344 -4.176 1 98.5 369 ALA B C 1
ATOM 5817 O O . ALA B 1 369 ? -16.422 -35.969 -4.93 1 98.5 369 ALA B O 1
ATOM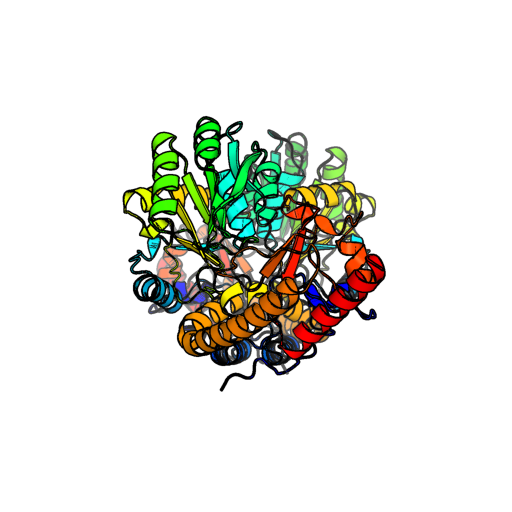 5818 N N . ARG B 1 370 ? -15.922 -34.125 -3.812 1 98.5 370 ARG B N 1
ATOM 5819 C CA . ARG B 1 370 ? -17.078 -33.406 -4.336 1 98.5 370 ARG B CA 1
ATOM 5820 C C . ARG B 1 370 ? -16.969 -33.219 -5.844 1 98.5 370 ARG B C 1
ATOM 5822 O O . ARG B 1 370 ? -17.953 -33.375 -6.566 1 98.5 370 ARG B O 1
ATOM 5829 N N . MET B 1 371 ? -15.852 -32.844 -6.305 1 98.38 371 MET B N 1
ATOM 5830 C CA . MET B 1 371 ? -15.633 -32.688 -7.738 1 98.38 371 MET B CA 1
ATOM 5831 C C . MET B 1 371 ? -15.859 -34 -8.477 1 98.38 371 MET B C 1
ATOM 5833 O O . MET B 1 371 ? -16.531 -34.031 -9.516 1 98.38 371 MET B O 1
ATOM 5837 N N . GLU B 1 372 ? -15.297 -35.062 -7.93 1 97.62 372 GLU B N 1
ATOM 5838 C CA . GLU B 1 372 ? -15.438 -36.375 -8.539 1 97.62 372 GLU B CA 1
ATOM 5839 C C . GLU B 1 372 ? -16.906 -36.781 -8.641 1 97.62 372 GLU B C 1
ATOM 5841 O O . GLU B 1 372 ? -17.344 -37.25 -9.688 1 97.62 372 GLU B O 1
ATOM 5846 N N . GLN B 1 373 ? -17.625 -36.594 -7.59 1 97.25 373 GLN B N 1
ATOM 5847 C CA . GLN B 1 373 ? -19.031 -36.969 -7.57 1 97.25 373 GLN B CA 1
ATOM 5848 C C . GLN B 1 373 ? -19.812 -36.188 -8.633 1 97.25 373 GLN B C 1
ATOM 5850 O O . GLN B 1 373 ? -20.672 -36.719 -9.32 1 97.25 373 GLN B O 1
ATOM 5855 N N . ALA B 1 374 ? -19.531 -34.938 -8.703 1 97 374 ALA B N 1
ATOM 5856 C CA . ALA B 1 374 ? -20.203 -34.094 -9.695 1 97 374 ALA B CA 1
ATOM 5857 C C . ALA B 1 374 ? -19.891 -34.562 -11.109 1 97 374 ALA B C 1
ATOM 5859 O O . ALA B 1 374 ? -20.766 -34.594 -11.969 1 97 374 ALA B O 1
ATOM 5860 N N . MET B 1 375 ? -18.688 -34.844 -11.391 1 96.5 375 MET B N 1
ATOM 5861 C CA . MET B 1 375 ? -18.266 -35.25 -12.719 1 96.5 375 MET B CA 1
ATOM 5862 C C . MET B 1 375 ? -18.891 -36.594 -13.094 1 96.5 375 MET B C 1
ATOM 5864 O O . MET B 1 375 ? -19.344 -36.781 -14.227 1 96.5 375 MET B O 1
ATOM 5868 N N . LEU B 1 376 ? -18.938 -37.5 -12.141 1 94.62 376 LEU B N 1
ATOM 5869 C CA . LEU B 1 376 ? -19.547 -38.812 -12.391 1 94.62 376 LEU B CA 1
ATOM 5870 C C . LEU B 1 376 ? -21.031 -38.656 -12.688 1 94.62 376 LEU B C 1
ATOM 5872 O O . LEU B 1 376 ? -21.562 -39.344 -13.562 1 94.62 376 LEU B O 1
ATOM 5876 N N . ALA B 1 377 ? -21.609 -37.781 -11.977 1 95.38 377 ALA B N 1
ATOM 5877 C CA . ALA B 1 377 ? -23.031 -37.531 -12.219 1 95.38 377 ALA B CA 1
ATOM 5878 C C . ALA B 1 377 ? -23.266 -36.906 -13.594 1 95.38 377 ALA B C 1
ATOM 5880 O O . ALA B 1 377 ? -24.266 -37.156 -14.242 1 95.38 377 ALA B O 1
ATOM 5881 N N . HIS B 1 378 ? -22.375 -36.094 -13.945 1 94.88 378 HIS B N 1
ATOM 5882 C CA . HIS B 1 378 ? -22.469 -35.406 -15.234 1 94.88 378 HIS B CA 1
ATOM 5883 C C . HIS B 1 378 ? -22.234 -36.375 -16.391 1 94.88 378 HIS B C 1
ATOM 5885 O O . HIS B 1 378 ? -22.906 -36.281 -17.422 1 94.88 378 HIS B O 1
ATOM 5891 N N . LEU B 1 379 ? -21.359 -37.281 -16.281 1 91.31 379 LEU B N 1
ATOM 5892 C CA . LEU B 1 379 ? -20.969 -38.188 -17.359 1 91.31 379 LEU B CA 1
ATOM 5893 C C . LEU B 1 379 ? -21.922 -39.375 -17.406 1 91.31 379 LEU B C 1
ATOM 5895 O O . LEU B 1 379 ? -21.969 -40.094 -18.422 1 91.31 379 LEU B O 1
ATOM 5899 N N . GLY B 1 380 ? -22.625 -39.719 -16.344 1 84.31 380 GLY B N 1
ATOM 5900 C CA . GLY B 1 380 ? -23.609 -40.781 -16.344 1 84.31 380 GLY B CA 1
ATOM 5901 C C . GLY B 1 380 ? -25 -40.312 -16.734 1 84.31 380 GLY B C 1
ATOM 5902 O O . GLY B 1 380 ? -25.688 -40.969 -17.516 1 84.31 380 GLY B O 1
#

Nearest PDB structures (foldseek):
  5z0q-assembly4_G  TM=9.814E-01  e=6.037E-50  Erwinia tasmaniensis Et1/99
  8juj-assembly1_B  TM=9.758E-01  e=5.090E-43  Bacillus cereus ATCC 14579
  9kau-assembly1_A  TM=9.677E-01  e=3.629E-39  Bacillus cereus ATCC 14579
  6f77-assembly3_E  TM=9.022E-01  e=1.176E-26  Sinorhizobium meliloti 1021
  6f77-assembly2_C  TM=8.617E-01  e=8.390E-26  Sinorhizobium meliloti 1021

Sequence (760 aa):
MFDFDKEIDRSNTMSLKWDKYKGRDVLPMWVADTDFLSPPGVIEALTQRVAHGIFGYSRPSPRLIELIINRLADRYGWHIEPEWLVFLPGVVPGLNLACRAWTAPGRGVITPKPVYYPFLQAPGFNERPLLTVPMQEVAGRWVLDLDELELQASGADLLLLCHPHNPGGTVFTRDELAAIDAIAARHNLVVCSDEIHCDLILDPDARHIPYGALSEEAAQRSAVMMAPSKTFNIAGLCCSFAVIPNERLRLKLQQAMRGISADVNLLGFVAAEAAYESGEAWLDAQLDYLRGNLALIEQTVARWPGVRLARHQATYLAWLDVTALGLGDPIAFFEQAGVGLSPGAQFGDGQCVRLNFGCPRARLQQALARMEQAMLAHLGMFDFDKEIDRSNTMSLKWDKYKGRDVLPMWVADTDFLSPPGVIEALTQRVAHGIFGYSRPSPRLIELIINRLADRYGWHIEPEWLVFLPGVVPGLNLACRAWTAPGRGVITPKPVYYPFLQAPGFNERPLLTVPMQEVAGRWVLDLDELELQASGADLLLLCHPHNPGGTVFTRDELAAIDAIAARHNLVVCSDEIHCDLILDPDARHIPYGALSEEAAQRSAVMMAPSKTFNIAGLCCSFAVIPNERLRLKLQQAMRGISADVNLLGFVAAEAAYESGEAWLDAQLDYLRGNLALIEQTVARWPGVRLARHQATYLAWLDVTALGLGDPIAFFEQAGVGLSPGAQFGDGQCVRLNFGCPRARLQQALARMEQAMLAHLG

Foldseek 3Di:
DFDQQDQDDCPPVPDPQPVVQPPHLFQRFADLFFRGDFDPLLVVLLVVVVVVVDFDDDDFDPLLLVLVQVCCCVQAVDHADSVLKDKALAVLVVLLLLLVLFWDQQAEEEEEFLADQSNVCSCVVNNHHYHYFYFDQDPLATATDLVVCLVNLLRHAEYEAEAVTPPRQDHDDLVRLVSNLVSCVVNVHQYEYECQFQLFFLAPPDGHHFQLNSDVSSLQRYKYKYACCSQRRPVVQRIIIIRHRHPSSVVSSVVSCPPPTDDRGDSRSSSSSSCSVPVVVVSVVLSVQLNVLVVVVVVLQVPAPQKDWGDRGGRQKTKIQNVRLVDPQPQVLLVVLNYHWAASVSSPDRRITIGGSSHNSVSSVVSSVSVRVSSVVSVD/DFDQQDQDDCPPVPDPQPVVQPPHLFQRFADLFFRGDFDPLLVVLLVVVVVVPDFDDDDFDPLLLVLVQVCCCVQAVDHADSVLKDKALAVLVVLLLLLVLFWDQQAEEEEEFLADQSNVCSCVVNNHHYHYFYFDQDPLATATDLVVCLVNLLRHAEYEAEAVTPPRQDHDDLVRLVSNLVSCVVNVHQYEYECQFQLFFLAPVGHHHFQLNSDVSSLQRYKYKYACCSQRRPVVQRIIIIRHRHPSSVVSSVVSCPPPTDDRGDSRSSSSSSCSVPVVVVSVVLSVQLNVLVVVVVVLQVPAPQKDWGDRGGRQKTKIQNVRLVDPQPQVLLVVLNYHWAASVSSPDRRITIGGSSHNSVSSVVSSVSVRVSSVVSVD

InterPro domains:
  IPR004839 Aminotransferase, class I/classII, large domain [PF00155] (34-370)
  IPR015421 Pyridoxal phosphate-dependent transferase, major domain [G3DSA:3.40.640.10] (63-285)
  IPR015422 Pyridoxal phosphate-dependent transferase, small domain [G3DSA:3.90.1150.10] (12-371)
  IPR015424 Pyridoxal phosphate-dependent transferase [SSF53383] (1-374)
  IPR027619 C-S lyase, PatB-like [TIGR04350] (4-375)
  IPR051798 Class-II Pyridoxal-Phosphate-Dependent Aminotransferase [PTHR43525] (2-375)